Protein AF-0000000069313971 (afdb_homodimer)

Radius of gyration: 28.79 Å; Cα contacts (8 Å, |Δi|>4): 1580; chains: 2; bounding box: 75×80×87 Å

Structure (mmCIF, N/CA/C/O backbone):
data_AF-0000000069313971-model_v1
#
loop_
_entity.id
_entity.type
_entity.pdbx_description
1 polymer 'Uncharacterized protein'
#
loop_
_atom_site.group_PDB
_atom_site.id
_atom_site.type_symbol
_atom_site.label_atom_id
_atom_site.label_alt_id
_atom_site.label_comp_id
_atom_site.label_asym_id
_atom_site.label_entity_id
_atom_site.label_seq_id
_atom_site.pdbx_PDB_ins_code
_atom_site.Cartn_x
_atom_site.Cartn_y
_atom_site.Cartn_z
_atom_site.occupancy
_atom_site.B_iso_or_equiv
_atom_site.auth_seq_id
_atom_site.auth_comp_id
_atom_site.auth_asym_id
_atom_site.auth_atom_id
_atom_site.pdbx_PDB_model_num
ATOM 1 N N . MET A 1 1 ? -16.078 -43.406 45 1 25.95 1 MET A N 1
ATOM 2 C CA . MET A 1 1 ? -15.93 -43.375 43.531 1 25.95 1 MET A CA 1
ATOM 3 C C . MET A 1 1 ? -15.523 -41.969 43.062 1 25.95 1 MET A C 1
ATOM 5 O O . MET A 1 1 ? -16.344 -41.062 43.062 1 25.95 1 MET A O 1
ATOM 9 N N . ASN A 1 2 ? -14.312 -41.5 43.312 1 25.81 2 ASN A N 1
ATOM 10 C CA . ASN A 1 2 ? -13.656 -40.188 43.375 1 25.81 2 ASN A CA 1
ATOM 11 C C . ASN A 1 2 ? -13.383 -39.625 42 1 25.81 2 ASN A C 1
ATOM 13 O O . ASN A 1 2 ? -12.602 -40.188 41.219 1 25.81 2 ASN A O 1
ATOM 17 N N . SER A 1 3 ? -14.477 -39.062 41.375 1 26.77 3 SER A N 1
ATOM 18 C CA . SER A 1 3 ? -14.555 -38.5 40.031 1 26.77 3 SER A CA 1
ATOM 19 C C . SER A 1 3 ? -13.484 -37.438 39.812 1 26.77 3 SER A C 1
ATOM 21 O O . SER A 1 3 ? -13.414 -36.469 40.531 1 26.77 3 SER A O 1
ATOM 23 N N . THR A 1 4 ? -12.305 -37.906 39.469 1 26.7 4 THR A N 1
ATOM 24 C CA . THR A 1 4 ? -11.156 -37.062 39.188 1 26.7 4 THR A CA 1
ATOM 25 C C . THR A 1 4 ? -11.492 -36 38.125 1 26.7 4 THR A C 1
ATOM 27 O O . THR A 1 4 ? -11.883 -36.375 37 1 26.7 4 THR A O 1
ATOM 30 N N . ALA A 1 5 ? -11.938 -34.75 38.594 1 31.62 5 ALA A N 1
ATOM 31 C CA . ALA A 1 5 ? -12.266 -33.531 37.844 1 31.62 5 ALA A CA 1
ATOM 32 C C . ALA A 1 5 ? -11.172 -33.188 36.844 1 31.62 5 ALA A C 1
ATOM 34 O O . ALA A 1 5 ? -10.055 -32.844 37.219 1 31.62 5 ALA A O 1
ATOM 35 N N . ASN A 1 6 ? -11.086 -34 35.719 1 26.72 6 ASN A N 1
ATOM 36 C CA . ASN A 1 6 ? -10.164 -33.719 34.625 1 26.72 6 ASN A CA 1
ATOM 37 C C . ASN A 1 6 ? -10.289 -32.281 34.125 1 26.72 6 ASN A C 1
ATOM 39 O O . ASN A 1 6 ? -11.336 -31.891 33.594 1 26.72 6 ASN A O 1
ATOM 43 N N . SER A 1 7 ? -9.664 -31.328 34.906 1 27.25 7 SER A N 1
ATOM 44 C CA . SER A 1 7 ? -9.672 -29.906 34.594 1 27.25 7 SER A CA 1
ATOM 45 C C . SER A 1 7 ? -9.273 -29.656 33.156 1 27.25 7 SER A C 1
ATOM 47 O O . SER A 1 7 ? -8.164 -30 32.719 1 27.25 7 SER A O 1
ATOM 49 N N . SER A 1 8 ? -10.25 -29.797 32.219 1 28.95 8 SER A N 1
ATOM 50 C CA . SER A 1 8 ? -10.188 -29.516 30.781 1 28.95 8 SER A CA 1
ATOM 51 C C . SER A 1 8 ? -9.625 -28.125 30.516 1 28.95 8 SER A C 1
ATOM 53 O O . SER A 1 8 ? -10.133 -27.125 31.047 1 28.95 8 SER A O 1
ATOM 55 N N . ILE A 1 9 ? -8.289 -27.969 30.375 1 27.95 9 ILE A N 1
ATOM 56 C CA . ILE A 1 9 ? -7.641 -26.719 30 1 27.95 9 ILE A CA 1
ATOM 57 C C . ILE A 1 9 ? -8.391 -26.078 28.828 1 27.95 9 ILE A C 1
ATOM 59 O O . ILE A 1 9 ? -8.555 -26.703 27.766 1 27.95 9 ILE A O 1
ATOM 63 N N . LYS A 1 10 ? -9.297 -25.188 29.141 1 29.22 10 LYS A N 1
ATOM 64 C CA . LYS A 1 10 ? -10.156 -24.469 28.188 1 29.22 10 LYS A CA 1
ATOM 65 C C . LYS A 1 10 ? -9.328 -23.734 27.141 1 29.22 10 LYS A C 1
ATOM 67 O O . LYS A 1 10 ? -8.438 -22.953 27.484 1 29.22 10 LYS A O 1
ATOM 72 N N . PRO A 1 11 ? -9.266 -24.266 25.828 1 28.03 11 PRO A N 1
ATOM 73 C CA . PRO A 1 11 ? -8.578 -23.703 24.656 1 28.03 11 PRO A CA 1
ATOM 74 C C . PRO A 1 11 ? -8.812 -22.203 24.5 1 28.03 11 PRO A C 1
ATOM 76 O O . PRO A 1 11 ? -8.289 -21.578 23.562 1 28.03 11 PRO A O 1
ATOM 79 N N . GLU A 1 12 ? -9.641 -21.562 25.219 1 28.69 12 GLU A N 1
ATOM 80 C CA . GLU A 1 12 ? -10.125 -20.203 25.031 1 28.69 12 GLU A CA 1
ATOM 81 C C . GLU A 1 12 ? -8.984 -19.203 25.047 1 28.69 12 GLU A C 1
ATOM 83 O O . GLU A 1 12 ? -9.094 -18.094 24.5 1 28.69 12 GLU A O 1
ATOM 88 N N . ASP A 1 13 ? -8.117 -19.375 26.031 1 28.03 13 ASP A N 1
ATOM 89 C CA . ASP A 1 13 ? -7.238 -18.25 26.344 1 28.03 13 ASP A CA 1
ATOM 90 C C . ASP A 1 13 ? -6.152 -18.094 25.281 1 28.03 13 ASP A C 1
ATOM 92 O O . ASP A 1 13 ? -5.109 -17.484 25.547 1 28.03 13 ASP A O 1
ATOM 96 N N . MET A 1 14 ? -5.992 -19.031 24.375 1 26.89 14 MET A N 1
ATOM 97 C CA . MET A 1 14 ? -4.98 -18.75 23.359 1 26.89 14 MET A CA 1
ATOM 98 C C . MET A 1 14 ? -5.32 -17.469 22.594 1 26.89 14 MET A C 1
ATOM 100 O O . MET A 1 14 ? -6.027 -17.516 21.594 1 26.89 14 MET A O 1
ATOM 104 N N . THR A 1 15 ? -5.754 -16.484 23.328 1 28.23 15 THR A N 1
ATOM 105 C CA . THR A 1 15 ? -5.938 -15.156 22.766 1 28.23 15 THR A CA 1
ATOM 106 C C . THR A 1 15 ? -4.832 -14.828 21.766 1 28.23 15 THR A C 1
ATOM 108 O O . THR A 1 15 ? -3.652 -15.039 22.047 1 28.23 15 THR A O 1
ATOM 111 N N . SER A 1 16 ? -5.16 -14.867 20.547 1 30.55 16 SER A N 1
ATOM 112 C CA . SER A 1 16 ? -4.344 -14.438 19.406 1 30.55 16 SER A CA 1
ATOM 113 C C . SER A 1 16 ? -3.471 -13.242 19.781 1 30.55 16 SER A C 1
ATOM 115 O O . SER A 1 16 ? -3.977 -12.219 20.234 1 30.55 16 SER A O 1
ATOM 117 N N . LEU A 1 17 ? -2.533 -13.367 20.516 1 30.08 17 LEU A N 1
ATOM 118 C CA . LEU A 1 17 ? -1.524 -12.328 20.703 1 30.08 17 LEU A CA 1
ATOM 119 C C . LEU A 1 17 ? -1.352 -11.508 19.438 1 30.08 17 LEU A C 1
ATOM 121 O O . LEU A 1 17 ? -0.724 -11.961 18.484 1 30.08 17 LEU A O 1
ATOM 125 N N . GLU A 1 18 ? -2.332 -10.805 18.969 1 35.06 18 GLU A N 1
ATOM 126 C CA . GLU A 1 18 ? -2.328 -9.836 17.875 1 35.06 18 GLU A CA 1
ATOM 127 C C . GLU A 1 18 ? -1.126 -8.898 17.969 1 35.06 18 GLU A C 1
ATOM 129 O O . GLU A 1 18 ? -1.026 -8.102 18.906 1 35.06 18 GLU A O 1
ATOM 134 N N . TYR A 1 19 ? 0.094 -9.289 17.906 1 37.22 19 TYR A N 1
ATOM 135 C CA . TYR A 1 19 ? 1.314 -8.5 17.844 1 37.22 19 TYR A CA 1
ATOM 136 C C . TYR A 1 19 ? 1.191 -7.398 16.797 1 37.22 19 TYR A C 1
ATOM 138 O O . TYR A 1 19 ? 0.896 -7.676 15.625 1 37.22 19 TYR A O 1
ATOM 146 N N . ASP A 1 20 ? 0.728 -6.051 17.031 1 50.34 20 ASP A N 1
ATOM 147 C CA . ASP A 1 20 ? 0.356 -4.855 16.281 1 50.34 20 ASP A CA 1
ATOM 148 C C . ASP A 1 20 ? 1.586 -4.176 15.688 1 50.34 20 ASP A C 1
ATOM 150 O O . ASP A 1 20 ? 2.529 -3.844 16.406 1 50.34 20 ASP A O 1
ATOM 154 N N . VAL A 1 21 ? 2.141 -4.445 14.461 1 61.59 21 VAL A N 1
ATOM 155 C CA . VAL A 1 21 ? 3.176 -3.707 13.742 1 61.59 21 VAL A CA 1
ATOM 156 C C . VAL A 1 21 ? 2.756 -2.246 13.586 1 61.59 21 VAL A C 1
ATOM 158 O O . VAL A 1 21 ? 1.645 -1.956 13.141 1 61.59 21 VAL A O 1
ATOM 161 N N . ASP A 1 22 ? 3.674 -1.294 14.18 1 77.88 22 ASP A N 1
ATOM 162 C CA . ASP A 1 22 ? 3.506 0.141 13.977 1 77.88 22 ASP A CA 1
ATOM 163 C C . ASP A 1 22 ? 3.721 0.517 12.516 1 77.88 22 ASP A C 1
ATOM 165 O O . ASP A 1 22 ? 4.852 0.508 12.023 1 77.88 22 ASP A O 1
ATOM 169 N N . PRO A 1 23 ? 2.633 0.821 11.844 1 78.5 23 PRO A N 1
ATOM 170 C CA . PRO A 1 23 ? 2.762 1.118 10.414 1 78.5 23 PRO A CA 1
ATOM 171 C C . PRO A 1 23 ? 3.564 2.389 10.148 1 78.5 23 PRO A C 1
ATOM 173 O O . PRO A 1 23 ? 3.953 2.646 9.008 1 78.5 23 PRO A O 1
ATOM 176 N N . PHE A 1 24 ? 3.918 3.088 11.156 1 84 24 PHE A N 1
ATOM 177 C CA . PHE A 1 24 ? 4.582 4.371 10.969 1 84 24 PHE A CA 1
ATOM 178 C C . PHE A 1 24 ? 6.039 4.301 11.398 1 84 24 PHE A C 1
ATOM 180 O O . PHE A 1 24 ? 6.762 5.297 11.344 1 84 24 PHE A O 1
ATOM 187 N N . ALA A 1 25 ? 6.453 3.184 11.758 1 86.94 25 ALA A N 1
ATOM 188 C CA . ALA A 1 25 ? 7.824 3.037 12.242 1 86.94 25 ALA A CA 1
ATOM 189 C C . ALA A 1 25 ? 8.836 3.215 11.117 1 86.94 25 ALA A C 1
ATOM 191 O O . ALA A 1 25 ? 9.891 3.816 11.312 1 86.94 25 ALA A O 1
ATOM 192 N N . HIS A 1 26 ? 8.445 2.705 9.969 1 90.94 26 HIS A N 1
ATOM 193 C CA . HIS A 1 26 ? 9.352 2.764 8.828 1 90.94 26 HIS A CA 1
ATOM 194 C C . HIS A 1 26 ? 9.336 4.145 8.18 1 90.94 26 HIS A C 1
ATOM 196 O O . HIS A 1 26 ? 8.266 4.719 7.965 1 90.94 26 HIS A O 1
ATOM 202 N N . PHE A 1 27 ? 10.5 4.68 7.82 1 93.94 27 PHE A N 1
ATOM 203 C CA . PHE A 1 27 ? 10.594 6.059 7.348 1 93.94 27 PHE A CA 1
ATOM 204 C C . PHE A 1 27 ? 9.852 6.227 6.027 1 93.94 27 PHE A C 1
ATOM 206 O O . PHE A 1 27 ? 9.305 7.297 5.746 1 93.94 27 PHE A O 1
ATOM 213 N N . LEU A 1 28 ? 9.781 5.152 5.246 1 93.31 28 LEU A N 1
ATOM 214 C CA . LEU A 1 28 ? 9.148 5.25 3.934 1 93.31 28 LEU A CA 1
ATOM 215 C C . LEU A 1 28 ? 7.645 5.453 4.062 1 93.31 28 LEU A C 1
ATOM 217 O O . LEU A 1 28 ? 6.996 5.938 3.133 1 93.31 28 LEU A O 1
ATOM 221 N N . ALA A 1 29 ? 7.109 5.062 5.223 1 91.44 29 ALA A N 1
ATOM 222 C CA . ALA A 1 29 ? 5.684 5.27 5.473 1 91.44 29 ALA A CA 1
ATOM 223 C C . ALA A 1 29 ? 5.348 6.758 5.516 1 91.44 29 ALA A C 1
ATOM 225 O O . ALA A 1 29 ? 4.188 7.145 5.375 1 91.44 29 ALA A O 1
ATOM 226 N N . HIS A 1 30 ? 6.309 7.641 5.621 1 94.62 30 HIS A N 1
ATOM 227 C CA . HIS A 1 30 ? 6.105 9.078 5.789 1 94.62 30 HIS A CA 1
ATOM 228 C C . HIS A 1 30 ? 6.316 9.82 4.473 1 94.62 30 HIS A C 1
ATOM 230 O O . HIS A 1 30 ? 6 11.008 4.367 1 94.62 30 HIS A O 1
ATOM 236 N N . ALA A 1 31 ? 6.777 9.078 3.447 1 95.44 31 ALA A N 1
ATOM 237 C CA . ALA A 1 31 ? 7.098 9.711 2.166 1 95.44 31 ALA A CA 1
ATOM 238 C C . ALA A 1 31 ? 5.852 10.305 1.52 1 95.44 31 ALA A C 1
ATOM 240 O O . ALA A 1 31 ? 5.879 11.438 1.032 1 95.44 31 ALA A O 1
ATOM 241 N N . PRO A 1 32 ? 4.715 9.617 1.574 1 94.56 32 PRO A N 1
ATOM 242 C CA . PRO A 1 32 ? 3.535 10.195 0.93 1 94.56 32 PRO A CA 1
ATOM 243 C C . PRO A 1 32 ? 3.129 11.531 1.536 1 94.56 32 PRO A C 1
ATOM 245 O O . PRO A 1 32 ? 2.82 12.477 0.804 1 94.56 32 PRO A O 1
ATOM 248 N N . ALA A 1 33 ? 3.193 11.617 2.791 1 95.88 33 ALA A N 1
ATOM 249 C CA . ALA A 1 33 ? 2.82 12.867 3.447 1 95.88 33 ALA A CA 1
ATOM 250 C C . ALA A 1 33 ? 3.848 13.961 3.174 1 95.88 33 ALA A C 1
ATOM 252 O O . ALA A 1 33 ? 3.486 15.102 2.883 1 95.88 33 ALA A O 1
ATOM 253 N N . LEU A 1 34 ? 5.105 13.625 3.266 1 97.31 34 LEU A N 1
ATOM 254 C CA . LEU A 1 34 ? 6.172 14.609 3.092 1 97.31 34 LEU A CA 1
ATOM 255 C C . LEU A 1 34 ? 6.215 15.117 1.654 1 97.31 34 LEU A C 1
ATOM 257 O O . LEU A 1 34 ? 6.516 16.281 1.412 1 97.31 34 LEU A O 1
ATOM 261 N N . LYS A 1 35 ? 5.84 14.25 0.733 1 97.31 35 LYS A N 1
ATOM 262 C CA . LYS A 1 35 ? 5.898 14.609 -0.679 1 97.31 35 LYS A CA 1
ATOM 263 C C . LYS A 1 35 ? 4.617 15.32 -1.117 1 97.31 35 LYS A C 1
ATOM 265 O O . LYS A 1 35 ? 4.547 15.852 -2.225 1 97.31 35 LYS A O 1
ATOM 270 N N . ASP A 1 36 ? 3.602 15.312 -0.288 1 97.88 36 ASP A N 1
ATOM 271 C CA . ASP A 1 36 ? 2.375 16.062 -0.55 1 97.88 36 ASP A CA 1
ATOM 272 C C . ASP A 1 36 ? 2.615 17.562 -0.447 1 97.88 36 ASP A C 1
ATOM 274 O O . ASP A 1 36 ? 2.518 18.141 0.638 1 97.88 36 ASP A O 1
ATOM 278 N N . GLN A 1 37 ? 2.771 18.172 -1.59 1 97.69 37 GLN A N 1
ATOM 279 C CA . GLN A 1 37 ? 3.16 19.578 -1.615 1 97.69 37 GLN A CA 1
ATOM 280 C C . GLN A 1 37 ? 2.021 20.469 -1.131 1 97.69 37 GLN A C 1
ATOM 282 O O . GLN A 1 37 ? 2.262 21.5 -0.506 1 97.69 37 GLN A O 1
ATOM 287 N N . VAL A 1 38 ? 0.817 20.094 -1.4 1 98.12 38 VAL A N 1
ATOM 288 C CA . VAL A 1 38 ? -0.326 20.875 -0.945 1 98.12 38 VAL A CA 1
ATOM 289 C C . VAL A 1 38 ? -0.299 20.984 0.578 1 98.12 38 VAL A C 1
ATOM 291 O O . VAL A 1 38 ? -0.324 22.094 1.121 1 98.12 38 VAL A O 1
ATOM 294 N N . ARG A 1 39 ? -0.17 19.859 1.19 1 97.56 39 ARG A N 1
ATOM 295 C CA . ARG A 1 39 ? -0.157 19.812 2.648 1 97.56 39 ARG A CA 1
ATOM 296 C C . ARG A 1 39 ? 1.088 20.484 3.213 1 97.56 39 ARG A C 1
ATOM 298 O O . ARG A 1 39 ? 0.987 21.375 4.055 1 97.56 39 ARG A O 1
ATOM 305 N N . THR A 1 40 ? 2.252 20.125 2.779 1 98.19 40 THR A N 1
ATOM 306 C CA . THR A 1 40 ? 3.506 20.531 3.406 1 98.19 40 THR A CA 1
ATOM 307 C C . THR A 1 40 ? 3.758 22.016 3.201 1 98.19 40 THR A C 1
ATOM 309 O O . THR A 1 40 ? 4.133 22.719 4.141 1 98.19 40 THR A O 1
ATOM 312 N N . LYS A 1 41 ? 3.459 22.5 2.023 1 98.12 41 LYS A N 1
ATOM 313 C CA . LYS A 1 41 ? 3.693 23.922 1.757 1 98.12 41 LYS A CA 1
ATOM 314 C C . LYS A 1 41 ? 2.672 24.797 2.48 1 98.12 41 LYS A C 1
ATOM 316 O O . LYS A 1 41 ? 2.967 25.938 2.84 1 98.12 41 LYS A O 1
ATOM 321 N N . THR A 1 42 ? 1.515 24.25 2.666 1 98.38 42 THR A N 1
ATOM 322 C CA . THR A 1 42 ? 0.525 25.016 3.422 1 98.38 42 THR A CA 1
ATOM 323 C C . THR A 1 42 ? 0.948 25.141 4.883 1 98.38 42 THR A C 1
ATOM 325 O O . THR A 1 42 ? 0.88 26.234 5.457 1 98.38 42 THR A O 1
ATOM 328 N N . TYR A 1 43 ? 1.401 24.062 5.496 1 98.5 43 TYR A N 1
ATOM 329 C CA . TYR A 1 43 ? 1.934 24.156 6.852 1 98.5 43 TYR A CA 1
ATOM 330 C C . TYR A 1 43 ? 3.102 25.125 6.922 1 98.5 43 TYR A C 1
ATOM 332 O O . TYR A 1 43 ? 3.176 25.953 7.832 1 98.5 43 TYR A O 1
ATOM 340 N N . ARG A 1 44 ? 3.961 25 5.969 1 98.38 44 ARG A N 1
ATOM 341 C CA . ARG A 1 44 ? 5.113 25.891 5.918 1 98.38 44 ARG A CA 1
ATOM 342 C C . ARG A 1 44 ? 4.668 27.344 5.82 1 98.38 44 ARG A C 1
ATOM 344 O O . ARG A 1 44 ? 5.176 28.203 6.551 1 98.38 44 ARG A O 1
ATOM 351 N N . ARG A 1 45 ? 3.742 27.594 4.93 1 97.81 45 ARG A N 1
ATOM 352 C CA . ARG A 1 45 ? 3.223 28.953 4.75 1 97.81 45 ARG A CA 1
ATOM 353 C C . ARG A 1 45 ? 2.57 29.469 6.027 1 97.81 45 ARG A C 1
ATOM 355 O O . ARG A 1 45 ? 2.781 30.609 6.426 1 97.81 45 ARG A O 1
ATOM 362 N N . ALA A 1 46 ? 1.801 28.609 6.629 1 98.25 46 ALA A N 1
ATOM 363 C CA . ALA A 1 46 ? 1.143 29 7.875 1 98.25 46 ALA A CA 1
ATOM 364 C C . ALA A 1 46 ? 2.164 29.406 8.93 1 98.25 46 ALA A C 1
ATOM 366 O O . ALA A 1 46 ? 1.94 30.375 9.672 1 98.25 46 ALA A O 1
ATOM 367 N N . ILE A 1 47 ? 3.264 28.75 8.945 1 98.19 47 ILE A N 1
ATOM 368 C CA . ILE A 1 47 ? 4.289 28.984 9.961 1 98.19 47 ILE A CA 1
ATOM 369 C C . ILE A 1 47 ? 5.129 30.203 9.57 1 98.19 47 ILE A C 1
ATOM 371 O O . ILE A 1 47 ? 5.258 31.141 10.344 1 98.19 47 ILE A O 1
ATOM 375 N N . PHE A 1 48 ? 5.566 30.297 8.336 1 97.44 48 PHE A N 1
ATOM 376 C CA . PHE A 1 48 ? 6.551 31.297 7.914 1 97.44 48 PHE A CA 1
ATOM 377 C C . PHE A 1 48 ? 5.898 32.656 7.703 1 97.44 48 PHE A C 1
ATOM 379 O O . PHE A 1 48 ? 6.535 33.688 7.898 1 97.44 48 PHE A O 1
ATOM 386 N N . LYS A 1 49 ? 4.703 32.688 7.312 1 96.88 49 LYS A N 1
ATOM 387 C CA . LYS A 1 49 ? 4.031 33.969 7.129 1 96.88 49 LYS A CA 1
ATOM 388 C C . LYS A 1 49 ? 3.518 34.5 8.461 1 96.88 49 LYS A C 1
ATOM 390 O O . LYS A 1 49 ? 3.016 35.625 8.523 1 96.88 49 LYS A O 1
ATOM 395 N N . ASN A 1 50 ? 3.625 33.719 9.461 1 97.06 50 ASN A N 1
ATOM 396 C CA . ASN A 1 50 ? 3.213 34.125 10.797 1 97.06 50 ASN A CA 1
ATOM 397 C C . ASN A 1 50 ? 4.336 33.938 11.82 1 97.06 50 ASN A C 1
ATOM 399 O O . ASN A 1 50 ? 4.105 33.438 12.914 1 97.06 50 ASN A O 1
ATOM 403 N N . ARG A 1 51 ? 5.469 34.312 11.453 1 96.44 51 ARG A N 1
ATOM 404 C CA . ARG A 1 51 ? 6.652 34.188 12.297 1 96.44 51 ARG A CA 1
ATOM 405 C C . ARG A 1 51 ? 6.445 34.875 13.641 1 96.44 51 ARG A C 1
ATOM 407 O O . ARG A 1 51 ? 7.02 34.469 14.648 1 96.44 51 ARG A O 1
ATOM 414 N N . HIS A 1 52 ? 5.637 35.969 13.664 1 95.38 52 HIS A N 1
ATOM 415 C CA . HIS A 1 52 ? 5.375 36.719 14.883 1 95.38 52 HIS A CA 1
ATOM 416 C C . HIS A 1 52 ? 4.75 35.812 15.953 1 95.38 52 HIS A C 1
ATOM 418 O O . HIS A 1 52 ? 4.887 36.094 17.141 1 95.38 52 HIS A O 1
ATOM 424 N N . LEU A 1 53 ? 4.137 34.719 15.594 1 95.69 53 LEU A N 1
ATOM 425 C CA . LEU A 1 53 ? 3.527 33.812 16.531 1 95.69 53 LEU A CA 1
ATOM 426 C C . LEU A 1 53 ? 4.562 32.812 17.078 1 95.69 53 LEU A C 1
ATOM 428 O O . LEU A 1 53 ? 4.34 32.188 18.109 1 95.69 53 LEU A O 1
ATOM 432 N N . PHE A 1 54 ? 5.707 32.688 16.391 1 97.62 54 PHE A N 1
ATOM 433 C CA . PHE A 1 54 ? 6.656 31.625 16.703 1 97.62 54 PHE A CA 1
ATOM 434 C C . PHE A 1 54 ? 7.918 32.188 17.344 1 97.62 54 PHE A C 1
ATOM 436 O O . PHE A 1 54 ? 8.539 31.547 18.188 1 97.62 54 PHE A O 1
ATOM 443 N N . GLU A 1 55 ? 8.297 33.375 16.953 1 98.19 55 GLU A N 1
ATOM 444 C CA . GLU A 1 55 ? 9.562 33.969 17.391 1 98.19 55 GLU A CA 1
ATOM 445 C C . GLU A 1 55 ? 9.625 34.031 18.906 1 98.19 55 GLU A C 1
ATOM 447 O O . GLU A 1 55 ? 8.773 34.688 19.547 1 98.19 55 GLU A O 1
ATOM 452 N N . GLY A 1 56 ? 10.602 33.375 19.453 1 98.25 56 GLY A N 1
ATOM 453 C CA . GLY A 1 56 ? 10.828 33.406 20.875 1 98.25 56 GLY A CA 1
ATOM 454 C C . GLY A 1 56 ? 9.82 32.594 21.672 1 98.25 56 GLY A C 1
ATOM 455 O O . GLY A 1 56 ? 9.773 32.656 22.891 1 98.25 56 GLY A O 1
ATOM 456 N N . ARG A 1 57 ? 9.023 31.797 21.062 1 98.25 57 ARG A N 1
ATOM 457 C CA . ARG A 1 57 ? 7.93 31.078 21.703 1 98.25 57 ARG A CA 1
ATOM 458 C C . ARG A 1 57 ? 8.258 29.594 21.859 1 98.25 57 ARG A C 1
ATOM 460 O O . ARG A 1 57 ? 9.25 29.109 21.312 1 98.25 57 ARG A O 1
ATOM 467 N N . THR A 1 58 ? 7.461 28.938 22.703 1 98.75 58 THR A N 1
ATOM 468 C CA . THR A 1 58 ? 7.562 27.484 22.906 1 98.75 58 THR A CA 1
ATOM 469 C C . THR A 1 58 ? 6.488 26.75 22.109 1 98.75 58 THR A C 1
ATOM 471 O O . THR A 1 58 ? 5.301 27.078 22.219 1 98.75 58 THR A O 1
ATOM 474 N N . VAL A 1 59 ? 6.965 25.781 21.266 1 98.88 59 VAL A N 1
ATOM 475 C CA . VAL A 1 59 ? 6.07 25.047 20.391 1 98.88 59 VAL A CA 1
ATOM 476 C C . VAL A 1 59 ? 6.055 23.562 20.797 1 98.88 59 VAL A C 1
ATOM 478 O O . VAL A 1 59 ? 7.102 22.984 21.094 1 98.88 59 VAL A O 1
ATOM 481 N N . LEU A 1 60 ? 4.84 23.031 20.875 1 98.88 60 LEU A N 1
ATOM 482 C CA . LEU A 1 60 ? 4.664 21.578 21.047 1 98.88 60 LEU A CA 1
ATOM 483 C C . LEU A 1 60 ? 4.184 20.938 19.75 1 98.88 60 LEU A C 1
ATOM 485 O O . LEU A 1 60 ? 3.123 21.297 19.234 1 98.88 60 LEU A O 1
ATOM 489 N N . ASP A 1 61 ? 5.004 20.047 19.188 1 98.75 61 ASP A N 1
ATOM 490 C CA . ASP A 1 61 ? 4.676 19.297 17.984 1 98.75 61 ASP A CA 1
ATOM 491 C C . ASP A 1 61 ? 4.215 17.891 18.328 1 98.75 61 ASP A C 1
ATOM 493 O O . ASP A 1 61 ? 5.027 17.031 18.688 1 98.75 61 ASP A O 1
ATOM 497 N N . VAL A 1 62 ? 2.893 17.641 18.172 1 98.19 62 VAL A N 1
ATOM 498 C CA . VAL A 1 62 ? 2.305 16.359 18.531 1 98.19 62 VAL A CA 1
ATOM 499 C C . VAL A 1 62 ? 2.221 15.461 17.297 1 98.19 62 VAL A C 1
ATOM 501 O O . VAL A 1 62 ? 1.54 15.797 16.328 1 98.19 62 VAL A O 1
ATOM 504 N N . GLY A 1 63 ? 2.836 14.289 17.359 1 96.25 63 GLY A N 1
ATOM 505 C CA . GLY A 1 63 ? 2.975 13.438 16.188 1 96.25 63 GLY A CA 1
ATOM 506 C C . GLY A 1 63 ? 3.969 13.984 15.18 1 96.25 63 GLY A C 1
ATOM 507 O O . GLY A 1 63 ? 3.631 14.172 14.008 1 96.25 63 GLY A O 1
ATOM 508 N N . CYS A 1 64 ? 5.195 14.078 15.586 1 97.81 64 CYS A N 1
ATOM 509 C CA . CYS A 1 64 ? 6.145 14.891 14.828 1 97.81 64 CYS A CA 1
ATOM 510 C C . CYS A 1 64 ? 6.738 14.094 13.672 1 97.81 64 CYS A C 1
ATOM 512 O O . CYS A 1 64 ? 7.367 14.664 12.781 1 97.81 64 CYS A O 1
ATOM 514 N N . GLY A 1 65 ? 6.574 12.75 13.688 1 96 65 GLY A N 1
ATOM 515 C CA . GLY A 1 65 ? 7.211 11.953 12.648 1 96 65 GLY A CA 1
ATOM 516 C C . GLY A 1 65 ? 8.711 12.18 12.562 1 96 65 GLY A C 1
ATOM 517 O O . GLY A 1 65 ? 9.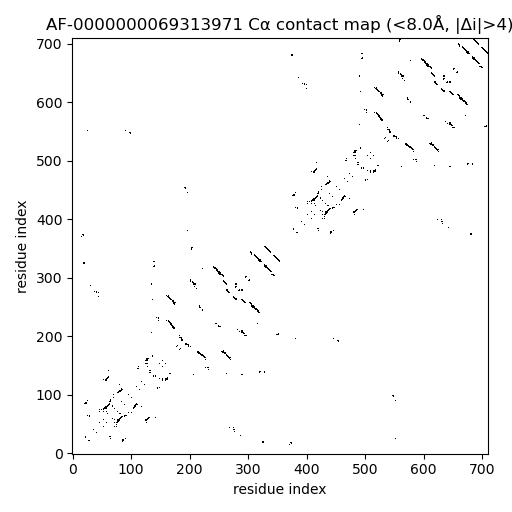422 12.086 13.562 1 96 65 GLY A O 1
ATOM 518 N N . MET A 1 66 ? 9.164 12.578 11.422 1 96.62 66 MET A N 1
ATOM 519 C CA . MET A 1 66 ? 10.594 12.797 11.234 1 96.62 66 MET A CA 1
ATOM 520 C C . MET A 1 66 ? 10.969 14.242 11.523 1 96.62 66 MET A C 1
ATOM 522 O O . MET A 1 66 ? 12.078 14.672 11.211 1 96.62 66 MET A O 1
ATOM 526 N N . GLY A 1 67 ? 10.039 15.023 11.984 1 97.88 67 GLY A N 1
ATOM 527 C CA . GLY A 1 67 ? 10.359 16.297 12.617 1 97.88 67 GLY A CA 1
ATOM 528 C C . GLY A 1 67 ? 10.281 17.469 11.656 1 97.88 67 GLY A C 1
ATOM 529 O O . GLY A 1 67 ? 10.773 18.547 11.961 1 97.88 67 GLY A O 1
ATOM 530 N N . LEU A 1 68 ? 9.648 17.312 10.492 1 98.38 68 LEU A N 1
ATOM 531 C CA . LEU A 1 68 ? 9.672 18.375 9.5 1 98.38 68 LEU A CA 1
ATOM 532 C C . LEU A 1 68 ? 8.984 19.641 10.023 1 98.38 68 LEU A C 1
ATOM 534 O O . LEU A 1 68 ? 9.539 20.734 9.945 1 98.38 68 LEU A O 1
ATOM 538 N N . LEU A 1 69 ? 7.812 19.5 10.586 1 98.56 69 LEU A N 1
ATOM 539 C CA . LEU A 1 69 ? 7.086 20.656 11.086 1 98.56 69 LEU A CA 1
ATOM 540 C C . LEU A 1 69 ? 7.816 21.297 12.266 1 98.56 69 LEU A C 1
ATOM 542 O O . LEU A 1 69 ? 7.797 22.516 12.43 1 98.56 69 LEU A O 1
ATOM 546 N N . SER A 1 70 ? 8.406 20.438 13.094 1 98.81 70 SER A N 1
ATOM 547 C CA . SER A 1 70 ? 9.242 20.938 14.188 1 98.81 70 SER A CA 1
ATOM 548 C C . SER A 1 70 ? 10.359 21.828 13.664 1 98.81 70 SER A C 1
ATOM 550 O O . SER A 1 70 ? 10.617 22.891 14.219 1 98.81 70 SER A O 1
ATOM 552 N N . MET A 1 71 ? 10.953 21.422 12.602 1 98.81 71 MET A N 1
ATOM 553 C CA . MET A 1 71 ? 12.062 22.188 12.031 1 98.81 71 MET A CA 1
ATOM 554 C C . MET A 1 71 ? 11.562 23.469 11.383 1 98.81 71 MET A C 1
ATOM 556 O O . MET A 1 71 ? 12.242 24.484 11.422 1 98.81 71 MET A O 1
ATOM 560 N N . PHE A 1 72 ? 10.367 23.438 10.727 1 98.81 72 PHE A N 1
ATOM 561 C CA . PHE A 1 72 ? 9.766 24.672 10.234 1 98.81 72 PHE A CA 1
ATOM 562 C C . PHE A 1 72 ? 9.586 25.688 11.367 1 98.81 72 PHE A C 1
ATOM 564 O O . PHE A 1 72 ? 9.922 26.859 11.211 1 98.81 72 PHE A O 1
ATOM 571 N N . ALA A 1 73 ? 9.094 25.188 12.5 1 98.81 73 ALA A N 1
ATOM 572 C CA . ALA A 1 73 ? 8.867 26.062 13.656 1 98.81 73 ALA A CA 1
ATOM 573 C C . ALA A 1 73 ? 10.172 26.656 14.156 1 98.81 73 ALA A C 1
ATOM 575 O O . ALA A 1 73 ? 10.242 27.859 14.461 1 98.81 73 ALA A O 1
ATOM 576 N N . ALA A 1 74 ? 11.172 25.828 14.258 1 98.81 74 ALA A N 1
ATOM 577 C CA . ALA A 1 74 ? 12.492 26.297 14.688 1 98.81 74 ALA A CA 1
ATOM 578 C C . ALA A 1 74 ? 13.016 27.375 13.742 1 98.81 74 ALA A C 1
ATOM 580 O O . ALA A 1 74 ? 13.492 28.422 14.188 1 98.81 74 ALA A O 1
ATOM 581 N N . GLN A 1 75 ? 12.898 27.156 12.461 1 98.25 75 GLN A N 1
ATOM 582 C CA . GLN A 1 75 ? 13.375 28.094 11.461 1 98.25 75 GLN A CA 1
ATOM 583 C C . GLN A 1 75 ? 12.586 29.406 11.516 1 98.25 75 GLN A C 1
ATOM 585 O O . GLN A 1 75 ? 13.117 30.469 11.188 1 98.25 75 GLN A O 1
ATOM 590 N N . ALA A 1 76 ? 11.406 29.297 11.945 1 98.25 76 ALA A N 1
ATOM 591 C CA . ALA A 1 76 ? 10.555 30.484 12.047 1 98.25 76 ALA A CA 1
ATOM 592 C C . ALA A 1 76 ? 10.891 31.297 13.289 1 98.25 76 ALA A C 1
ATOM 594 O O . ALA A 1 76 ? 10.328 32.375 13.492 1 98.25 76 ALA A O 1
ATOM 595 N N . GLY A 1 77 ? 11.758 30.766 14.18 1 98.5 77 GLY A N 1
ATOM 596 C CA . GLY A 1 77 ? 12.25 31.578 15.281 1 98.5 77 GLY A CA 1
ATOM 597 C C . GLY A 1 77 ? 11.82 31.062 16.641 1 98.5 77 GLY A C 1
ATOM 598 O O . GLY A 1 77 ? 12.047 31.719 17.656 1 98.5 77 GLY A O 1
ATOM 599 N N . ALA A 1 78 ? 11.211 29.891 16.703 1 98.75 78 ALA A N 1
ATOM 600 C CA . ALA A 1 78 ? 10.836 29.344 18 1 98.75 78 ALA A CA 1
ATOM 601 C C . ALA A 1 78 ? 12.039 29.234 18.938 1 98.75 78 ALA A C 1
ATOM 603 O O . ALA A 1 78 ? 13.133 28.859 18.5 1 98.75 78 ALA A O 1
ATOM 604 N N . ALA A 1 79 ? 11.828 29.594 20.203 1 98.5 79 ALA A N 1
ATOM 605 C CA . ALA A 1 79 ? 12.891 29.453 21.188 1 98.5 79 ALA A CA 1
ATOM 606 C C . ALA A 1 79 ? 13.086 27.984 21.578 1 98.5 79 ALA A C 1
ATOM 608 O O . ALA A 1 79 ? 14.211 27.547 21.844 1 98.5 79 ALA A O 1
ATOM 609 N N . ARG A 1 80 ? 11.977 27.312 21.625 1 98.56 80 ARG A N 1
ATOM 610 C CA . ARG A 1 80 ? 11.984 25.891 21.984 1 98.56 80 ARG A CA 1
ATOM 611 C C . ARG A 1 80 ? 10.875 25.141 21.25 1 98.56 80 ARG A C 1
ATOM 613 O O . ARG A 1 80 ? 9.75 25.625 21.141 1 98.56 80 ARG A O 1
ATOM 620 N N . VAL A 1 81 ? 11.266 23.969 20.781 1 98.88 81 VAL A N 1
ATOM 621 C CA . VAL A 1 81 ? 10.297 23.047 20.172 1 98.88 81 VAL A CA 1
ATOM 622 C C . VAL A 1 81 ? 10.367 21.688 20.875 1 98.88 81 VAL A C 1
ATOM 624 O O . VAL A 1 81 ? 11.438 21.094 20.969 1 98.88 81 VAL A O 1
ATOM 627 N N . ILE A 1 82 ? 9.273 21.297 21.453 1 98.88 82 ILE A N 1
ATOM 628 C CA . ILE A 1 82 ? 9.133 19.938 21.984 1 98.88 82 ILE A CA 1
ATOM 629 C C . ILE A 1 82 ? 8.367 19.078 20.969 1 98.88 82 ILE A C 1
ATOM 631 O O . ILE A 1 82 ? 7.191 19.312 20.703 1 98.88 82 ILE A O 1
ATOM 635 N N . ALA A 1 83 ? 9.055 18.094 20.422 1 98.75 83 ALA A N 1
ATOM 636 C CA . ALA A 1 83 ? 8.477 17.219 19.406 1 98.75 83 ALA A CA 1
ATOM 637 C C . ALA A 1 83 ? 8.219 15.82 19.969 1 98.75 83 ALA A C 1
ATOM 639 O O . ALA A 1 83 ? 9.141 15.148 20.422 1 98.75 83 ALA A O 1
ATOM 640 N N . VAL A 1 84 ? 6.953 15.414 19.891 1 98.06 84 VAL A N 1
ATOM 641 C CA . VAL A 1 84 ? 6.551 14.164 20.516 1 98.06 84 VAL A CA 1
ATOM 642 C C . VAL A 1 84 ? 6.031 13.195 19.469 1 98.06 84 VAL A C 1
ATOM 644 O O . VAL A 1 84 ? 5.234 13.57 18.609 1 98.06 84 VAL A O 1
ATOM 647 N N . ASP A 1 85 ? 6.477 12.016 19.469 1 96.25 85 ASP A N 1
ATOM 648 C CA . ASP A 1 85 ? 5.965 10.914 18.672 1 96.25 85 ASP A CA 1
ATOM 649 C C . ASP A 1 85 ? 6.164 9.578 19.375 1 96.25 85 ASP A C 1
ATOM 651 O O . ASP A 1 85 ? 7.203 9.344 20 1 96.25 85 ASP A O 1
ATOM 655 N N . SER A 1 86 ? 5.184 8.703 19.219 1 93.38 86 SER A N 1
ATOM 656 C CA . SER A 1 86 ? 5.305 7.406 19.875 1 93.38 86 SER A CA 1
ATOM 657 C C . SER A 1 86 ? 6.074 6.414 19.016 1 93.38 86 SER A C 1
ATOM 659 O O . SER A 1 86 ? 6.598 5.418 19.516 1 93.38 86 SER A O 1
ATOM 661 N N . SER A 1 87 ? 6.086 6.66 17.766 1 92.06 87 SER A N 1
ATOM 662 C CA . SER A 1 87 ? 6.695 5.734 16.812 1 92.06 87 SER A CA 1
ATOM 663 C C . SER A 1 87 ? 8.219 5.824 16.844 1 92.06 87 SER A C 1
ATOM 665 O O . SER A 1 87 ? 8.773 6.883 17.141 1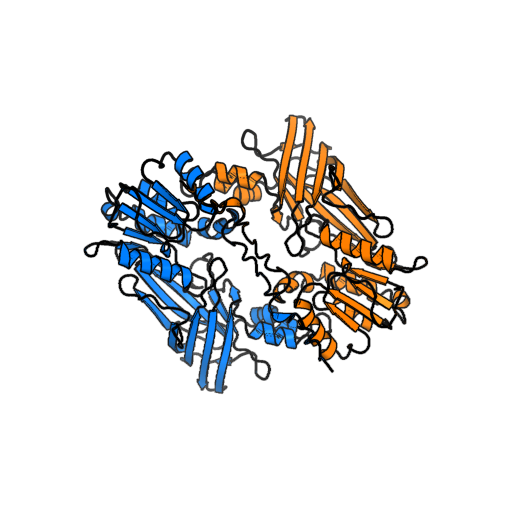 92.06 87 SER A O 1
ATOM 667 N N . SER A 1 88 ? 8.828 4.73 16.438 1 93.56 88 SER A N 1
ATOM 668 C CA . SER A 1 88 ? 10.281 4.668 16.438 1 93.56 88 SER A CA 1
ATOM 669 C C . SER A 1 88 ? 10.867 5.508 15.312 1 93.56 88 SER A C 1
ATOM 671 O O . SER A 1 88 ? 12.078 5.762 15.281 1 93.56 88 SER A O 1
ATOM 673 N N . VAL A 1 89 ? 10.062 6.008 14.492 1 94.38 89 VAL A N 1
ATOM 674 C CA . VAL A 1 89 ? 10.531 6.883 13.414 1 94.38 89 VAL A CA 1
ATOM 675 C C . VAL A 1 89 ? 11.195 8.125 14.016 1 94.38 89 VAL A C 1
ATOM 677 O O . VAL A 1 89 ? 11.969 8.805 13.336 1 94.38 89 VAL A O 1
ATOM 680 N N . ILE A 1 90 ? 10.93 8.375 15.234 1 96.12 90 ILE A N 1
ATOM 681 C CA . ILE A 1 90 ? 11.453 9.547 15.922 1 96.12 90 ILE A CA 1
ATOM 682 C C . ILE A 1 90 ? 12.977 9.453 16 1 96.12 90 ILE A C 1
ATOM 684 O O . ILE A 1 90 ? 13.664 10.477 16.109 1 96.12 90 ILE A O 1
ATOM 688 N N . ASP A 1 91 ? 13.539 8.289 15.93 1 96.94 91 ASP A N 1
ATOM 689 C CA . ASP A 1 91 ? 14.984 8.125 15.859 1 96.94 91 ASP A CA 1
ATOM 690 C C . ASP A 1 91 ? 15.555 8.805 14.609 1 96.94 91 ASP A C 1
ATOM 692 O O . ASP A 1 91 ? 16.625 9.414 14.664 1 96.94 91 ASP A O 1
ATOM 696 N N . HIS A 1 92 ? 14.852 8.664 13.562 1 97.12 92 HIS A N 1
ATOM 697 C CA . HIS A 1 92 ? 15.25 9.375 12.344 1 97.12 92 HIS A CA 1
ATOM 698 C C . HIS A 1 92 ? 15.125 10.883 12.523 1 97.12 92 HIS A C 1
ATOM 700 O O . HIS A 1 92 ? 15.961 11.641 12.016 1 97.12 92 HIS A O 1
ATOM 706 N N . ALA A 1 93 ? 14.078 11.281 13.234 1 97.94 93 ALA A N 1
ATOM 707 C CA . ALA A 1 93 ? 13.922 12.703 13.523 1 97.94 93 ALA A CA 1
ATOM 708 C C . ALA A 1 93 ? 15.133 13.25 14.266 1 97.94 93 ALA A C 1
ATOM 710 O O . ALA A 1 93 ? 15.609 14.352 13.969 1 97.94 93 ALA A O 1
ATOM 711 N N . GLN A 1 94 ? 15.578 12.477 15.195 1 98 94 GLN A N 1
ATOM 712 C CA . GLN A 1 94 ? 16.75 12.883 15.969 1 98 94 GLN A CA 1
ATOM 713 C C . GLN A 1 94 ? 17.953 13.117 15.062 1 98 94 GLN A C 1
ATOM 715 O O . GLN A 1 94 ? 18.625 14.141 15.164 1 98 94 GLN A O 1
ATOM 720 N N . THR A 1 95 ? 18.188 12.219 14.219 1 97.56 95 THR A N 1
ATOM 721 C CA . THR A 1 95 ? 19.312 12.305 13.297 1 97.56 95 THR A CA 1
ATOM 722 C C . THR A 1 95 ? 19.172 13.516 12.383 1 97.56 95 THR A C 1
ATOM 724 O O . THR A 1 95 ? 20.141 14.242 12.148 1 97.56 95 THR A O 1
ATOM 727 N N . VAL A 1 96 ? 18.016 13.758 11.898 1 97.75 96 VAL A N 1
ATOM 728 C CA . VAL A 1 96 ? 17.75 14.844 10.961 1 97.75 96 VAL A CA 1
ATOM 729 C C . VAL A 1 96 ? 17.906 16.188 11.672 1 97.75 96 VAL A C 1
ATOM 731 O O . VAL A 1 96 ? 18.516 17.109 11.133 1 97.75 96 VAL A O 1
ATOM 734 N N . VAL A 1 97 ? 17.391 16.266 12.844 1 98.44 97 VAL A N 1
ATOM 735 C CA . VAL A 1 97 ? 17.484 17.5 13.641 1 98.44 97 VAL A CA 1
ATOM 736 C C . VAL A 1 97 ? 18.938 17.844 13.891 1 98.44 97 VAL A C 1
ATOM 738 O O . VAL A 1 97 ? 19.344 19.016 13.75 1 98.44 97 VAL A O 1
ATOM 741 N N . GLU A 1 98 ? 19.703 16.859 14.234 1 98.06 98 GLU A N 1
ATOM 742 C CA . GLU A 1 98 ? 21.125 17.062 14.492 1 98.06 98 GLU A CA 1
ATOM 743 C C . GLU A 1 98 ? 21.859 17.484 13.227 1 98.06 98 GLU A C 1
ATOM 745 O O . GLU A 1 98 ? 22.688 18.406 13.266 1 98.06 98 GLU A O 1
ATOM 750 N N . GLU A 1 99 ? 21.547 16.859 12.125 1 97.5 99 GLU A N 1
ATOM 751 C CA . GLU A 1 99 ? 22.188 17.172 10.852 1 97.5 99 GLU A CA 1
ATOM 752 C C . GLU A 1 99 ? 21.922 18.609 10.438 1 97.5 99 GLU A C 1
ATOM 754 O O . GLU A 1 99 ? 22.734 19.219 9.719 1 97.5 99 GLU A O 1
ATOM 759 N N . ASN A 1 100 ? 20.844 19.188 10.883 1 98.5 100 ASN A N 1
ATOM 760 C CA . ASN A 1 100 ? 20.469 20.547 10.508 1 98.5 100 ASN A CA 1
ATOM 761 C C . ASN A 1 100 ? 20.812 21.547 11.609 1 98.5 100 ASN A C 1
ATOM 763 O O . ASN A 1 100 ? 20.359 22.688 11.578 1 98.5 100 ASN A O 1
ATOM 767 N N . ASN A 1 101 ? 21.562 21.078 12.641 1 98.31 101 ASN A N 1
ATOM 768 C CA . ASN A 1 101 ? 22.062 21.906 13.734 1 98.31 101 ASN A CA 1
ATOM 769 C C . ASN A 1 101 ? 20.906 22.578 14.492 1 98.31 101 ASN A C 1
ATOM 771 O O . ASN A 1 101 ? 20.969 23.781 14.797 1 98.31 101 ASN A O 1
ATOM 775 N N . LEU A 1 102 ? 19.859 21.828 14.789 1 98.62 102 LEU A N 1
ATOM 776 C CA . LEU A 1 102 ? 18.703 22.391 15.469 1 98.62 102 LEU A CA 1
ATOM 777 C C . LEU A 1 102 ? 18.484 21.703 16.812 1 98.62 102 LEU A C 1
ATOM 779 O O . LEU A 1 102 ? 17.453 21.906 17.453 1 98.62 102 LEU A O 1
ATOM 783 N N . GLY A 1 103 ? 19.438 20.906 17.25 1 97.88 103 GLY A N 1
ATOM 784 C CA . GLY A 1 103 ? 19.328 20.141 18.484 1 97.88 103 GLY A CA 1
ATOM 785 C C . GLY A 1 103 ? 19.203 21.031 19.719 1 97.88 103 GLY A C 1
ATOM 786 O O . GLY A 1 103 ? 18.703 20.578 20.75 1 97.88 103 GLY A O 1
ATOM 787 N N . HIS A 1 104 ? 19.703 22.234 19.594 1 97.81 104 HIS A N 1
ATOM 788 C CA . HIS A 1 104 ? 19.656 23.156 20.734 1 97.81 104 HIS A CA 1
ATOM 789 C C . HIS A 1 104 ? 18.266 23.766 20.875 1 97.81 104 HIS A C 1
ATOM 791 O O . HIS A 1 104 ? 17.922 24.328 21.922 1 97.81 104 HIS A O 1
ATOM 797 N N . ILE A 1 105 ? 17.438 23.688 19.875 1 98.5 105 ILE A N 1
ATOM 798 C CA . ILE A 1 105 ? 16.109 24.281 19.875 1 98.5 105 ILE A CA 1
ATOM 799 C C . ILE A 1 105 ? 15.062 23.188 20.031 1 98.5 105 ILE A C 1
ATOM 801 O O . ILE A 1 105 ? 14.062 23.359 20.734 1 98.5 105 ILE A O 1
ATOM 805 N N . ILE A 1 106 ? 15.258 22 19.375 1 98.81 106 ILE A N 1
ATOM 806 C CA . ILE A 1 106 ? 14.25 20.953 19.281 1 98.81 106 ILE A CA 1
ATOM 807 C C . ILE A 1 106 ? 14.602 19.812 20.25 1 98.81 106 ILE A C 1
ATOM 809 O O . ILE A 1 106 ? 15.688 19.234 20.172 1 98.81 106 ILE A O 1
ATOM 813 N N . THR A 1 107 ? 13.719 19.531 21.141 1 98.69 107 THR A N 1
ATOM 814 C CA . THR A 1 107 ? 13.805 18.359 22.016 1 98.69 107 THR A CA 1
ATOM 815 C C . THR A 1 107 ? 12.812 17.297 21.578 1 98.69 107 THR A C 1
ATOM 817 O O . THR A 1 107 ? 11.609 17.547 21.484 1 98.69 107 THR A O 1
ATOM 820 N N . LEU A 1 108 ? 13.32 16.109 21.328 1 98.44 108 LEU A N 1
ATOM 821 C CA . LEU A 1 108 ? 12.484 14.992 20.891 1 98.44 108 LEU A CA 1
ATOM 822 C C . LEU A 1 108 ? 12.109 14.094 22.062 1 98.44 108 LEU A C 1
ATOM 824 O O . LEU A 1 108 ? 12.961 13.773 22.906 1 98.44 108 LEU A O 1
ATOM 828 N N . VAL A 1 109 ? 10.836 13.734 22.125 1 98.12 109 VAL A N 1
ATOM 829 C CA . VAL A 1 109 ? 10.32 12.852 23.172 1 98.12 109 VAL A CA 1
ATOM 830 C C . VAL A 1 109 ? 9.578 11.68 22.531 1 98.12 109 VAL A C 1
ATOM 832 O O . VAL A 1 109 ? 8.547 11.867 21.891 1 98.12 109 VAL A O 1
ATOM 835 N N . GLN A 1 110 ? 10.094 10.469 22.703 1 96.81 110 GLN A N 1
ATOM 836 C CA . GLN A 1 110 ? 9.398 9.289 22.188 1 96.81 110 GLN A CA 1
ATOM 837 C C . GLN A 1 110 ? 8.391 8.758 23.188 1 96.81 110 GLN A C 1
ATOM 839 O O . GLN A 1 110 ? 8.75 8 24.094 1 96.81 110 GLN A O 1
ATOM 844 N N . ALA A 1 111 ? 7.156 9.062 23 1 95.44 111 ALA A N 1
ATOM 845 C CA . ALA A 1 111 ? 6.062 8.648 23.859 1 95.44 111 ALA A CA 1
ATOM 846 C C . ALA A 1 111 ? 4.711 8.992 23.25 1 95.44 111 ALA A C 1
ATOM 848 O O . ALA A 1 111 ? 4.625 9.82 22.344 1 95.44 111 ALA A O 1
ATOM 849 N N . LYS A 1 112 ? 3.787 8.242 23.703 1 92.88 112 LYS A N 1
ATOM 850 C CA . LYS A 1 112 ? 2.443 8.781 23.516 1 92.88 112 LYS A CA 1
ATOM 851 C C . LYS A 1 112 ? 2.236 10.047 24.344 1 92.88 112 LYS A C 1
ATOM 853 O O . LYS A 1 112 ? 2.584 10.086 25.531 1 92.88 112 LYS A O 1
ATOM 858 N N . VAL A 1 113 ? 1.7 11.008 23.688 1 94.38 113 VAL A N 1
ATOM 859 C CA . VAL A 1 113 ? 1.57 12.305 24.359 1 94.38 113 VAL A CA 1
ATOM 860 C C . VAL A 1 113 ? 0.746 12.148 25.625 1 94.38 113 VAL A C 1
ATOM 862 O O . VAL A 1 113 ? 1.011 12.82 26.641 1 94.38 113 VAL A O 1
ATOM 865 N N . GLU A 1 114 ? -0.199 11.242 25.625 1 92 114 GLU A N 1
ATOM 866 C CA . GLU A 1 114 ? -1.081 11.016 26.766 1 92 114 GLU A CA 1
ATOM 867 C C . GLU A 1 114 ? -0.319 10.422 27.938 1 92 114 GLU A C 1
ATOM 869 O O . GLU A 1 114 ? -0.794 10.453 29.078 1 92 114 GLU A O 1
ATOM 874 N N . ASN A 1 115 ? 0.813 9.859 27.672 1 94 115 ASN A N 1
ATOM 875 C CA . ASN A 1 115 ? 1.619 9.227 28.703 1 94 115 ASN A CA 1
ATOM 876 C C . ASN A 1 115 ? 2.662 10.188 29.266 1 94 115 ASN A C 1
ATOM 878 O O . ASN A 1 115 ? 3.406 9.836 30.188 1 94 115 ASN A O 1
ATOM 882 N N . ILE A 1 116 ? 2.688 11.359 28.75 1 95.75 116 ILE A N 1
ATOM 883 C CA . ILE A 1 116 ? 3.645 12.352 29.219 1 95.75 116 ILE A CA 1
ATOM 884 C C . ILE A 1 116 ? 3.041 13.133 30.391 1 95.75 116 ILE A C 1
ATOM 886 O O . ILE A 1 116 ? 1.992 13.766 30.234 1 95.75 116 ILE A O 1
ATOM 890 N N . GLU A 1 117 ? 3.719 13.133 31.516 1 93.56 117 GLU A N 1
ATOM 891 C CA . GLU A 1 117 ? 3.227 13.844 32.688 1 93.56 117 GLU A CA 1
ATOM 892 C C . GLU A 1 117 ? 3.773 15.266 32.75 1 93.56 117 GLU A C 1
ATOM 894 O O . GLU A 1 117 ? 3.061 16.203 33.125 1 93.56 117 GLU A O 1
ATOM 899 N N . ARG A 1 118 ? 5.062 15.297 32.406 1 96 118 ARG A N 1
ATOM 900 C CA . ARG A 1 118 ? 5.719 16.594 32.438 1 96 118 ARG A CA 1
ATOM 901 C C . ARG A 1 118 ? 6.531 16.828 31.156 1 96 118 ARG A C 1
ATOM 903 O O . ARG A 1 118 ? 7.207 15.914 30.672 1 96 118 ARG A O 1
ATOM 910 N N . LEU A 1 119 ? 6.414 18.031 30.703 1 97.19 119 LEU A N 1
ATOM 911 C CA . LEU A 1 119 ? 7.223 18.391 29.531 1 97.19 119 LEU A CA 1
ATOM 912 C C . LEU A 1 119 ? 8.68 18.594 29.938 1 97.19 119 LEU A C 1
ATOM 914 O O . LEU A 1 119 ? 8.984 18.844 31.109 1 97.19 119 LEU A O 1
ATOM 918 N N . PRO A 1 120 ? 9.516 18.438 28.953 1 96.44 120 PRO A N 1
ATOM 919 C CA . PRO A 1 120 ? 10.938 18.672 29.234 1 96.44 120 PRO A CA 1
ATOM 920 C C . PRO A 1 120 ? 11.227 20.109 29.656 1 96.44 120 PRO A C 1
ATOM 922 O O . PRO A 1 120 ? 10.43 21.016 29.375 1 96.44 120 PRO A O 1
ATOM 925 N N . HIS A 1 121 ? 12.398 20.297 30.469 1 94.38 121 HIS A N 1
ATOM 926 C CA . HIS A 1 121 ? 12.984 21.594 30.797 1 94.38 121 HIS A CA 1
ATOM 927 C C . HIS A 1 121 ? 12.078 22.375 31.75 1 94.38 121 HIS A C 1
ATOM 929 O O . HIS A 1 121 ? 12.078 23.609 31.734 1 94.38 121 HIS A O 1
ATOM 935 N N . GLY A 1 122 ? 11.141 21.734 32.344 1 94.62 122 GLY A N 1
ATOM 936 C CA . GLY A 1 122 ? 10.281 22.375 33.344 1 94.62 122 GLY A CA 1
ATOM 937 C C . GLY A 1 122 ? 9.188 23.219 32.688 1 94.62 122 GLY A C 1
ATOM 938 O O . GLY A 1 122 ? 8.562 24.031 33.375 1 94.62 122 GLY A O 1
ATOM 939 N N . ILE A 1 123 ? 9.016 23.047 31.469 1 96.12 123 ILE A N 1
ATOM 940 C CA . ILE A 1 123 ? 7.98 23.797 30.75 1 96.12 123 ILE A CA 1
ATOM 941 C C . ILE A 1 123 ? 6.602 23.344 31.234 1 96.12 123 ILE A C 1
ATOM 943 O O . ILE A 1 123 ? 6.328 22.141 31.312 1 96.12 123 ILE A O 1
ATOM 947 N N . THR A 1 124 ? 5.766 24.312 31.547 1 96.62 124 THR A N 1
ATOM 948 C CA . THR A 1 124 ? 4.441 23.984 32.062 1 96.62 124 THR A CA 1
ATOM 949 C C . THR A 1 124 ? 3.365 24.328 31.031 1 96.62 124 THR A C 1
ATOM 951 O O . THR A 1 124 ? 2.285 23.734 31.031 1 96.62 124 THR A O 1
ATOM 954 N N . HIS A 1 125 ? 3.664 25.391 30.203 1 97.94 125 HIS A N 1
ATOM 955 C CA . HIS A 1 125 ? 2.746 25.781 29.141 1 97.94 125 HIS A CA 1
ATOM 956 C C . HIS A 1 125 ? 3.496 26.062 27.844 1 97.94 125 HIS A C 1
ATOM 958 O O . HIS A 1 125 ? 4.664 26.469 27.875 1 97.94 125 HIS A O 1
ATOM 964 N N . VAL A 1 126 ? 2.785 25.859 26.781 1 98.69 126 VAL A N 1
ATOM 965 C CA . VAL A 1 126 ? 3.355 26.141 25.469 1 98.69 126 VAL A CA 1
ATOM 966 C C . VAL A 1 126 ? 2.514 27.203 24.766 1 98.69 126 VAL A C 1
ATOM 968 O O . VAL A 1 126 ? 1.349 27.422 25.109 1 98.69 126 VAL A O 1
ATOM 971 N N . ASP A 1 127 ? 3.113 27.859 23.766 1 98.62 127 ASP A N 1
ATOM 972 C CA . ASP A 1 127 ? 2.453 28.938 23.047 1 98.62 127 ASP A CA 1
ATOM 973 C C . ASP A 1 127 ? 1.662 28.391 21.859 1 98.62 127 ASP A C 1
ATOM 975 O O . ASP A 1 127 ? 0.617 28.938 21.5 1 98.62 127 ASP A O 1
ATOM 979 N N . ILE A 1 128 ? 2.143 27.391 21.25 1 98.69 128 ILE A N 1
ATOM 980 C CA . ILE A 1 128 ? 1.557 26.844 20.031 1 98.69 128 ILE A CA 1
ATOM 981 C C . ILE A 1 128 ? 1.608 25.328 20.078 1 98.69 128 ILE A C 1
ATOM 983 O O . ILE A 1 128 ? 2.611 24.734 20.5 1 98.69 128 ILE A O 1
ATOM 987 N N . ILE A 1 129 ? 0.534 24.688 19.688 1 98.81 129 ILE A N 1
ATOM 988 C CA . ILE A 1 129 ? 0.516 23.25 19.438 1 98.81 129 ILE A CA 1
ATOM 989 C C . ILE A 1 129 ? 0.339 22.984 17.953 1 98.81 129 ILE A C 1
ATOM 991 O O . ILE A 1 129 ? -0.622 23.453 17.344 1 98.81 129 ILE A O 1
ATOM 995 N N . LEU A 1 130 ? 1.311 22.344 17.375 1 98.44 130 LEU A N 1
ATOM 996 C CA . LEU A 1 130 ? 1.349 21.922 15.984 1 98.44 130 LEU A CA 1
ATOM 997 C C . LEU A 1 130 ? 1.044 20.438 15.852 1 98.44 130 LEU A C 1
ATOM 999 O O . LEU A 1 130 ? 1.557 19.625 16.625 1 98.44 130 LEU A O 1
ATOM 1003 N N . SER A 1 131 ? 0.155 20.094 14.883 1 97.75 131 SER A N 1
ATOM 1004 C CA . SER A 1 131 ? -0.104 18.672 14.656 1 97.75 131 SER A CA 1
ATOM 1005 C C . SER A 1 131 ? -0.763 18.438 13.305 1 97.75 131 SER A C 1
ATOM 1007 O O . SER A 1 131 ? -1.396 19.328 12.75 1 97.75 131 SER A O 1
ATOM 1009 N N . GLU A 1 132 ? -0.505 17.297 12.742 1 95.19 132 GLU A N 1
ATOM 1010 C CA . GLU A 1 132 ? -1.295 16.719 11.656 1 95.19 132 GLU A CA 1
ATOM 1011 C C . GLU A 1 132 ? -2.129 15.547 12.141 1 95.19 132 GLU A C 1
ATOM 1013 O O . GLU A 1 132 ? -1.723 14.391 11.992 1 95.19 132 GLU A O 1
ATOM 1018 N N . TRP A 1 133 ? -3.322 15.836 12.602 1 93.69 133 TRP A N 1
ATOM 1019 C CA . TRP A 1 133 ? -4.066 14.805 13.32 1 93.69 133 TRP A CA 1
ATOM 1020 C C . TRP A 1 133 ? -5.105 14.148 12.414 1 93.69 133 TRP A C 1
ATOM 1022 O O . TRP A 1 133 ? -5.684 13.117 12.766 1 93.69 133 TRP A O 1
ATOM 1032 N N . MET A 1 134 ? -5.234 14.633 11.188 1 94 134 MET A N 1
ATOM 1033 C CA . MET A 1 134 ? -6.336 14.188 10.344 1 94 134 MET A CA 1
ATOM 1034 C C . MET A 1 134 ? -6.062 12.789 9.789 1 94 134 MET A C 1
ATOM 1036 O O . MET A 1 134 ? -4.906 12.422 9.57 1 94 134 MET A O 1
ATOM 1040 N N . GLY A 1 135 ? -7.133 12.078 9.508 1 90.19 135 GLY A N 1
ATOM 1041 C CA . GLY A 1 135 ? -7.105 10.812 8.781 1 90.19 135 GLY A CA 1
ATOM 1042 C C . GLY A 1 135 ? -7.906 10.852 7.496 1 90.19 135 GLY A C 1
ATOM 1043 O O . GLY A 1 135 ? -8.156 11.922 6.941 1 90.19 135 GLY A O 1
ATOM 1044 N N . TYR A 1 136 ? -8.211 9.695 6.852 1 84.94 136 TYR A N 1
ATOM 1045 C CA . TYR A 1 136 ? -8.867 9.602 5.555 1 84.94 136 TYR A CA 1
ATOM 1046 C C . TYR A 1 136 ? -10.242 10.258 5.594 1 84.94 136 TYR A C 1
ATOM 1048 O O . TYR A 1 136 ? -10.617 10.984 4.676 1 84.94 136 TYR A O 1
ATOM 1056 N N . CYS A 1 137 ? -11.062 10.109 6.406 1 92.44 137 CYS A N 1
ATOM 1057 C CA . CYS A 1 137 ? -12.352 10.758 6.602 1 92.44 137 CYS A CA 1
ATOM 1058 C C . CYS A 1 137 ? -12.289 11.75 7.758 1 92.44 137 CYS A C 1
ATOM 1060 O O . CYS A 1 137 ? -13.18 11.758 8.617 1 92.44 137 CYS A O 1
ATOM 1062 N N . LEU A 1 138 ? -11.18 12.531 7.684 1 91 138 LEU A N 1
ATOM 1063 C CA . LEU A 1 138 ? -10.891 13.594 8.641 1 91 138 LEU A CA 1
ATOM 1064 C C . LEU A 1 138 ? -10.508 13.008 10 1 91 138 LEU A C 1
ATOM 1066 O O . LEU A 1 138 ? -9.508 13.422 10.602 1 91 138 LEU A O 1
ATOM 1070 N N . MET A 1 139 ? -11.188 11.953 10.352 1 82.75 139 MET A N 1
ATOM 1071 C CA . MET A 1 139 ? -11.094 11.641 11.773 1 82.75 139 MET A CA 1
ATOM 1072 C C . MET A 1 139 ? -10.133 10.477 12.008 1 82.75 139 MET A C 1
ATOM 1074 O O . MET A 1 139 ? -10.445 9.328 11.688 1 82.75 139 MET A O 1
ATOM 1078 N N . ASP A 1 140 ? -9.039 10.789 12.523 1 84.38 140 ASP A N 1
ATOM 1079 C CA . ASP A 1 140 ? -8.211 9.867 13.281 1 84.38 140 ASP A CA 1
ATOM 1080 C C . ASP A 1 140 ? -8.375 10.094 14.789 1 84.38 140 ASP A C 1
ATOM 1082 O O . ASP A 1 140 ? -7.688 10.938 15.367 1 84.38 140 ASP A O 1
ATOM 1086 N N . ARG A 1 141 ? -9.156 9.336 15.375 1 79.44 141 ARG A N 1
ATOM 1087 C CA . ARG A 1 141 ? -9.602 9.609 16.734 1 79.44 141 ARG A CA 1
ATOM 1088 C C . ARG A 1 141 ? -8.453 9.508 17.719 1 79.44 141 ARG A C 1
ATOM 1090 O O . ARG A 1 141 ? -8.359 10.289 18.672 1 79.44 141 ARG A O 1
ATOM 1097 N N . SER A 1 142 ? -7.676 8.586 17.422 1 84 142 SER A N 1
ATOM 1098 C CA . SER A 1 142 ? -6.547 8.438 18.344 1 84 142 SER A CA 1
ATOM 1099 C C . SER A 1 142 ? -5.648 9.672 18.328 1 84 142 SER A C 1
ATOM 1101 O O . SER A 1 142 ? -5.27 10.18 19.375 1 84 142 SER A O 1
ATOM 1103 N N . MET A 1 143 ? -5.398 10.188 17.203 1 90.06 143 MET A N 1
ATOM 1104 C CA . MET A 1 143 ? -4.551 11.367 17.078 1 90.06 143 MET A CA 1
ATOM 1105 C C . MET A 1 143 ? -5.281 12.617 17.578 1 90.06 143 MET A C 1
ATOM 1107 O O . MET A 1 143 ? -4.684 13.469 18.234 1 90.06 143 MET A O 1
ATOM 1111 N N . LEU A 1 144 ? -6.531 12.688 17.266 1 92.12 144 LEU A N 1
ATOM 1112 C CA . LEU A 1 144 ? -7.309 13.828 17.734 1 92.12 144 LEU A CA 1
ATOM 1113 C C . LEU A 1 144 ? -7.332 13.883 19.266 1 92.12 144 LEU A C 1
ATOM 1115 O O . LEU A 1 144 ? -7.113 14.938 19.859 1 92.12 144 LEU A O 1
ATOM 1119 N N . ASN A 1 145 ? -7.523 12.773 19.859 1 90.69 145 ASN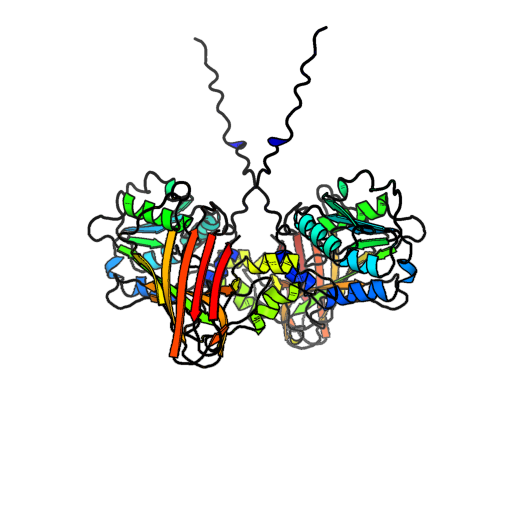 A N 1
ATOM 1120 C CA . ASN A 1 145 ? -7.527 12.703 21.312 1 90.69 145 ASN A CA 1
ATOM 1121 C C . ASN A 1 145 ? -6.184 13.125 21.906 1 90.69 145 ASN A C 1
ATOM 1123 O O . ASN A 1 145 ? -6.133 13.812 22.922 1 90.69 145 ASN A O 1
ATOM 1127 N N . ALA A 1 146 ? -5.184 12.711 21.281 1 92.75 146 ALA A N 1
ATOM 1128 C CA . ALA A 1 146 ? -3.844 13.07 21.734 1 92.75 146 ALA A CA 1
ATOM 1129 C C . ALA A 1 146 ? -3.645 14.586 21.703 1 92.75 146 ALA A C 1
ATOM 1131 O O . ALA A 1 146 ? -3.115 15.164 22.656 1 92.75 146 ALA A O 1
ATOM 1132 N N . VAL A 1 147 ? -4.086 15.203 20.672 1 96.31 147 VAL A N 1
ATOM 1133 C CA . VAL A 1 147 ? -3.906 16.641 20.531 1 96.31 147 VAL A CA 1
ATOM 1134 C C . VAL A 1 147 ? -4.773 17.375 21.547 1 96.31 147 VAL A C 1
ATOM 1136 O O . VAL A 1 147 ? -4.348 18.391 22.125 1 96.31 147 VAL A O 1
ATOM 1139 N N . ILE A 1 148 ? -5.934 16.875 21.734 1 95.81 148 ILE A N 1
ATOM 1140 C CA . ILE A 1 148 ? -6.82 17.484 22.734 1 95.81 148 ILE A CA 1
ATOM 1141 C C . ILE A 1 148 ? -6.195 17.375 24.109 1 95.81 148 ILE A C 1
ATOM 1143 O O . ILE A 1 148 ? -6.23 18.328 24.891 1 95.81 148 ILE A O 1
ATOM 1147 N N . TYR A 1 149 ? -5.652 16.234 24.391 1 95.44 149 TYR A N 1
ATOM 1148 C CA . TYR A 1 149 ? -4.949 16.047 25.656 1 95.44 149 TYR A CA 1
ATOM 1149 C C . TYR A 1 149 ? -3.852 17.094 25.828 1 95.44 149 TYR A C 1
ATOM 1151 O O . TYR A 1 149 ? -3.766 17.734 26.875 1 95.44 149 TYR A O 1
ATOM 1159 N N . ALA A 1 150 ? -3.076 17.25 24.875 1 97.81 150 ALA A N 1
ATOM 1160 C CA . ALA A 1 150 ? -1.984 18.219 24.922 1 97.81 150 ALA A CA 1
ATOM 1161 C C . ALA A 1 150 ? -2.518 19.641 25.109 1 97.81 150 ALA A C 1
ATOM 1163 O O . ALA A 1 150 ? -1.979 20.406 25.906 1 97.81 150 ALA A O 1
ATOM 1164 N N . ARG A 1 151 ? -3.535 19.953 24.328 1 98.06 151 ARG A N 1
ATOM 1165 C CA . ARG A 1 151 ? -4.16 21.266 24.422 1 98.06 151 ARG A CA 1
ATOM 1166 C C . ARG A 1 151 ? -4.598 21.562 25.859 1 98.06 151 ARG A C 1
ATOM 1168 O O . ARG A 1 151 ? -4.211 22.578 26.438 1 98.06 151 ARG A O 1
ATOM 1175 N N . ASP A 1 152 ? -5.301 20.641 26.438 1 96.94 152 ASP A N 1
ATOM 1176 C CA . ASP A 1 152 ? -5.91 20.859 27.75 1 96.94 152 ASP A CA 1
ATOM 1177 C C . ASP A 1 152 ? -4.852 20.922 28.844 1 96.94 152 ASP A C 1
ATOM 1179 O O . ASP A 1 152 ? -5.023 21.625 29.828 1 96.94 152 ASP A O 1
ATOM 1183 N N . ARG A 1 153 ? -3.832 20.297 28.641 1 97 153 ARG A N 1
ATOM 1184 C CA . ARG A 1 153 ? -2.822 20.188 29.688 1 97 153 ARG A CA 1
ATOM 1185 C C . ARG A 1 153 ? -1.784 21.297 29.578 1 97 153 ARG A C 1
ATOM 1187 O O . ARG A 1 153 ? -1.31 21.828 30.578 1 97 153 ARG A O 1
ATOM 1194 N N . TRP A 1 154 ? -1.472 21.641 28.281 1 98.25 154 TRP A N 1
ATOM 1195 C CA . TRP A 1 154 ? -0.222 22.391 28.203 1 98.25 154 TRP A CA 1
ATOM 1196 C C . TRP A 1 154 ? -0.408 23.672 27.406 1 98.25 154 TRP A C 1
ATOM 1198 O O . TRP A 1 154 ? 0.448 24.562 27.453 1 98.25 154 TRP A O 1
ATOM 1208 N N . LEU A 1 155 ? -1.471 23.828 26.625 1 98.5 155 LEU A N 1
ATOM 1209 C CA . LEU A 1 155 ? -1.633 25.062 25.875 1 98.5 155 LEU A CA 1
ATOM 1210 C C . LEU A 1 155 ? -1.927 26.234 26.797 1 98.5 155 LEU A C 1
ATOM 1212 O O . LEU A 1 155 ? -2.729 26.109 27.734 1 98.5 155 LEU A O 1
ATOM 1216 N N . LYS A 1 156 ? -1.256 27.344 26.578 1 97.88 156 LYS A N 1
ATOM 1217 C CA . LYS A 1 156 ? -1.567 28.562 27.328 1 97.88 156 LYS A CA 1
ATOM 1218 C C . LYS A 1 156 ? -3.053 28.891 27.25 1 97.88 156 LYS A C 1
ATOM 1220 O O . LYS A 1 156 ? -3.621 28.922 26.156 1 97.88 156 LYS A O 1
ATOM 1225 N N . PRO A 1 157 ? -3.645 29.172 28.344 1 94.88 157 PRO A N 1
ATOM 1226 C CA . PRO A 1 157 ? -5.078 29.469 28.344 1 94.88 157 PRO A CA 1
ATOM 1227 C C . PRO A 1 157 ? -5.418 30.734 27.562 1 94.88 157 PRO A C 1
ATOM 1229 O O . PRO A 1 157 ? -6.457 30.781 26.891 1 94.88 157 PRO A O 1
ATOM 1232 N N . GLU A 1 158 ? -4.543 31.734 27.703 1 93.81 158 GLU A N 1
ATOM 1233 C CA . GLU A 1 158 ? -4.719 32.969 26.922 1 93.81 158 GLU A CA 1
ATOM 1234 C C . GLU A 1 158 ? -3.627 33.094 25.875 1 93.81 158 GLU A C 1
ATOM 1236 O O . GLU A 1 158 ? -2.438 33.031 26.188 1 93.81 158 GLU A O 1
ATOM 1241 N N . GLY A 1 159 ? -4.062 33.188 24.672 1 94.12 159 GLY A N 1
ATOM 1242 C CA . GLY A 1 159 ? -3.115 33.469 23.609 1 94.12 159 GLY A CA 1
ATOM 1243 C C . GLY A 1 159 ? -2.543 32.25 22.969 1 94.12 159 GLY A C 1
ATOM 1244 O O . GLY A 1 159 ? -1.8 32.344 21.984 1 94.12 159 GLY A O 1
ATOM 1245 N N . GLY A 1 160 ? -2.85 31.078 23.516 1 97.56 160 GLY A N 1
ATOM 1246 C CA . GLY A 1 160 ? -2.389 29.844 22.891 1 97.56 160 GLY A CA 1
ATOM 1247 C C . GLY A 1 160 ? -2.967 29.625 21.516 1 97.56 160 GLY A C 1
ATOM 1248 O O . GLY A 1 160 ? -4.129 29.938 21.25 1 97.56 160 GLY A O 1
ATOM 1249 N N . VAL A 1 161 ? -2.121 29.047 20.641 1 98.06 161 VAL A N 1
ATOM 1250 C CA . VAL A 1 161 ? -2.545 28.875 19.25 1 98.06 161 VAL A CA 1
ATOM 1251 C C . VAL A 1 161 ? -2.473 27.391 18.859 1 98.06 161 VAL A C 1
ATOM 1253 O O . VAL A 1 161 ? -1.51 26.703 19.203 1 98.06 161 VAL A O 1
ATOM 1256 N N . MET A 1 162 ? -3.518 27 18.172 1 98.19 162 MET A N 1
ATOM 1257 C CA . MET A 1 162 ? -3.555 25.656 17.609 1 98.19 162 MET A CA 1
ATOM 1258 C C . MET A 1 162 ? -3.307 25.688 16.094 1 98.19 162 MET A C 1
ATOM 1260 O O . MET A 1 162 ? -3.941 26.469 15.383 1 98.19 162 MET A O 1
ATOM 1264 N N . PHE A 1 163 ? -2.389 24.891 15.586 1 98.25 163 PHE A N 1
ATOM 1265 C CA . PHE A 1 163 ? -2.102 24.781 14.164 1 98.25 163 PHE A CA 1
ATOM 1266 C C . PHE A 1 163 ? -2.252 23.328 13.688 1 98.2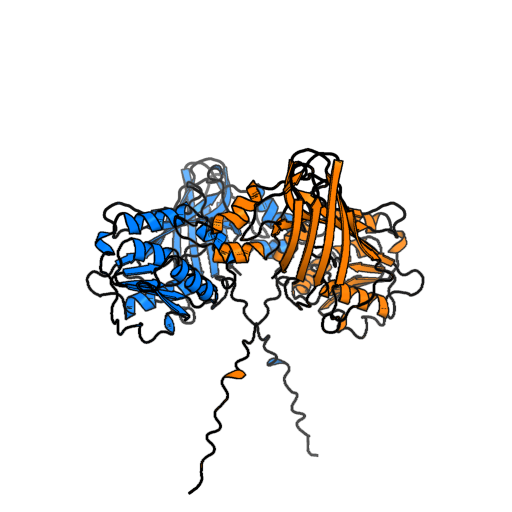5 163 PHE A C 1
ATOM 1268 O O . PHE A 1 163 ? -1.446 22.469 14.047 1 98.25 163 PHE A O 1
ATOM 1275 N N . PRO A 1 164 ? -3.24 23.016 12.805 1 98.31 164 PRO A N 1
ATOM 1276 C CA . PRO A 1 164 ? -4.359 23.875 12.398 1 98.31 164 PRO A CA 1
ATOM 1277 C C . PRO A 1 164 ? -5.414 24.016 13.5 1 98.31 164 PRO A C 1
ATOM 1279 O O . PRO A 1 164 ? -5.344 23.328 14.523 1 98.31 164 PRO A O 1
ATOM 1282 N N . ASP A 1 165 ? -6.336 24.891 13.25 1 98.06 165 ASP A N 1
ATOM 1283 C CA . ASP A 1 165 ? -7.266 25.125 14.359 1 98.06 165 ASP A CA 1
ATOM 1284 C C . ASP A 1 165 ? -8.703 24.859 13.922 1 98.06 165 ASP A C 1
ATOM 1286 O O . ASP A 1 165 ? -9.617 24.859 14.75 1 98.06 165 ASP A O 1
ATOM 1290 N N . ARG A 1 166 ? -8.961 24.641 12.648 1 98 166 ARG A N 1
ATOM 1291 C CA . ARG A 1 166 ? -10.32 24.375 12.188 1 98 166 ARG A CA 1
ATOM 1292 C C . ARG A 1 166 ? -10.312 23.391 11.016 1 98 166 ARG A C 1
ATOM 1294 O O . ARG A 1 166 ? -9.539 23.547 10.07 1 98 166 ARG A O 1
ATOM 1301 N N . CYS A 1 167 ? -11.156 22.391 11.078 1 98.12 167 CYS A N 1
ATOM 1302 C CA . CYS A 1 167 ? -11.344 21.438 10 1 98.12 167 CYS A CA 1
ATOM 1303 C C . CYS A 1 167 ? -12.82 21.203 9.727 1 98.12 167 CYS A C 1
ATOM 1305 O O . CYS A 1 167 ? -13.641 21.219 10.656 1 98.12 167 CYS A O 1
ATOM 1307 N N . THR A 1 168 ? -13.156 21.047 8.453 1 98.38 168 THR A N 1
ATOM 1308 C CA . THR A 1 168 ? -14.531 20.797 8.047 1 98.38 168 THR A CA 1
ATOM 1309 C C . THR A 1 168 ? -14.617 19.594 7.121 1 98.38 168 THR A C 1
ATOM 1311 O O . THR A 1 168 ? -13.75 19.391 6.273 1 98.38 168 THR A O 1
ATOM 1314 N N . LEU A 1 169 ? -15.633 18.75 7.328 1 98.44 169 LEU A N 1
ATOM 1315 C CA . LEU A 1 169 ? -15.891 17.547 6.539 1 98.44 169 LEU A CA 1
ATOM 1316 C C . LEU A 1 169 ? -17.125 17.75 5.652 1 98.44 169 LEU A C 1
ATOM 1318 O O . LEU A 1 169 ? -18.172 18.203 6.125 1 98.44 169 LEU A O 1
ATOM 1322 N N . PHE A 1 170 ? -16.969 17.391 4.402 1 98.81 170 PHE A N 1
ATOM 1323 C CA . PHE A 1 170 ? -18.047 17.547 3.422 1 98.81 170 PHE A CA 1
ATOM 1324 C C . PHE A 1 170 ? -18.406 16.219 2.797 1 98.81 170 PHE A C 1
ATOM 1326 O O . PHE A 1 170 ? -17.641 15.258 2.852 1 98.81 170 PHE A O 1
ATOM 1333 N N . ILE A 1 171 ? -19.625 16.156 2.217 1 98.88 171 ILE A N 1
ATOM 1334 C CA . ILE A 1 171 ? -20.078 15 1.462 1 98.88 171 ILE A CA 1
ATOM 1335 C C . ILE A 1 171 ? -20.656 15.453 0.124 1 98.88 171 ILE A C 1
ATOM 1337 O O . ILE A 1 171 ? -21.25 16.531 0.031 1 98.88 171 ILE A O 1
ATOM 1341 N N . THR A 1 172 ? -20.453 14.711 -0.902 1 98.88 172 THR A N 1
ATOM 1342 C CA . THR A 1 172 ? -21.016 14.914 -2.232 1 98.88 172 THR A CA 1
ATOM 1343 C C . THR A 1 172 ? -21.312 13.578 -2.9 1 98.88 172 THR A C 1
ATOM 1345 O O . THR A 1 172 ? -21.141 12.516 -2.291 1 98.88 172 THR A O 1
ATOM 1348 N N . ALA A 1 173 ? -21.828 13.594 -4.117 1 98.75 173 ALA A N 1
ATOM 1349 C CA . ALA A 1 173 ? -22.172 12.359 -4.824 1 98.75 173 ALA A CA 1
ATOM 1350 C C . ALA A 1 173 ? -21.5 12.32 -6.195 1 98.75 173 ALA A C 1
ATOM 1352 O O . ALA A 1 173 ? -21.297 13.352 -6.828 1 98.75 173 ALA A O 1
ATOM 1353 N N . ILE A 1 174 ? -21.203 11.062 -6.645 1 98.75 174 ILE A N 1
ATOM 1354 C CA . ILE A 1 174 ? -20.453 10.953 -7.883 1 98.75 174 ILE A CA 1
ATOM 1355 C C . ILE A 1 174 ? -21.062 9.875 -8.773 1 98.75 174 ILE A C 1
ATOM 1357 O O . ILE A 1 174 ? -21.688 8.938 -8.273 1 98.75 174 ILE A O 1
ATOM 1361 N N . GLU A 1 175 ? -20.875 10.109 -10.07 1 98.5 175 GLU A N 1
ATOM 1362 C CA . GLU A 1 175 ? -21 9.031 -11.047 1 98.5 175 GLU A CA 1
ATOM 1363 C C . GLU A 1 175 ? -19.703 8.242 -11.156 1 98.5 175 GLU A C 1
ATOM 1365 O O . GLU A 1 175 ? -18.656 8.797 -11.5 1 98.5 175 GLU A O 1
ATOM 1370 N N . ASP A 1 176 ? -19.766 6.953 -10.805 1 97.38 176 ASP A N 1
ATOM 1371 C CA . ASP A 1 176 ? -18.547 6.156 -10.828 1 97.38 176 ASP A CA 1
ATOM 1372 C C . ASP A 1 176 ? -18.844 4.699 -11.18 1 97.38 176 ASP A C 1
ATOM 1374 O O . ASP A 1 176 ? -18.438 3.785 -10.461 1 97.38 176 ASP A O 1
ATOM 1378 N N . ARG A 1 177 ? -19.422 4.551 -12.328 1 96.12 177 ARG A N 1
ATOM 1379 C CA . ARG A 1 177 ? -19.75 3.207 -12.805 1 96.12 177 ARG A CA 1
ATOM 1380 C C . ARG A 1 177 ? -18.484 2.371 -12.961 1 96.12 177 ARG A C 1
ATOM 1382 O O . ARG A 1 177 ? -18.422 1.225 -12.508 1 96.12 177 ARG A O 1
ATOM 1389 N N . ARG A 1 178 ? -17.531 2.965 -13.539 1 96.25 178 ARG A N 1
ATOM 1390 C CA . ARG A 1 178 ? -16.297 2.242 -13.797 1 96.25 178 ARG A CA 1
ATOM 1391 C C . ARG A 1 178 ? -15.641 1.788 -12.492 1 96.25 178 ARG A C 1
ATOM 1393 O O . ARG A 1 178 ? -15.18 0.647 -12.391 1 96.25 178 ARG A O 1
ATOM 1400 N N . GLY A 1 179 ? -15.555 2.674 -11.5 1 96.44 179 GLY A N 1
ATOM 1401 C CA . GLY A 1 179 ? -15.008 2.305 -10.203 1 96.44 179 GLY A CA 1
ATOM 1402 C C . GLY A 1 179 ? -15.797 1.211 -9.516 1 96.44 179 GLY A C 1
ATOM 1403 O O . GLY A 1 179 ? -15.219 0.289 -8.938 1 96.44 179 GLY A O 1
ATOM 1404 N N . LEU A 1 180 ? -17.062 1.342 -9.602 1 96.31 180 LEU A N 1
ATOM 1405 C CA . LEU A 1 180 ? -17.938 0.335 -9.031 1 96.31 180 LEU A CA 1
ATOM 1406 C C . LEU A 1 180 ? -17.688 -1.033 -9.648 1 96.31 180 LEU A C 1
ATOM 1408 O O . LEU A 1 180 ? -17.578 -2.033 -8.938 1 96.31 180 LEU A O 1
ATOM 1412 N N . ASP A 1 181 ? -17.609 -1.054 -10.945 1 95.38 181 ASP A N 1
ATOM 1413 C CA . ASP A 1 181 ? -17.375 -2.305 -11.664 1 95.38 181 ASP A CA 1
ATOM 1414 C C . ASP A 1 181 ? -16.016 -2.895 -11.312 1 95.38 181 ASP A C 1
ATOM 1416 O O . ASP A 1 181 ? -15.898 -4.09 -11.031 1 95.38 181 ASP A O 1
ATOM 1420 N N . ASP A 1 182 ? -15.078 -2.068 -11.211 1 95.81 182 ASP A N 1
ATOM 1421 C CA . ASP A 1 182 ? -13.711 -2.523 -10.992 1 95.81 182 ASP A CA 1
ATOM 1422 C C . ASP A 1 182 ? -13.508 -2.967 -9.547 1 95.81 182 ASP A C 1
ATOM 1424 O O . ASP A 1 182 ? -12.867 -3.986 -9.289 1 95.81 182 ASP A O 1
ATOM 1428 N N . ARG A 1 183 ? -14.062 -2.271 -8.602 1 95.25 183 ARG A N 1
ATOM 1429 C CA . ARG A 1 183 ? -13.727 -2.488 -7.199 1 95.25 183 ARG A CA 1
ATOM 1430 C C . ARG A 1 183 ? -14.727 -3.43 -6.535 1 95.25 183 ARG A C 1
ATOM 1432 O O . ARG A 1 183 ? -14.398 -4.086 -5.543 1 95.25 183 ARG A O 1
ATOM 1439 N N . ILE A 1 184 ? -15.898 -3.471 -7.102 1 95.25 184 ILE A N 1
ATOM 1440 C CA . ILE A 1 184 ? -16.953 -4.191 -6.398 1 95.25 184 ILE A CA 1
ATOM 1441 C C . ILE A 1 184 ? -17.516 -5.301 -7.293 1 95.25 184 ILE A C 1
ATOM 1443 O O . ILE A 1 184 ? -17.297 -6.484 -7.031 1 95.25 184 ILE A O 1
ATOM 1447 N N . ASN A 1 185 ? -18.016 -4.914 -8.422 1 95 185 ASN A N 1
ATOM 1448 C CA . ASN A 1 185 ? -18.766 -5.859 -9.258 1 95 185 ASN A CA 1
ATOM 1449 C C . ASN A 1 185 ? -17.828 -6.91 -9.867 1 95 185 ASN A C 1
ATOM 1451 O O . ASN A 1 185 ? -18.281 -7.984 -10.266 1 95 185 ASN A O 1
ATOM 1455 N N . TRP A 1 186 ? -16.625 -6.621 -9.992 1 96 186 TRP A N 1
ATOM 1456 C CA . TRP A 1 186 ? -15.641 -7.578 -10.492 1 96 186 TRP A CA 1
ATOM 1457 C C . TRP A 1 186 ? -15.703 -8.883 -9.711 1 96 186 TRP A C 1
ATOM 1459 O O . TRP A 1 186 ? -15.547 -9.969 -10.281 1 96 186 TRP A O 1
ATOM 1469 N N . TRP A 1 187 ? -16.016 -8.781 -8.477 1 96.19 187 TRP A N 1
ATOM 1470 C CA . TRP A 1 187 ? -16.016 -9.945 -7.594 1 96.19 187 TRP A CA 1
ATOM 1471 C C . TRP A 1 187 ? -17.188 -10.867 -7.902 1 96.19 187 TRP A C 1
ATOM 1473 O O . TRP A 1 187 ? -17.172 -12.039 -7.512 1 96.19 187 TRP A O 1
ATOM 1483 N N . ALA A 1 188 ? -18.172 -10.383 -8.492 1 94.88 188 ALA A N 1
ATOM 1484 C CA . ALA A 1 188 ? -19.375 -11.188 -8.734 1 94.88 188 ALA A CA 1
ATOM 1485 C C . ALA A 1 188 ? -19.062 -12.344 -9.68 1 94.88 188 ALA A C 1
ATOM 1487 O O . ALA A 1 188 ? -19.719 -13.391 -9.625 1 94.88 188 ALA A O 1
ATOM 1488 N N . ASN A 1 189 ? -18.125 -12.125 -10.547 1 96.44 189 ASN A N 1
ATOM 1489 C CA . ASN A 1 189 ? -17.672 -13.141 -11.492 1 96.44 189 ASN A CA 1
ATOM 1490 C C . ASN A 1 189 ? -16.156 -13.07 -11.711 1 96.44 189 ASN A C 1
ATOM 1492 O O . ASN A 1 189 ? -15.68 -12.242 -12.492 1 96.44 189 ASN A O 1
ATOM 1496 N N . VAL A 1 190 ? -15.461 -13.984 -11.102 1 97.62 190 VAL A N 1
ATOM 1497 C CA . VAL A 1 190 ? -14.008 -14.031 -11.18 1 97.62 190 VAL A CA 1
ATOM 1498 C C . VAL A 1 190 ? -13.578 -15.242 -12.008 1 97.62 190 VAL A C 1
ATOM 1500 O O . VAL A 1 190 ? -13.57 -16.375 -11.516 1 97.62 190 VAL A O 1
ATOM 1503 N N . TYR A 1 191 ? -13.227 -14.992 -13.273 1 97.62 191 TYR A N 1
ATOM 1504 C CA . TYR A 1 191 ? -12.805 -16.016 -14.227 1 97.62 191 TYR A CA 1
ATOM 1505 C C . TYR A 1 191 ? -13.844 -17.125 -14.328 1 97.62 191 TYR A C 1
ATOM 1507 O O . TYR A 1 191 ? -13.492 -18.312 -14.383 1 97.62 191 TYR A O 1
ATOM 1515 N N . GLY A 1 192 ? -15.133 -16.781 -14.203 1 97.19 192 GLY A N 1
ATOM 1516 C CA . GLY A 1 192 ? -16.203 -17.734 -14.398 1 97.19 192 GLY A CA 1
ATOM 1517 C C . GLY A 1 192 ? -16.75 -18.281 -13.094 1 97.19 192 GLY A C 1
ATOM 1518 O O . GLY A 1 192 ? -17.75 -19.016 -13.094 1 97.19 192 GLY A O 1
ATOM 1519 N N . PHE A 1 193 ? -16.172 -17.969 -12.031 1 98.12 193 PHE A N 1
ATOM 1520 C CA . PHE A 1 193 ? -16.656 -18.453 -10.742 1 98.12 193 PHE A CA 1
ATOM 1521 C C . PHE A 1 193 ? -17.453 -17.391 -10.023 1 98.12 193 PHE A C 1
ATOM 1523 O O . PHE A 1 193 ? -17.125 -16.203 -10.086 1 98.12 193 PHE A O 1
ATOM 1530 N N . ASP A 1 194 ? -18.469 -17.828 -9.32 1 97.62 194 ASP A N 1
ATOM 1531 C CA . ASP A 1 194 ? -19.328 -16.953 -8.539 1 97.62 194 ASP A CA 1
ATOM 1532 C C . ASP A 1 194 ? -18.688 -16.594 -7.199 1 97.62 194 ASP A C 1
ATOM 1534 O O . ASP A 1 194 ? -18.609 -17.438 -6.301 1 97.62 194 ASP A O 1
ATOM 1538 N N . MET A 1 195 ? -18.25 -15.398 -7.098 1 97.19 195 MET A N 1
ATOM 1539 C CA . MET A 1 195 ? -17.719 -14.914 -5.828 1 97.19 195 MET A CA 1
ATOM 1540 C C . MET A 1 195 ? -18.578 -13.773 -5.277 1 97.19 195 MET A C 1
ATOM 1542 O O . MET A 1 195 ? -18.047 -12.836 -4.68 1 97.19 195 MET A O 1
ATOM 1546 N N . SER A 1 196 ? -19.828 -13.828 -5.426 1 95.38 196 SER A N 1
ATOM 1547 C CA . SER A 1 196 ? -20.781 -12.82 -4.973 1 95.38 196 SER A CA 1
ATOM 1548 C C . SER A 1 196 ? -20.672 -12.594 -3.467 1 95.38 196 SER A C 1
ATOM 1550 O O . SER A 1 196 ? -20.891 -11.477 -2.984 1 95.38 196 SER A O 1
ATOM 1552 N N . PRO A 1 197 ? -20.297 -13.602 -2.701 1 95.31 197 PRO A N 1
ATOM 1553 C CA . PRO A 1 197 ? -20.109 -13.312 -1.277 1 95.31 197 PRO A CA 1
ATOM 1554 C C . PRO A 1 197 ? -18.969 -12.32 -1.028 1 95.31 197 PRO A C 1
ATOM 1556 O O . PRO A 1 197 ? -19.047 -11.516 -0.096 1 95.31 197 PRO A O 1
ATOM 1559 N N . ILE A 1 198 ? -17.938 -12.414 -1.812 1 96.5 198 ILE A N 1
ATOM 1560 C CA . ILE A 1 198 ? -16.844 -11.469 -1.684 1 96.5 198 ILE A CA 1
ATOM 1561 C C . ILE A 1 198 ? -17.281 -10.078 -2.127 1 96.5 198 ILE A C 1
ATOM 1563 O O . ILE A 1 198 ? -16.891 -9.07 -1.534 1 96.5 198 ILE A O 1
ATOM 1567 N N . ARG A 1 199 ? -18.062 -10.031 -3.186 1 95.81 199 ARG A N 1
ATOM 1568 C CA . ARG A 1 199 ? -18.656 -8.766 -3.607 1 95.81 199 ARG A CA 1
ATOM 1569 C C . ARG A 1 199 ? -19.422 -8.117 -2.463 1 95.81 199 ARG A C 1
ATOM 1571 O O . ARG A 1 199 ? -19.312 -6.906 -2.24 1 95.81 199 ARG A O 1
ATOM 1578 N N . SER A 1 200 ? -20.203 -8.945 -1.763 1 95.06 200 SER A N 1
ATOM 1579 C CA . SER A 1 200 ? -20.984 -8.453 -0.629 1 95.06 200 SER A CA 1
ATOM 1580 C C . SER A 1 200 ? -20.078 -7.867 0.448 1 95.06 200 SER A C 1
ATOM 1582 O O . SER A 1 200 ? -20.391 -6.832 1.035 1 95.06 200 SER A O 1
ATOM 1584 N N . ASN A 1 201 ? -18.984 -8.531 0.649 1 95 201 ASN A N 1
ATOM 1585 C CA . ASN A 1 201 ? -18 -8 1.596 1 95 201 ASN A CA 1
ATOM 1586 C C . ASN A 1 201 ? -17.422 -6.68 1.115 1 95 201 ASN A C 1
ATOM 1588 O O . ASN A 1 201 ? -17.281 -5.734 1.895 1 95 201 ASN A O 1
ATOM 1592 N N . ALA A 1 202 ? -17.062 -6.621 -0.137 1 95 202 ALA A N 1
ATOM 1593 C CA . ALA A 1 202 ? -16.484 -5.418 -0.72 1 95 202 ALA A CA 1
ATOM 1594 C C . ALA A 1 202 ? -17.438 -4.238 -0.613 1 95 202 ALA A C 1
ATOM 1596 O O . ALA A 1 202 ? -17.016 -3.094 -0.429 1 95 202 ALA A O 1
ATOM 1597 N N . LEU A 1 203 ? -18.703 -4.504 -0.653 1 94.38 203 LEU A N 1
ATOM 1598 C CA . LEU A 1 203 ? -19.734 -3.475 -0.595 1 94.38 203 LEU A CA 1
ATOM 1599 C C . LEU A 1 203 ? -19.781 -2.83 0.786 1 94.38 203 LEU A C 1
ATOM 1601 O O . LEU A 1 203 ? -20.297 -1.722 0.941 1 94.38 203 LEU A O 1
ATOM 1605 N N . THR A 1 204 ? -19.266 -3.502 1.72 1 95.19 204 THR A N 1
ATOM 1606 C CA . THR A 1 204 ? -19.375 -3.012 3.088 1 95.19 204 THR A CA 1
ATOM 1607 C C . THR A 1 204 ? -18.125 -2.244 3.492 1 95.19 204 THR A C 1
ATOM 1609 O O . THR A 1 204 ? -18 -1.825 4.645 1 95.19 204 THR A O 1
ATOM 1612 N N . GLU A 1 205 ? -17.25 -2.043 2.639 1 95.31 205 GLU A N 1
ATOM 1613 C CA . GLU A 1 205 ? -16.031 -1.291 2.939 1 95.31 205 GLU A CA 1
ATOM 1614 C C . GLU A 1 205 ? -15.945 -0.02 2.098 1 95.31 205 GLU A C 1
ATOM 1616 O O . GLU A 1 205 ? -16.109 -0.066 0.876 1 95.31 205 GLU A O 1
ATOM 1621 N N . PRO A 1 206 ? -15.688 1.067 2.762 1 96.5 206 PRO A N 1
ATOM 1622 C CA . PRO A 1 206 ? -15.422 2.254 1.946 1 96.5 206 PRO A CA 1
ATOM 1623 C C . PRO A 1 206 ? -14.086 2.172 1.21 1 96.5 206 PRO A C 1
ATOM 1625 O O . PRO A 1 206 ? -13.227 1.362 1.568 1 96.5 206 PRO A O 1
ATOM 1628 N N . VAL A 1 207 ? -13.977 2.988 0.19 1 95.88 207 VAL A N 1
ATOM 1629 C CA . VAL A 1 207 ? -12.773 2.977 -0.634 1 95.88 207 VAL A CA 1
ATOM 1630 C C . VAL A 1 207 ? -12.07 4.328 -0.54 1 95.88 207 VAL A C 1
ATOM 1632 O O . VAL A 1 207 ? -12.711 5.379 -0.639 1 95.88 207 VAL A O 1
ATOM 1635 N N . VAL A 1 208 ? -10.82 4.285 -0.26 1 95.19 208 VAL A N 1
ATOM 1636 C CA . VAL A 1 208 ? -10.008 5.496 -0.324 1 95.19 208 VAL A CA 1
ATOM 1637 C C . VAL A 1 208 ? -9.414 5.648 -1.723 1 95.19 208 VAL A C 1
ATOM 1639 O O . VAL A 1 208 ? -8.672 4.777 -2.188 1 95.19 208 VAL A O 1
ATOM 1642 N N . ASP A 1 209 ? -9.766 6.738 -2.387 1 96.12 209 ASP A N 1
ATOM 1643 C CA . ASP A 1 209 ? -9.289 6.926 -3.754 1 96.12 209 ASP A CA 1
ATOM 1644 C C . ASP A 1 209 ? -9.289 8.406 -4.141 1 96.12 209 ASP A C 1
ATOM 1646 O O . ASP A 1 209 ? -9.93 9.227 -3.479 1 96.12 209 ASP A O 1
ATOM 1650 N N . ALA A 1 210 ? -8.469 8.625 -5.176 1 97.5 210 ALA A N 1
ATOM 1651 C CA . ALA A 1 210 ? -8.5 9.953 -5.793 1 97.5 210 ALA A CA 1
ATOM 1652 C C . ALA A 1 210 ? -9.602 10.047 -6.84 1 97.5 210 ALA A C 1
ATOM 1654 O O . ALA A 1 210 ? -9.562 9.352 -7.855 1 97.5 210 ALA A O 1
ATOM 1655 N N . ILE A 1 211 ? -10.531 10.891 -6.656 1 98.25 211 ILE A N 1
ATOM 1656 C CA . ILE A 1 211 ? -11.703 10.992 -7.527 1 98.25 211 ILE A CA 1
ATOM 1657 C C . ILE A 1 211 ? -11.5 12.133 -8.531 1 98.25 211 ILE A C 1
ATOM 1659 O O . ILE A 1 211 ? -11.109 13.234 -8.156 1 98.25 211 ILE A O 1
ATOM 1663 N N . ASP A 1 212 ? -11.734 11.836 -9.75 1 98.12 212 ASP A N 1
ATOM 1664 C CA . ASP A 1 212 ? -11.766 12.867 -10.781 1 98.12 212 ASP A CA 1
ATOM 1665 C C . ASP A 1 212 ? -12.922 13.844 -10.547 1 98.12 212 ASP A C 1
ATOM 1667 O O . ASP A 1 212 ? -14.062 13.422 -10.352 1 98.12 212 ASP A O 1
ATOM 1671 N N . SER A 1 213 ? -12.586 15.094 -10.648 1 98.25 213 SER A N 1
ATOM 1672 C CA . SER A 1 213 ? -13.586 16.125 -10.359 1 98.25 213 SER A CA 1
ATOM 1673 C C . SER A 1 213 ? -14.766 16.031 -11.32 1 98.25 213 SER A C 1
ATOM 1675 O O . SER A 1 213 ? -15.883 16.422 -10.977 1 98.25 213 SER A O 1
ATOM 1677 N N . ARG A 1 214 ? -14.609 15.531 -12.539 1 97.88 214 ARG A N 1
ATOM 1678 C CA . ARG A 1 214 ? -15.664 15.414 -13.539 1 97.88 214 ARG A CA 1
ATOM 1679 C C . ARG A 1 214 ? -16.734 14.422 -13.102 1 97.88 214 ARG A C 1
ATOM 1681 O O . ARG A 1 214 ? -17.844 14.406 -13.648 1 97.88 214 ARG A O 1
ATOM 1688 N N . LYS A 1 215 ? -16.391 13.578 -12.102 1 98.75 215 LYS A N 1
ATOM 1689 C CA . LYS A 1 215 ? -17.328 12.555 -11.648 1 98.75 215 LYS A CA 1
ATOM 1690 C C . LYS A 1 215 ? -18.359 13.133 -10.68 1 98.75 215 LYS A C 1
ATOM 1692 O O . LYS A 1 215 ? -19.359 12.484 -10.359 1 98.75 215 LYS A O 1
ATOM 1697 N N . ILE A 1 216 ? -18.156 14.312 -10.188 1 98.81 216 ILE A N 1
ATOM 1698 C CA . ILE A 1 216 ? -19.047 14.93 -9.219 1 98.81 216 ILE A CA 1
ATOM 1699 C C . ILE A 1 216 ? -20.359 15.312 -9.898 1 98.81 216 ILE A C 1
ATOM 1701 O O . ILE A 1 216 ? -20.359 15.984 -10.938 1 98.81 216 ILE A O 1
ATOM 1705 N N . VAL A 1 217 ? -21.422 14.953 -9.281 1 98.62 217 VAL A N 1
ATOM 1706 C CA . VAL A 1 217 ? -22.719 15.141 -9.898 1 98.62 217 VAL A CA 1
ATOM 1707 C C . VAL A 1 217 ? -23.547 16.125 -9.086 1 98.62 217 VAL A C 1
ATOM 1709 O O . VAL A 1 217 ? -24.516 16.703 -9.594 1 98.62 217 VAL A O 1
ATOM 1712 N N . THR A 1 218 ? -23.188 16.391 -7.875 1 98.88 218 THR A N 1
ATOM 1713 C CA . THR A 1 218 ? -24.031 17.188 -6.988 1 98.88 218 THR A CA 1
ATOM 1714 C C . THR A 1 218 ? -23.219 18.312 -6.344 1 98.88 218 THR A C 1
ATOM 1716 O O . THR A 1 218 ? -22 18.375 -6.504 1 98.88 218 THR A O 1
ATOM 1719 N N . SER A 1 219 ? -23.984 19.172 -5.656 1 98.75 219 SER A N 1
ATOM 1720 C CA . SER A 1 219 ? -23.344 20.078 -4.715 1 98.75 219 SER A CA 1
ATOM 1721 C C . SER A 1 219 ? -22.688 19.328 -3.566 1 98.75 219 SER A C 1
ATOM 1723 O O . SER A 1 219 ? -22.75 18.094 -3.512 1 98.75 219 SER A O 1
ATOM 1725 N N . SER A 1 220 ? -22 20.031 -2.748 1 98.81 220 SER A N 1
ATOM 1726 C CA . SER A 1 220 ? -21.422 19.5 -1.52 1 98.81 220 SER A CA 1
ATOM 1727 C C . SER A 1 220 ? -22.172 20 -0.29 1 98.81 220 SER A C 1
ATOM 1729 O O . SER A 1 220 ? -22.812 21.047 -0.332 1 98.81 220 SER A O 1
ATOM 1731 N N . CYS A 1 221 ? -22.125 19.234 0.721 1 98.81 221 CYS A N 1
ATOM 1732 C CA . CYS A 1 221 ? -22.766 19.609 1.976 1 98.81 221 CYS A CA 1
ATOM 1733 C C . CYS A 1 221 ? -21.812 19.453 3.148 1 98.81 221 CYS A C 1
ATOM 1735 O O . CYS A 1 221 ? -21.141 18.422 3.279 1 98.81 221 CYS A O 1
ATOM 1737 N N . LEU A 1 222 ? -21.703 20.453 3.994 1 98.75 222 LEU A N 1
ATOM 1738 C CA . LEU A 1 222 ? -20.938 20.375 5.238 1 98.75 222 LEU A CA 1
ATOM 1739 C C . LEU A 1 222 ? -21.609 19.422 6.227 1 98.75 222 LEU A C 1
ATOM 1741 O O . LEU A 1 222 ? -22.781 19.594 6.555 1 98.75 222 LEU A O 1
ATOM 1745 N N . ILE A 1 223 ? -20.812 18.453 6.707 1 98.25 223 ILE A N 1
ATOM 1746 C CA . ILE A 1 223 ? -21.484 17.484 7.57 1 98.25 223 ILE A CA 1
ATOM 1747 C C . ILE A 1 223 ? -20.812 17.469 8.945 1 98.25 223 ILE A C 1
ATOM 1749 O O . ILE A 1 223 ? -21.359 16.922 9.898 1 98.25 223 ILE A O 1
ATOM 1753 N N . HIS A 1 224 ? -19.656 18.078 9.078 1 97.19 224 HIS A N 1
ATOM 1754 C CA . HIS A 1 224 ? -19.016 18.125 10.383 1 97.19 224 HIS A CA 1
ATOM 1755 C C . HIS A 1 224 ? -17.953 19.234 10.43 1 97.19 224 HIS A C 1
ATOM 1757 O O . HIS A 1 224 ? -17.344 19.547 9.406 1 97.19 224 HIS A O 1
ATOM 1763 N N . GLU A 1 225 ? -17.797 19.781 11.531 1 96.94 225 GLU A N 1
ATOM 1764 C CA . GLU A 1 225 ? -16.766 20.781 11.789 1 96.94 225 GLU A CA 1
ATOM 1765 C C . GLU A 1 225 ? -16.031 20.516 13.102 1 96.94 225 GLU A C 1
ATOM 1767 O O . GLU A 1 225 ? -16.672 20.156 14.094 1 96.94 225 GLU A O 1
ATOM 1772 N N . VAL A 1 226 ? -14.742 20.656 13.086 1 96.31 226 VAL A N 1
ATOM 1773 C CA . VAL A 1 226 ? -13.93 20.516 14.289 1 96.31 226 VAL A CA 1
ATOM 1774 C C . VAL A 1 226 ? -13.219 21.844 14.586 1 96.31 226 VAL A C 1
ATOM 1776 O O . VAL A 1 226 ? -12.414 22.312 13.781 1 96.31 226 VAL A O 1
ATOM 1779 N N . ASP A 1 227 ? -13.578 22.438 15.664 1 97.44 227 ASP A N 1
ATOM 1780 C CA . ASP A 1 227 ? -12.844 23.562 16.234 1 97.44 227 ASP A CA 1
ATOM 1781 C C . ASP A 1 227 ? -11.875 23.078 17.312 1 97.44 227 ASP A C 1
ATOM 1783 O O . ASP A 1 227 ? -12.289 22.672 18.406 1 97.44 227 ASP A O 1
ATOM 1787 N N . MET A 1 228 ? -10.625 23.219 17.078 1 97.38 228 MET A N 1
ATOM 1788 C CA . MET A 1 228 ? -9.602 22.609 17.938 1 97.38 228 MET A CA 1
ATOM 1789 C C . MET A 1 228 ? -9.531 23.312 19.281 1 97.38 228 MET A C 1
ATOM 1791 O O . MET A 1 228 ? -8.945 22.797 20.234 1 97.38 228 MET A O 1
ATOM 1795 N N . TYR A 1 229 ? -10.07 24.484 19.406 1 97.12 229 TYR A N 1
ATOM 1796 C CA . TYR A 1 229 ? -10.039 25.188 20.688 1 97.12 229 TYR A CA 1
ATOM 1797 C C . TYR A 1 229 ? -11.141 24.688 21.609 1 97.12 229 TYR A C 1
ATOM 1799 O O . TYR A 1 229 ? -11.047 24.844 22.828 1 97.12 229 TYR A O 1
ATOM 1807 N N . SER A 1 230 ? -12.18 24.047 21 1 95.56 230 SER A N 1
ATOM 1808 C CA . SER A 1 230 ? -13.32 23.734 21.859 1 95.56 230 SER A CA 1
ATOM 1809 C C . SER A 1 230 ? -13.672 22.25 21.797 1 95.56 230 SER A C 1
ATOM 1811 O O . SER A 1 230 ? -14.414 21.75 22.641 1 95.56 230 SER A O 1
ATOM 1813 N N . VAL A 1 231 ? -13.156 21.562 20.797 1 94.5 231 VAL A N 1
ATOM 1814 C CA . VAL A 1 231 ? -13.5 20.141 20.641 1 94.5 231 VAL A CA 1
ATOM 1815 C C . VAL A 1 231 ? -13.117 19.375 21.906 1 94.5 231 VAL A C 1
ATOM 1817 O O . VAL A 1 231 ? -12.078 19.641 22.5 1 94.5 231 VAL A O 1
ATOM 1820 N N . GLU A 1 232 ? -13.953 18.453 22.297 1 91 232 GLU A N 1
ATOM 1821 C CA . GLU A 1 232 ? -13.727 17.672 23.516 1 91 232 GLU A CA 1
ATOM 1822 C C . GLU A 1 232 ? -13.32 16.234 23.188 1 91 232 GLU A C 1
ATOM 1824 O O . GLU A 1 232 ? -13.672 15.711 22.125 1 91 232 GLU A O 1
ATOM 1829 N N . GLN A 1 233 ? -12.562 15.758 24.156 1 84.38 233 GLN A N 1
ATOM 1830 C CA . GLN A 1 233 ? -12.164 14.359 24.031 1 84.38 233 GLN A CA 1
ATOM 1831 C C . GLN A 1 233 ? -13.367 13.43 24.188 1 84.38 233 GLN A C 1
ATOM 1833 O O . GLN A 1 233 ? -14.273 13.688 24.984 1 84.38 233 GLN A O 1
ATOM 1838 N N . ARG A 1 234 ? -13.336 12.453 23.344 1 74 234 ARG A N 1
ATOM 1839 C CA . ARG A 1 234 ? -14.375 11.43 23.453 1 74 234 ARG A CA 1
ATOM 1840 C C . ARG A 1 234 ? -13.766 10.062 23.75 1 74 234 ARG A C 1
ATOM 1842 O O . ARG A 1 234 ? -12.727 9.711 23.188 1 74 234 ARG A O 1
ATOM 1849 N N . ASP A 1 235 ? -14.234 9.43 24.875 1 63.38 235 ASP A N 1
ATOM 1850 C CA . ASP A 1 235 ? -13.82 8.062 25.156 1 63.38 235 ASP A CA 1
ATOM 1851 C C . ASP A 1 235 ? -14.469 7.082 24.188 1 63.38 235 ASP A C 1
ATOM 1853 O O . ASP A 1 235 ? -15.695 6.945 24.156 1 63.38 235 ASP A O 1
ATOM 1857 N N . PRO A 1 236 ? -13.68 6.582 23.328 1 59 236 PRO A N 1
ATOM 1858 C CA . PRO A 1 236 ? -14.273 5.695 22.312 1 59 236 PRO A CA 1
ATOM 1859 C C . PRO A 1 236 ? -15.109 4.574 22.938 1 59 236 PRO A C 1
ATOM 1861 O O . PRO A 1 236 ? -16.047 4.074 22.312 1 59 236 PRO A O 1
ATOM 1864 N N . THR A 1 237 ? -14.68 4.023 24.109 1 56.88 237 THR A N 1
ATOM 1865 C CA . THR A 1 237 ? -15.383 2.912 24.734 1 56.88 237 THR A CA 1
ATOM 1866 C C . THR A 1 237 ? -16.703 3.381 25.344 1 56.88 237 THR A C 1
ATOM 1868 O O . THR A 1 237 ? -17.594 2.572 25.594 1 56.88 237 THR A O 1
ATOM 1871 N N . GLU A 1 238 ? -16.719 4.523 25.719 1 53.53 238 GLU A N 1
ATOM 1872 C CA . GLU A 1 238 ? -17.859 4.973 26.5 1 53.53 238 GLU A CA 1
ATOM 1873 C C . GLU A 1 238 ? -18.969 5.527 25.609 1 53.53 238 GLU A C 1
ATOM 1875 O O . GLU A 1 238 ? -20.125 5.641 26.047 1 53.53 238 GLU A O 1
ATOM 1880 N N . SER A 1 239 ? -18.562 5.953 24.406 1 56.31 239 SER A N 1
ATOM 1881 C CA . SER A 1 239 ? -19.656 6.695 23.781 1 56.31 239 SER A CA 1
ATOM 1882 C C . SER A 1 239 ? -20.469 5.801 22.859 1 56.31 239 SER A C 1
ATOM 1884 O O . SER A 1 239 ? -19.922 5.176 21.938 1 56.31 239 SER A O 1
ATOM 1886 N N . ALA A 1 240 ? -21.578 5.281 23.375 1 58.94 240 ALA A N 1
ATOM 1887 C CA . ALA A 1 240 ? -22.562 4.492 22.625 1 58.94 240 ALA A CA 1
ATOM 1888 C C . ALA A 1 240 ? -22.891 5.156 21.297 1 58.94 240 ALA A C 1
ATOM 1890 O O . ALA A 1 240 ? -23.297 4.484 20.344 1 58.94 240 ALA A O 1
ATOM 1891 N N . GLY A 1 241 ? -22.547 6.383 21.109 1 67.94 241 GLY A N 1
ATOM 1892 C CA . GLY A 1 241 ? -23.094 7.016 19.906 1 67.94 241 GLY A CA 1
ATOM 1893 C C . GLY A 1 241 ? -22.047 7.293 18.844 1 67.94 241 GLY A C 1
ATOM 1894 O O . GLY A 1 241 ? -20.891 6.91 19 1 67.94 241 GLY A O 1
ATOM 1895 N N . MET A 1 242 ? -22.531 7.754 17.734 1 78.44 242 MET A N 1
ATOM 1896 C CA . MET A 1 242 ? -21.703 8.141 16.609 1 78.44 242 MET A CA 1
ATOM 1897 C C . MET A 1 242 ? -20.875 9.375 16.938 1 78.44 242 MET A C 1
ATOM 1899 O O . MET A 1 242 ? -21.297 10.234 17.703 1 78.44 242 MET A O 1
ATOM 1903 N N . ASP A 1 243 ? -19.703 9.375 16.516 1 83.56 243 ASP A N 1
ATOM 1904 C CA . ASP A 1 243 ? -18.859 10.555 16.641 1 83.56 243 ASP A CA 1
ATOM 1905 C C . ASP A 1 243 ? -19.391 11.711 15.797 1 83.56 243 ASP A C 1
ATOM 1907 O O . ASP A 1 243 ? -19.344 12.867 16.203 1 83.56 243 ASP A O 1
ATOM 1911 N N . ILE A 1 244 ? -19.906 11.312 14.664 1 91.12 244 ILE A N 1
ATOM 1912 C CA . ILE A 1 244 ? -20.516 12.25 13.734 1 91.12 244 ILE A CA 1
ATOM 1913 C C . ILE A 1 244 ? -21.891 11.727 13.297 1 91.12 244 ILE A C 1
ATOM 1915 O O . ILE A 1 244 ? -22.031 10.555 12.945 1 91.12 244 ILE A O 1
ATOM 1919 N N . GLU A 1 245 ? -22.875 12.492 13.445 1 94.81 245 GLU A N 1
ATOM 1920 C CA . GLU A 1 245 ? -24.203 12.281 12.891 1 94.81 245 GLU A CA 1
ATOM 1921 C C . GLU A 1 245 ? -24.75 13.57 12.289 1 94.81 245 GLU A C 1
ATOM 1923 O O . GLU A 1 245 ? -24.953 14.555 12.992 1 94.81 245 GLU A O 1
ATOM 1928 N N . SER A 1 246 ? -25 13.57 11.062 1 97.38 246 SER A N 1
ATOM 1929 C CA . SER A 1 246 ? -25.422 14.805 10.398 1 97.38 246 SER A CA 1
ATOM 1930 C C . SER A 1 246 ? -26.328 14.516 9.219 1 97.38 246 SER A C 1
ATOM 1932 O O . SER A 1 246 ? -26.062 13.617 8.414 1 97.38 246 SER A O 1
ATOM 1934 N N . PRO A 1 247 ? -27.422 15.203 9.133 1 98.5 247 PRO A N 1
ATOM 1935 C CA . PRO A 1 247 ? -28.172 15.164 7.875 1 98.5 247 PRO A CA 1
ATOM 1936 C C . PRO A 1 247 ? -27.453 15.875 6.734 1 98.5 247 PRO A C 1
ATOM 1938 O O . PRO A 1 247 ? -26.547 16.688 6.977 1 98.5 247 PRO A O 1
ATOM 1941 N N . PHE A 1 248 ? -27.75 15.508 5.531 1 98.75 248 PHE A N 1
ATOM 1942 C CA . PHE A 1 248 ? -27.219 16.234 4.387 1 98.75 248 PHE A CA 1
ATOM 1943 C C . PHE A 1 248 ? -28.25 16.328 3.273 1 98.75 248 PHE A C 1
ATOM 1945 O O . PHE A 1 248 ? -29.188 15.531 3.215 1 98.75 248 PHE A O 1
ATOM 1952 N N . GLN A 1 249 ? -28.141 17.359 2.486 1 98.81 249 GLN A N 1
ATOM 1953 C CA . GLN A 1 249 ? -28.922 17.594 1.273 1 98.81 249 GLN A CA 1
ATOM 1954 C C . GLN A 1 249 ? -28.016 17.984 0.106 1 98.81 249 GLN A C 1
ATOM 1956 O O . GLN A 1 249 ? -27.219 18.922 0.215 1 98.81 249 GLN A O 1
ATOM 1961 N N . LEU A 1 250 ? -28.141 17.266 -0.94 1 98.81 250 LEU A N 1
ATOM 1962 C CA . LEU A 1 250 ? -27.344 17.516 -2.131 1 98.81 250 LEU A CA 1
ATOM 1963 C C . LEU A 1 250 ? -28.219 17.906 -3.312 1 98.81 250 LEU A C 1
ATOM 1965 O O . LEU A 1 250 ? -29.219 17.25 -3.6 1 98.81 250 LEU A O 1
ATOM 1969 N N . VAL A 1 251 ? -27.812 18.953 -3.982 1 98.88 251 VAL A N 1
ATOM 1970 C CA . VAL A 1 251 ? -28.516 19.375 -5.188 1 98.88 251 VAL A CA 1
ATOM 1971 C C . VAL A 1 251 ? -27.828 18.797 -6.422 1 98.88 251 VAL A C 1
ATOM 1973 O O . VAL A 1 251 ? -26.625 18.984 -6.613 1 98.88 251 VAL A O 1
ATOM 1976 N N . VAL A 1 252 ? -28.578 18.141 -7.215 1 98.69 252 VAL A N 1
ATOM 1977 C CA . VAL A 1 252 ? -28.047 17.547 -8.438 1 98.69 252 VAL A CA 1
ATOM 1978 C C . VAL A 1 252 ? -27.75 18.641 -9.461 1 98.69 252 VAL A C 1
ATOM 1980 O O . VAL A 1 252 ? -28.609 19.484 -9.742 1 98.69 252 VAL A O 1
ATOM 1983 N N . LYS A 1 253 ? -26.609 18.594 -10.07 1 98.62 253 LYS A N 1
ATOM 1984 C CA . LYS A 1 253 ? -26.172 19.688 -10.922 1 98.62 253 LYS A CA 1
ATOM 1985 C C . LYS A 1 253 ? -26.297 19.328 -12.398 1 98.62 253 LYS A C 1
ATOM 1987 O O . LYS A 1 253 ? -26.219 20.188 -13.273 1 98.62 253 LYS A O 1
ATOM 1992 N N . ARG A 1 254 ? -26.484 18.031 -12.703 1 98.5 254 ARG A N 1
ATOM 1993 C CA . ARG A 1 254 ? -26.656 17.578 -14.078 1 98.5 254 ARG A CA 1
ATOM 1994 C C . ARG A 1 254 ? -27.391 16.234 -14.117 1 98.5 254 ARG A C 1
ATOM 1996 O O . ARG A 1 254 ? -27.359 15.477 -13.156 1 98.5 254 ARG A O 1
ATOM 2003 N N . ASN A 1 255 ? -28.047 16 -15.258 1 98.25 255 ASN A N 1
ATOM 2004 C CA . ASN A 1 255 ? -28.625 14.68 -15.469 1 98.25 255 ASN A CA 1
ATOM 2005 C C . ASN A 1 255 ? -27.547 13.602 -15.547 1 98.25 255 ASN A C 1
ATOM 2007 O O . ASN A 1 255 ? -26.688 13.641 -16.422 1 98.25 255 ASN A O 1
ATOM 2011 N N . ASP A 1 256 ? -27.594 12.648 -14.656 1 98 256 ASP A N 1
ATOM 2012 C CA . ASP A 1 256 ? -26.562 11.617 -14.617 1 98 256 ASP A CA 1
ATOM 2013 C C . ASP A 1 256 ? -26.953 10.484 -13.68 1 98 256 ASP A C 1
ATOM 2015 O O . ASP A 1 256 ? -28.094 10.414 -13.227 1 98 256 ASP A O 1
ATOM 2019 N N . TYR A 1 257 ? -26.016 9.602 -13.461 1 97.06 257 TYR A N 1
ATOM 2020 C CA . TYR A 1 257 ? -26.141 8.547 -12.461 1 97.06 257 TYR A CA 1
ATOM 2021 C C . TYR A 1 257 ? -25.375 8.906 -11.188 1 97.06 257 TYR A C 1
ATOM 2023 O O . TYR A 1 257 ? -24.406 9.672 -11.234 1 97.06 257 TYR A O 1
ATOM 2031 N N . VAL A 1 258 ? -25.859 8.398 -10.062 1 97.69 258 VAL A N 1
ATOM 2032 C CA . VAL A 1 258 ? -25.109 8.445 -8.812 1 97.69 258 VAL A CA 1
ATOM 2033 C C . VAL A 1 258 ? -24.828 7.027 -8.328 1 97.69 258 VAL A C 1
ATOM 2035 O O . VAL A 1 258 ? -25.75 6.254 -8.062 1 97.69 258 VAL A O 1
ATOM 2038 N N . HIS A 1 259 ? -23.562 6.754 -8.25 1 97.19 259 HIS A N 1
ATOM 2039 C CA . HIS A 1 259 ? -23.156 5.418 -7.828 1 97.19 259 HIS A CA 1
ATOM 2040 C C . HIS A 1 259 ? -22.625 5.43 -6.398 1 97.19 259 HIS A C 1
ATOM 2042 O O . HIS A 1 259 ? -22.609 4.398 -5.723 1 97.19 259 HIS A O 1
ATOM 2048 N N . ALA A 1 260 ? -22.125 6.582 -5.949 1 98.19 260 ALA A N 1
ATOM 2049 C CA . ALA A 1 260 ? -21.469 6.633 -4.645 1 98.19 260 ALA A CA 1
ATOM 2050 C C . ALA A 1 260 ? -21.547 8.039 -4.051 1 98.19 260 ALA A C 1
ATOM 2052 O O . ALA A 1 260 ? -21.75 9.016 -4.773 1 98.19 260 ALA A O 1
ATOM 2053 N N . LEU A 1 261 ? -21.422 8.078 -2.744 1 98.44 261 LEU A N 1
ATOM 2054 C CA . LEU A 1 261 ? -21.109 9.312 -2.029 1 98.44 261 LEU A CA 1
ATOM 2055 C C . LEU A 1 261 ? -19.625 9.414 -1.725 1 98.44 261 LEU A C 1
ATOM 2057 O O . LEU A 1 261 ? -18.938 8.391 -1.579 1 98.44 261 LEU A O 1
ATOM 2061 N N . VAL A 1 262 ? -19.141 10.641 -1.604 1 98.75 262 VAL A N 1
ATOM 2062 C CA . VAL A 1 262 ? -17.734 10.891 -1.365 1 98.75 262 VAL A CA 1
ATOM 2063 C C . VAL A 1 262 ? -17.562 11.945 -0.275 1 98.75 262 VAL A C 1
ATOM 2065 O O . VAL A 1 262 ? -18.25 12.969 -0.29 1 98.75 262 VAL A O 1
ATOM 2068 N N . THR A 1 263 ? -16.656 11.648 0.624 1 98.69 263 THR A N 1
ATOM 2069 C CA . THR A 1 263 ? -16.344 12.672 1.617 1 98.69 263 THR A CA 1
ATOM 2070 C C . THR A 1 263 ? -14.945 13.234 1.388 1 98.69 263 THR A C 1
ATOM 2072 O O . THR A 1 263 ? -14.055 12.531 0.901 1 98.69 263 THR A O 1
ATOM 2075 N N . TYR A 1 264 ? -14.797 14.445 1.698 1 98.69 264 TYR A N 1
ATOM 2076 C CA . TYR A 1 264 ? -13.523 15.156 1.708 1 98.69 264 TYR A CA 1
ATOM 2077 C C . TYR A 1 264 ? -13.508 16.219 2.797 1 98.69 264 TYR A C 1
ATOM 2079 O O . TYR A 1 264 ? -14.547 16.547 3.383 1 98.69 264 TYR A O 1
ATOM 2087 N N . PHE A 1 265 ? -12.328 16.797 3.096 1 98.56 265 PHE A N 1
ATOM 2088 C CA . PHE A 1 265 ? -12.289 17.734 4.211 1 98.56 265 PHE A CA 1
ATOM 2089 C C . PHE A 1 265 ? -11.375 18.922 3.898 1 98.56 265 PHE A C 1
ATOM 2091 O O . PHE A 1 265 ? -10.562 18.844 2.975 1 98.56 265 PHE A O 1
ATOM 2098 N N . ASN A 1 266 ? -11.602 20 4.562 1 98.44 266 ASN A N 1
ATOM 2099 C CA . ASN A 1 266 ? -10.773 21.203 4.559 1 98.44 266 ASN A CA 1
ATOM 2100 C C . ASN A 1 266 ? -10.039 21.375 5.883 1 98.44 266 ASN A C 1
ATOM 2102 O O . ASN A 1 266 ? -10.555 21.016 6.938 1 98.44 266 ASN A O 1
ATOM 2106 N N . VAL A 1 267 ? -8.852 21.906 5.773 1 98.5 267 VAL A N 1
ATOM 2107 C CA . VAL A 1 267 ? -8.031 22.266 6.926 1 98.5 267 VAL A CA 1
ATOM 2108 C C . VAL A 1 267 ? -7.711 23.766 6.887 1 98.5 267 VAL A C 1
ATOM 2110 O O . VAL A 1 267 ? -7.293 24.281 5.852 1 98.5 267 VAL A O 1
ATOM 2113 N N . GLU A 1 268 ? -7.906 24.438 7.996 1 98.31 268 GLU A N 1
ATOM 2114 C CA . GLU A 1 268 ? -7.691 25.875 8.031 1 98.31 268 GLU A CA 1
ATOM 2115 C C . GLU A 1 268 ? -6.852 26.281 9.234 1 98.31 268 GLU A C 1
ATOM 2117 O O . GLU A 1 268 ? -6.93 25.656 10.297 1 98.31 268 GLU A O 1
ATOM 2122 N N . PHE A 1 269 ? -6.074 27.266 9.047 1 98.06 269 PHE A N 1
ATOM 2123 C CA . PHE A 1 269 ? -5.301 27.969 10.062 1 98.06 269 PHE A CA 1
ATOM 2124 C C . PHE A 1 269 ? -5.859 29.359 10.297 1 98.06 269 PHE A C 1
ATOM 2126 O O . PHE A 1 269 ? -5.289 30.344 9.828 1 98.06 269 PHE A O 1
ATOM 2133 N N . THR A 1 270 ? -6.879 29.438 11.062 1 95.81 270 THR A N 1
ATOM 2134 C CA . THR A 1 270 ? -7.66 30.656 11.133 1 95.81 270 THR A CA 1
ATOM 2135 C C . THR A 1 270 ? -6.969 31.688 12.023 1 95.81 270 THR A C 1
ATOM 2137 O O . THR A 1 270 ? -7.316 32.875 12 1 95.81 270 THR A O 1
ATOM 2140 N N . SER A 1 271 ? -6.02 31.25 12.844 1 90.31 271 SER A N 1
ATOM 2141 C CA . SER A 1 271 ? -5.254 32.156 13.688 1 90.31 271 SER A CA 1
ATOM 2142 C C . SER A 1 271 ? -4.281 33 12.859 1 90.31 271 SER A C 1
ATOM 2144 O O . SER A 1 271 ? -3.695 33.938 13.367 1 90.31 271 SER A O 1
ATOM 2146 N N . CYS A 1 272 ? -4.109 32.656 11.625 1 88.69 272 CYS A N 1
ATOM 2147 C CA . CYS A 1 272 ? -3.217 33.375 10.742 1 88.69 272 CYS A CA 1
ATOM 2148 C C . CYS A 1 272 ? -3.838 34.719 10.305 1 88.69 272 CYS A C 1
ATOM 2150 O O . CYS A 1 272 ? -5.062 34.844 10.242 1 88.69 272 CYS A O 1
ATOM 2152 N N . ARG A 1 273 ? -2.984 35.656 10.008 1 87.06 273 ARG A N 1
ATOM 2153 C CA . ARG A 1 273 ? -3.445 36.969 9.547 1 87.06 273 ARG A CA 1
ATOM 2154 C C . ARG A 1 273 ? -4.188 36.844 8.219 1 87.06 273 ARG A C 1
ATOM 2156 O O . ARG A 1 273 ? -5.242 37.469 8.039 1 87.06 273 ARG A O 1
ATOM 2163 N N . HIS A 1 274 ? -3.637 36.094 7.367 1 90.88 274 HIS A N 1
ATOM 2164 C CA . HIS A 1 274 ? -4.266 35.781 6.086 1 90.88 274 HIS A CA 1
ATOM 2165 C C . HIS A 1 274 ? -4.797 34.375 6.051 1 90.88 274 HIS A C 1
ATOM 2167 O O . HIS A 1 274 ? -4.336 33.5 6.805 1 90.88 274 HIS A O 1
ATOM 2173 N N . ARG A 1 275 ? -5.719 34.219 5.215 1 91.06 275 ARG A N 1
ATOM 2174 C CA . ARG A 1 275 ? -6.328 32.906 5.105 1 91.06 275 ARG A CA 1
ATOM 2175 C C . ARG A 1 275 ? -5.324 31.875 4.598 1 91.06 275 ARG A C 1
ATOM 2177 O O . ARG A 1 275 ? -4.73 32.062 3.531 1 91.06 275 ARG A O 1
ATOM 2184 N N . VAL A 1 276 ? -5.062 30.891 5.383 1 96.94 276 VAL A N 1
ATOM 2185 C CA . VAL A 1 276 ? -4.199 29.766 5.023 1 96.94 276 VAL A CA 1
ATOM 2186 C C . VAL A 1 276 ? -4.926 28.453 5.281 1 96.94 276 VAL A C 1
ATOM 2188 O O . VAL A 1 276 ? -5.547 28.266 6.332 1 96.94 276 VAL A O 1
ATOM 2191 N N . GLY A 1 277 ? -4.953 27.562 4.27 1 98.06 277 GLY A N 1
ATOM 2192 C CA . GLY A 1 277 ? -5.594 26.266 4.391 1 98.06 277 GLY A CA 1
ATOM 2193 C C . GLY A 1 277 ? -5.488 25.438 3.133 1 98.06 277 GLY A C 1
ATOM 2194 O O . GLY A 1 277 ? -4.859 25.844 2.156 1 98.06 277 GLY A O 1
ATOM 2195 N N . PHE A 1 278 ? -6.004 24.219 3.205 1 98.25 278 PHE A N 1
ATOM 2196 C CA . PHE A 1 278 ? -6.059 23.344 2.031 1 98.25 278 PHE A CA 1
ATOM 2197 C C . PHE A 1 278 ? -7.273 22.438 2.09 1 98.25 278 PHE A C 1
ATOM 2199 O O . PHE A 1 278 ? -7.973 22.391 3.105 1 98.25 278 PHE A O 1
ATOM 2206 N N . SER A 1 279 ? -7.516 21.781 0.964 1 98.5 279 SER A N 1
ATOM 2207 C CA . SER A 1 279 ? -8.664 20.891 0.82 1 98.5 279 SER A CA 1
ATOM 2208 C C . SER A 1 279 ? -8.25 19.547 0.212 1 98.5 279 SER A C 1
ATOM 2210 O O . SER A 1 279 ? -7.316 19.484 -0.594 1 98.5 279 SER A O 1
ATOM 2212 N N . THR A 1 280 ? -8.938 18.484 0.641 1 98.44 280 THR A N 1
ATOM 2213 C CA . THR A 1 280 ? -8.773 17.188 -0.006 1 98.44 280 THR A CA 1
ATOM 2214 C C . THR A 1 280 ? -9.836 16.984 -1.084 1 98.44 280 THR A C 1
ATOM 2216 O O . THR A 1 280 ? -9.977 15.875 -1.617 1 98.44 280 THR A O 1
ATOM 2219 N N . SER A 1 281 ? -10.555 17.984 -1.447 1 98.44 281 SER A N 1
ATOM 2220 C CA . SER A 1 281 ? -11.641 17.938 -2.414 1 98.44 281 SER A CA 1
ATOM 2221 C C . SER A 1 281 ? -11.156 17.453 -3.775 1 98.44 281 SER A C 1
ATOM 2223 O O . SER A 1 281 ? -10.062 17.828 -4.215 1 98.44 281 SER A O 1
ATOM 2225 N N . PRO A 1 282 ? -12.023 16.719 -4.445 1 98.12 282 PRO A N 1
ATOM 2226 C CA . PRO A 1 282 ? -11.672 16.344 -5.82 1 98.12 282 PRO A CA 1
ATOM 2227 C C . PRO A 1 282 ? -11.5 17.562 -6.73 1 98.12 282 PRO A C 1
ATOM 2229 O O . PRO A 1 282 ? -10.945 17.438 -7.828 1 98.12 282 PRO A O 1
ATOM 2232 N N . LEU A 1 283 ? -11.969 18.703 -6.32 1 97.75 283 LEU A N 1
ATOM 2233 C CA . LEU A 1 283 ? -11.898 19.906 -7.137 1 97.75 283 LEU A CA 1
ATOM 2234 C C . LEU A 1 283 ? -10.531 20.578 -7.023 1 97.75 283 LEU A C 1
ATOM 2236 O O . LEU A 1 283 ? -10.195 21.469 -7.805 1 97.75 283 LEU A O 1
ATOM 2240 N N . GLY A 1 284 ? -9.789 20.203 -6.043 1 96.94 284 GLY A N 1
ATOM 2241 C CA . GLY A 1 284 ? -8.469 20.766 -5.816 1 96.94 284 GLY A CA 1
ATOM 2242 C C . GLY A 1 284 ? -7.344 19.797 -6.129 1 96.94 284 GLY A C 1
ATOM 2243 O O . GLY A 1 284 ? -7.59 18.688 -6.613 1 96.94 284 GLY A O 1
ATOM 2244 N N . PRO A 1 285 ? -6.137 20.25 -5.871 1 97.31 285 PRO A N 1
ATOM 2245 C CA . PRO A 1 285 ? -5 19.359 -6.086 1 97.31 285 PRO A CA 1
ATOM 2246 C C . PRO A 1 285 ? -5.039 18.125 -5.18 1 97.31 285 PRO A C 1
ATOM 2248 O O . PRO A 1 285 ? -5.535 18.203 -4.055 1 97.31 285 PRO A O 1
ATOM 2251 N N . LEU A 1 286 ? -4.473 17.094 -5.719 1 97.38 286 LEU A N 1
ATOM 2252 C CA . LEU A 1 286 ? -4.477 15.82 -5.008 1 97.38 286 LEU A CA 1
ATOM 2253 C C . LEU A 1 286 ? -3.641 15.906 -3.736 1 97.38 286 LEU A C 1
ATOM 2255 O O . LEU A 1 286 ? -2.555 16.484 -3.74 1 97.38 286 LEU A O 1
ATOM 2259 N N . THR A 1 287 ? -4.125 15.398 -2.67 1 97.88 287 THR A N 1
ATOM 2260 C CA . THR A 1 287 ? -3.398 15.203 -1.423 1 97.88 287 THR A CA 1
ATOM 2261 C C . THR A 1 287 ? -3.258 13.711 -1.106 1 97.88 287 THR A C 1
ATOM 2263 O O . THR A 1 287 ? -3.93 12.883 -1.716 1 97.88 287 THR A O 1
ATOM 2266 N N . HIS A 1 288 ? -2.387 13.367 -0.159 1 96.56 288 HIS A N 1
ATOM 2267 C CA . HIS A 1 288 ? -2.129 11.969 0.158 1 96.56 288 HIS A CA 1
ATOM 2268 C C . HIS A 1 288 ? -3.33 11.32 0.842 1 96.56 288 HIS A C 1
ATOM 2270 O O . HIS A 1 288 ? -3.426 10.094 0.917 1 96.56 288 HIS A O 1
ATOM 2276 N N . TRP A 1 289 ? -4.27 12.117 1.36 1 96.38 289 TRP A N 1
ATOM 2277 C CA . TRP A 1 289 ? -5.449 11.594 2.037 1 96.38 289 TRP A CA 1
ATOM 2278 C C . TRP A 1 289 ? -6.488 11.109 1.027 1 96.38 289 TRP A C 1
ATOM 2280 O O . TRP A 1 289 ? -7.363 10.312 1.362 1 96.38 289 TRP A O 1
ATOM 2290 N N . LYS A 1 290 ? -6.418 11.703 -0.145 1 97.5 290 LYS A N 1
ATOM 2291 C CA . LYS A 1 290 ? -7.438 11.414 -1.15 1 97.5 290 LYS A CA 1
ATOM 2292 C C . LYS A 1 290 ? -8.836 11.648 -0.596 1 97.5 290 LYS A C 1
ATOM 2294 O O . LYS A 1 290 ? -9.078 12.633 0.103 1 97.5 290 LYS A O 1
ATOM 2299 N N . GLN A 1 291 ? -9.844 10.875 -1.129 1 98.19 291 GLN A N 1
ATOM 2300 C CA . GLN A 1 291 ? -11.219 10.945 -0.645 1 98.19 291 GLN A CA 1
ATOM 2301 C C . GLN A 1 291 ? -11.727 9.57 -0.23 1 98.19 291 GLN A C 1
ATOM 2303 O O . GLN A 1 291 ? -11.086 8.555 -0.509 1 98.19 291 GLN A O 1
ATOM 2308 N N . MET A 1 292 ? -12.75 9.57 0.552 1 97.88 292 MET A N 1
ATOM 2309 C CA . MET A 1 292 ? -13.398 8.312 0.914 1 97.88 292 MET A CA 1
ATOM 2310 C C . MET A 1 292 ? -14.688 8.117 0.13 1 97.88 292 MET A C 1
ATOM 2312 O O . MET A 1 292 ? -15.539 9.016 0.094 1 97.88 292 MET A O 1
ATOM 2316 N N . VAL A 1 293 ? -14.805 6.949 -0.473 1 98.25 293 VAL A N 1
ATOM 2317 C CA . VAL A 1 293 ? -15.914 6.668 -1.377 1 98.25 293 VAL A CA 1
ATOM 2318 C C . VAL A 1 293 ? -16.828 5.613 -0.757 1 98.25 293 VAL A C 1
ATOM 2320 O O . VAL A 1 293 ? -16.375 4.562 -0.308 1 98.25 293 VAL A O 1
ATOM 2323 N N . PHE A 1 294 ? -18.094 5.875 -0.725 1 97.81 294 PHE A N 1
ATOM 2324 C CA . PHE A 1 294 ? -19.125 4.98 -0.224 1 97.81 294 PHE A CA 1
ATOM 2325 C C . PHE A 1 294 ? -20.078 4.57 -1.342 1 97.81 294 PHE A C 1
ATOM 2327 O O . PHE A 1 294 ? -21 5.312 -1.68 1 97.81 294 PHE A O 1
ATOM 2334 N N . TYR A 1 295 ? -19.859 3.416 -1.89 1 96.88 295 TYR A N 1
ATOM 2335 C CA . TYR A 1 295 ? -20.75 2.965 -2.955 1 96.88 295 TYR A CA 1
ATOM 2336 C C . TYR A 1 295 ? -22.125 2.613 -2.406 1 96.88 295 TYR A C 1
ATOM 2338 O O . TYR A 1 295 ? -22.234 1.968 -1.361 1 96.88 295 TYR A O 1
ATOM 2346 N N . LEU A 1 296 ? -23.125 2.969 -3.148 1 95.94 296 LEU A N 1
ATOM 2347 C CA . LEU A 1 296 ? -24.5 2.84 -2.66 1 95.94 296 LEU A CA 1
ATOM 2348 C C . LEU A 1 296 ? -25.109 1.512 -3.096 1 95.94 296 LEU A C 1
ATOM 2350 O O . LEU A 1 296 ? -26.172 1.114 -2.594 1 95.94 296 LEU A O 1
ATOM 2354 N N . ALA A 1 297 ? -24.438 0.832 -3.982 1 92.62 297 ALA A N 1
ATOM 2355 C CA . ALA A 1 297 ? -24.938 -0.449 -4.469 1 92.62 297 ALA A CA 1
ATOM 2356 C C . ALA A 1 297 ? -25.141 -1.428 -3.314 1 92.62 297 ALA A C 1
ATOM 2358 O O . ALA A 1 297 ? -24.484 -1.327 -2.279 1 92.62 297 ALA A O 1
ATOM 2359 N N . ASP A 1 298 ? -26.203 -2.281 -3.414 1 88.19 298 ASP A N 1
ATOM 2360 C CA . ASP A 1 298 ? -26.438 -3.387 -2.49 1 88.19 298 ASP A CA 1
ATOM 2361 C C . ASP A 1 298 ? -26.672 -4.691 -3.246 1 88.19 298 ASP A C 1
ATOM 2363 O O . ASP A 1 298 ? -26.531 -4.742 -4.469 1 88.19 298 ASP A O 1
ATOM 2367 N N . ASP A 1 299 ? -26.812 -5.793 -2.508 1 81.5 299 ASP A N 1
ATOM 2368 C CA . ASP A 1 299 ? -26.906 -7.109 -3.131 1 81.5 299 ASP A CA 1
ATOM 2369 C C . ASP A 1 299 ? -28.203 -7.246 -3.936 1 81.5 299 ASP A C 1
ATOM 2371 O O . ASP A 1 299 ? -28.281 -8.062 -4.855 1 81.5 299 ASP A O 1
ATOM 2375 N N . ASP A 1 300 ? -29.25 -6.641 -3.553 1 68.12 300 ASP A N 1
ATOM 2376 C CA . ASP A 1 300 ? -30.578 -6.844 -4.141 1 68.12 300 ASP A CA 1
ATOM 2377 C C . ASP A 1 300 ? -30.828 -5.852 -5.27 1 68.12 300 ASP A C 1
ATOM 2379 O O . ASP A 1 300 ? -31.672 -6.102 -6.145 1 68.12 300 ASP A O 1
ATOM 2383 N N . HIS A 1 301 ? -30.406 -4.664 -5.094 1 60.09 301 HIS A N 1
ATOM 2384 C CA . HIS A 1 301 ? -30.953 -3.584 -5.906 1 60.09 301 HIS A CA 1
ATOM 2385 C C . HIS A 1 301 ? -29.891 -3.029 -6.859 1 60.09 301 HIS A C 1
ATOM 2387 O O . HIS A 1 301 ? -28.703 -3.328 -6.723 1 60.09 301 HIS A O 1
ATOM 2393 N N . GLU A 1 302 ? -30.5 -2.035 -7.707 1 61.34 302 GLU A N 1
ATOM 2394 C CA . GLU A 1 302 ? -29.859 -1.302 -8.789 1 61.34 302 GLU A CA 1
ATOM 2395 C C . GLU A 1 302 ? -28.609 -0.567 -8.289 1 61.34 302 GLU A C 1
ATOM 2397 O O . GLU A 1 302 ? -28.609 -0.01 -7.191 1 61.34 302 GLU A O 1
ATOM 2402 N N . ASP A 1 303 ? -27.5 -0.687 -8.953 1 64.94 303 ASP A N 1
ATOM 2403 C CA . ASP A 1 303 ? -26.141 -0.21 -8.703 1 64.94 303 ASP A CA 1
ATOM 2404 C C . ASP A 1 303 ? -26.078 1.315 -8.727 1 64.94 303 ASP A C 1
ATOM 2406 O O . ASP A 1 303 ? -25.078 1.909 -8.328 1 64.94 303 ASP A O 1
ATOM 2410 N N . SER A 1 304 ? -27.281 1.917 -9.211 1 78.94 304 SER A N 1
ATOM 2411 C CA . SER A 1 304 ? -27.109 3.359 -9.359 1 78.94 304 SER A CA 1
ATOM 2412 C C . SER A 1 304 ? -28.453 4.082 -9.273 1 78.94 304 SER A C 1
ATOM 2414 O O . SER A 1 304 ? -29.5 3.486 -9.523 1 78.94 304 SER A O 1
ATOM 2416 N N . MET A 1 305 ? -28.469 5.289 -8.734 1 92.12 305 MET A N 1
ATOM 2417 C CA . MET A 1 305 ? -29.578 6.234 -8.812 1 92.12 305 MET A CA 1
ATOM 2418 C C . MET A 1 305 ? -29.5 7.059 -10.094 1 92.12 305 MET A C 1
ATOM 2420 O O . MET A 1 305 ? -28.406 7.465 -10.508 1 92.12 305 MET A O 1
ATOM 2424 N N . VAL A 1 306 ? -30.641 7.184 -10.742 1 95.25 306 VAL A N 1
ATOM 2425 C CA . VAL A 1 306 ? -30.734 8.109 -11.867 1 95.25 306 VAL A CA 1
ATOM 2426 C C . VAL A 1 306 ? -31.328 9.438 -11.391 1 95.25 306 VAL A C 1
ATOM 2428 O O . VAL A 1 306 ? -32.438 9.469 -10.82 1 95.25 306 VAL A O 1
ATOM 2431 N N . VAL A 1 307 ? -30.578 10.508 -11.703 1 97.81 307 VAL A N 1
ATOM 2432 C CA . VAL A 1 307 ? -31 11.781 -11.125 1 97.81 307 VAL A CA 1
ATOM 2433 C C . VAL A 1 307 ? -31.047 12.852 -12.219 1 97.81 307 VAL A C 1
ATOM 2435 O O . VAL A 1 307 ? -30.312 12.758 -13.219 1 97.81 307 VAL A O 1
ATOM 2438 N N . LYS A 1 308 ? -31.828 13.883 -12.016 1 98.06 308 LYS A N 1
ATOM 2439 C CA . LYS A 1 308 ? -31.953 15.016 -12.93 1 98.06 308 LYS A CA 1
ATOM 2440 C C . LYS A 1 308 ? -31.516 16.312 -12.258 1 98.06 308 LYS A C 1
ATOM 2442 O O . LYS A 1 308 ? -31.719 16.484 -11.055 1 98.06 308 LYS A O 1
ATOM 2447 N N . LYS A 1 309 ? -31.031 17.172 -13.141 1 98.31 309 LYS A N 1
ATOM 2448 C CA . LYS A 1 309 ? -30.609 18.469 -12.656 1 98.31 309 LYS A CA 1
ATOM 2449 C C . LYS A 1 309 ? -31.703 19.141 -11.836 1 98.31 309 LYS A C 1
ATOM 2451 O O . LYS A 1 309 ? -32.875 19.172 -12.25 1 98.31 309 LYS A O 1
ATOM 2456 N N . GLY A 1 310 ? -31.281 19.594 -10.656 1 98.12 310 GLY A N 1
ATOM 2457 C CA . GLY A 1 310 ? -32.219 20.328 -9.812 1 98.12 310 GLY A CA 1
ATOM 2458 C C . GLY A 1 310 ? -32.844 19.469 -8.734 1 98.12 310 GLY A C 1
ATOM 2459 O O . GLY A 1 310 ? -33.406 19.984 -7.766 1 98.12 310 GLY A O 1
ATOM 2460 N N . GLU A 1 311 ? -32.844 18.172 -8.883 1 98.31 311 GLU A N 1
ATOM 2461 C CA . GLU A 1 311 ? -33.406 17.281 -7.875 1 98.31 311 GLU A CA 1
ATOM 2462 C C . GLU A 1 311 ? -32.531 17.266 -6.613 1 98.31 311 GLU A C 1
ATOM 2464 O O . GLU A 1 311 ? -31.391 17.719 -6.629 1 98.31 311 GLU A O 1
ATOM 2469 N N . LEU A 1 312 ? -33.188 16.766 -5.535 1 98.19 312 LEU A N 1
ATOM 2470 C CA . LEU A 1 312 ? -32.531 16.797 -4.23 1 98.19 312 LEU A CA 1
ATOM 2471 C C . LEU A 1 312 ? -32.344 15.383 -3.695 1 98.19 312 LEU A C 1
ATOM 2473 O O . LEU A 1 312 ? -33.25 14.578 -3.689 1 98.19 312 LEU A O 1
ATOM 2477 N N . ILE A 1 313 ? -31.141 15.141 -3.326 1 98.25 313 ILE A N 1
ATOM 2478 C CA . ILE A 1 313 ? -30.828 13.922 -2.58 1 98.25 313 ILE A CA 1
ATOM 2479 C C . ILE A 1 313 ? -30.688 14.25 -1.095 1 98.25 313 ILE A C 1
ATOM 2481 O O . ILE A 1 313 ? -29.875 15.086 -0.711 1 98.25 313 ILE A O 1
ATOM 2485 N N . ARG A 1 314 ? -31.438 13.602 -0.273 1 98.38 314 ARG A N 1
ATOM 2486 C CA . ARG A 1 314 ? -31.375 13.797 1.172 1 98.38 314 ARG A CA 1
ATOM 2487 C C . ARG A 1 314 ? -30.844 12.547 1.87 1 98.38 314 ARG A C 1
ATOM 2489 O O . ARG A 1 314 ? -30.953 11.438 1.343 1 98.38 314 ARG A O 1
ATOM 2496 N N . GLY A 1 315 ? -30.234 12.828 3.068 1 98.19 315 GLY A N 1
ATOM 2497 C CA . GLY A 1 315 ? -29.719 11.68 3.793 1 98.19 315 GLY A CA 1
ATOM 2498 C C . GLY A 1 315 ? -29.141 12.039 5.145 1 98.19 315 GLY A C 1
ATOM 2499 O O . GLY A 1 315 ? -29.297 13.156 5.625 1 98.19 315 GLY A O 1
ATOM 2500 N N . ARG A 1 316 ? -28.656 10.977 5.738 1 98.38 316 ARG A N 1
ATOM 2501 C CA . ARG A 1 316 ? -27.953 11.094 7.016 1 98.38 316 ARG A CA 1
ATOM 2502 C C . ARG A 1 316 ? -26.625 10.344 6.984 1 98.38 316 ARG A C 1
ATOM 2504 O O . ARG A 1 316 ? -26.547 9.227 6.473 1 98.38 316 ARG A O 1
ATOM 2511 N N . PHE A 1 317 ? -25.641 11.062 7.5 1 98.19 317 PHE A N 1
ATOM 2512 C CA . PHE A 1 317 ? -24.312 10.484 7.598 1 98.19 317 PHE A CA 1
ATOM 2513 C C . PHE A 1 317 ? -23.938 10.219 9.047 1 98.19 317 PHE A C 1
ATOM 2515 O O . PHE A 1 317 ? -24.109 11.086 9.906 1 98.19 317 PHE A O 1
ATOM 2522 N N . GLY A 1 318 ? -23.406 8.992 9.289 1 96.56 318 GLY A N 1
ATOM 2523 C CA . GLY A 1 318 ? -22.891 8.617 10.602 1 96.56 318 GLY A CA 1
ATOM 2524 C C . GLY A 1 318 ? -21.5 8.008 10.547 1 96.56 318 GLY A C 1
ATOM 2525 O O . GLY A 1 318 ? -21.188 7.234 9.641 1 96.56 318 GLY A O 1
ATOM 2526 N N . MET A 1 319 ? -20.703 8.375 11.562 1 94.38 319 MET A N 1
ATOM 2527 C CA . MET A 1 319 ? -19.359 7.809 11.68 1 94.38 319 MET A CA 1
ATOM 2528 C C . MET A 1 319 ? -19.016 7.535 13.141 1 94.38 319 MET A C 1
ATOM 2530 O O . MET A 1 319 ? -19.281 8.367 14.008 1 94.38 319 MET A O 1
ATOM 2534 N N . LYS A 1 320 ? -18.547 6.391 13.336 1 90.25 320 LYS A N 1
ATOM 2535 C CA . LYS A 1 320 ? -18.016 6.012 14.641 1 90.25 320 LYS A CA 1
ATOM 2536 C C . LYS A 1 320 ? -16.578 5.523 14.523 1 90.25 320 LYS A C 1
ATOM 2538 O O . LYS A 1 320 ? -16.312 4.453 13.977 1 90.25 320 LYS A O 1
ATOM 2543 N N . SER A 1 321 ? -15.672 6.316 15.023 1 84.06 321 SER A N 1
ATOM 2544 C CA . SER A 1 321 ? -14.258 5.953 14.977 1 84.06 321 SER A CA 1
ATOM 2545 C C . SER A 1 321 ? -13.898 4.98 16.094 1 84.06 321 SER A C 1
ATOM 2547 O O . SER A 1 321 ? -14.477 5.035 17.172 1 84.06 321 SER A O 1
ATOM 2549 N N . LYS A 1 322 ? -12.992 4.07 15.742 1 77.06 322 LYS A N 1
ATOM 2550 C CA . LYS A 1 322 ? -12.508 3.115 16.734 1 77.06 322 LYS A CA 1
ATOM 2551 C C . LYS A 1 322 ? -11.086 3.451 17.172 1 77.06 322 LYS A C 1
ATOM 2553 O O . LYS A 1 322 ? -10.336 4.09 16.422 1 77.06 322 LYS A O 1
ATOM 2558 N N . GLU A 1 323 ? -10.906 3.217 18.484 1 67.25 323 GLU A N 1
ATOM 2559 C CA . GLU A 1 323 ? -9.539 3.432 18.953 1 67.25 323 GLU A CA 1
ATOM 2560 C C . GLU A 1 323 ? -8.617 2.314 18.469 1 67.25 323 GLU A C 1
ATOM 2562 O O . GLU A 1 323 ? -8.883 1.136 18.734 1 67.25 323 GLU A O 1
ATOM 2567 N N . THR A 1 324 ? -7.793 2.596 17.516 1 63.84 324 THR A N 1
ATOM 2568 C CA . THR A 1 324 ? -6.875 1.59 16.984 1 63.84 324 THR A CA 1
ATOM 2569 C C . THR A 1 324 ? -5.445 1.878 17.422 1 63.84 324 THR A C 1
ATOM 2571 O O . THR A 1 324 ? -4.703 2.572 16.719 1 63.84 324 THR A O 1
ATOM 2574 N N . ARG A 1 325 ? -5.113 1.862 18.688 1 54.69 325 ARG A N 1
ATOM 2575 C CA . ARG A 1 325 ? -3.768 2.254 19.109 1 54.69 325 ARG A CA 1
ATOM 2576 C C . ARG A 1 325 ? -2.711 1.484 18.312 1 54.69 325 ARG A C 1
ATOM 2578 O O . ARG A 1 325 ? -2.707 0.251 18.312 1 54.69 325 ARG A O 1
ATOM 2585 N N . GLY A 1 326 ? -1.812 2.273 17.625 1 54.12 326 GLY A N 1
ATOM 2586 C CA . GLY A 1 326 ? -0.656 1.726 16.938 1 54.12 326 GLY A CA 1
ATOM 2587 C C . GLY A 1 326 ? -1.01 1.056 15.617 1 54.12 326 GLY A C 1
ATOM 2588 O O . GLY A 1 326 ? -0.217 0.281 15.078 1 54.12 326 GLY A O 1
ATOM 2589 N N . ARG A 1 327 ? -2.344 1.333 15.258 1 65.31 327 ARG A N 1
ATOM 2590 C CA . ARG A 1 327 ? -2.811 0.725 14.016 1 65.31 327 ARG A CA 1
ATOM 2591 C C . ARG A 1 327 ? -3.484 1.759 13.125 1 65.31 327 ARG A C 1
ATOM 2593 O O . ARG A 1 327 ? -3.596 2.93 13.492 1 65.31 327 ARG A O 1
ATOM 2600 N N . TYR A 1 328 ? -3.709 1.374 11.938 1 69.88 328 TYR A N 1
ATOM 2601 C CA . TYR A 1 328 ? -4.492 2.203 11.023 1 69.88 328 TYR A CA 1
ATOM 2602 C C . TYR A 1 328 ? -5.875 2.482 11.594 1 69.88 328 TYR A C 1
ATOM 2604 O O . TYR A 1 328 ? -6.465 1.627 12.266 1 69.88 328 TYR A O 1
ATOM 2612 N N . PRO A 1 329 ? -6.301 3.646 11.352 1 76.06 329 PRO A N 1
ATOM 2613 C CA . PRO A 1 329 ? -7.621 4.023 11.859 1 76.06 329 PRO A CA 1
ATOM 2614 C C . PRO A 1 329 ? -8.734 3.102 11.359 1 76.06 329 PRO A C 1
ATOM 2616 O O . PRO A 1 329 ? -8.703 2.662 10.211 1 76.06 329 PRO A O 1
ATOM 2619 N N . GLU A 1 330 ? -9.609 2.727 12.289 1 84.81 330 GLU A N 1
ATOM 2620 C CA . GLU A 1 330 ? -10.82 1.979 11.984 1 84.81 330 GLU A CA 1
ATOM 2621 C C . GLU A 1 330 ? -12.07 2.807 12.289 1 84.81 330 GLU A C 1
ATOM 2623 O O . GLU A 1 330 ? -12.062 3.643 13.195 1 84.81 330 GLU A O 1
ATOM 2628 N N . ALA A 1 331 ? -13.031 2.586 11.492 1 91.31 331 ALA A N 1
ATOM 2629 C CA . ALA A 1 331 ? -14.266 3.332 11.703 1 91.31 331 ALA A CA 1
ATOM 2630 C C . ALA A 1 331 ? -15.461 2.598 11.094 1 91.31 331 ALA A C 1
ATOM 2632 O O . ALA A 1 331 ? -15.312 1.856 10.117 1 91.31 331 ALA A O 1
ATOM 2633 N N . ASP A 1 332 ? -16.594 2.775 11.758 1 93.25 332 ASP A N 1
ATOM 2634 C CA . ASP A 1 332 ? -17.875 2.346 11.211 1 93.25 332 ASP A CA 1
ATOM 2635 C C . ASP A 1 332 ? -18.656 3.527 10.633 1 93.25 332 ASP A C 1
ATOM 2637 O O . ASP A 1 332 ? -18.641 4.621 11.203 1 93.25 332 ASP A O 1
ATOM 2641 N N . PHE A 1 333 ? -19.297 3.23 9.555 1 96.5 333 PHE A N 1
ATOM 2642 C CA . PHE A 1 333 ? -20.109 4.27 8.922 1 96.5 333 PHE A CA 1
ATOM 2643 C C . PHE A 1 333 ? -21.531 3.785 8.703 1 96.5 333 PHE A C 1
ATOM 2645 O O . PHE A 1 333 ? -21.75 2.617 8.375 1 96.5 333 PHE A O 1
ATOM 2652 N N . GLU A 1 334 ? -22.469 4.648 8.906 1 97.31 334 GLU A N 1
ATOM 2653 C CA . GLU A 1 334 ? -23.875 4.449 8.57 1 97.31 334 GLU A CA 1
ATOM 2654 C C . GLU A 1 334 ? -24.391 5.582 7.695 1 97.31 334 GLU A C 1
ATOM 2656 O O . GLU A 1 334 ? -24.344 6.75 8.094 1 97.31 334 GLU A O 1
ATOM 2661 N N . ILE A 1 335 ? -24.953 5.195 6.523 1 97.75 335 ILE A N 1
ATOM 2662 C CA . ILE A 1 335 ? -25.453 6.211 5.605 1 97.75 335 ILE A CA 1
ATOM 2663 C C . ILE A 1 335 ? -26.875 5.867 5.188 1 97.75 335 ILE A C 1
ATOM 2665 O O . ILE A 1 335 ? -27.156 4.746 4.758 1 97.75 335 ILE A O 1
ATOM 2669 N N . ARG A 1 336 ? -27.719 6.797 5.355 1 97.25 336 ARG A N 1
ATOM 2670 C CA . ARG A 1 336 ? -29.078 6.703 4.836 1 97.25 336 ARG A CA 1
ATOM 2671 C C . ARG A 1 336 ? -29.312 7.699 3.703 1 97.25 336 ARG A C 1
ATOM 2673 O O . ARG A 1 336 ? -28.859 8.844 3.777 1 97.25 336 ARG A O 1
ATOM 2680 N N . VAL A 1 337 ? -29.938 7.246 2.66 1 97.25 337 VAL A N 1
ATOM 2681 C CA . VAL A 1 337 ? -30.234 8.102 1.518 1 97.25 337 VAL A CA 1
ATOM 2682 C C . VAL A 1 337 ? -31.719 8.031 1.186 1 97.25 337 VAL A C 1
ATOM 2684 O O . VAL A 1 337 ? -32.312 6.941 1.121 1 97.25 337 VAL A O 1
ATOM 2687 N N . SER A 1 338 ? -32.25 9.164 1.062 1 96.12 338 SER A N 1
ATOM 2688 C CA . SER A 1 338 ? -33.656 9.312 0.608 1 96.12 338 SER A CA 1
ATOM 2689 C C . SER A 1 338 ? -33.719 10.172 -0.644 1 96.12 338 SER A C 1
ATOM 2691 O O . SER A 1 338 ? -33.312 11.336 -0.627 1 96.12 338 SER A O 1
ATOM 2693 N N . PHE A 1 339 ? -34.281 9.609 -1.667 1 96.06 339 PHE A N 1
ATOM 2694 C CA . PHE A 1 339 ? -34.375 10.289 -2.953 1 96.06 339 PHE A CA 1
ATOM 2695 C C . PHE A 1 339 ? -35.719 10.031 -3.609 1 96.06 339 PHE A C 1
ATOM 2697 O O . PHE A 1 339 ? -36.125 8.875 -3.789 1 96.06 339 PHE A O 1
ATOM 2704 N N . ASP A 1 340 ? -36.375 11.102 -3.902 1 94.88 340 ASP A N 1
ATOM 2705 C CA . ASP A 1 340 ? -37.625 11.055 -4.609 1 94.88 340 ASP A CA 1
ATOM 2706 C C . ASP A 1 340 ? -37.562 11.852 -5.914 1 94.88 340 ASP A C 1
ATOM 2708 O O . ASP A 1 340 ? -38 13.008 -5.965 1 94.88 340 ASP A O 1
ATOM 2712 N N . GLY A 1 341 ? -37.062 11.195 -6.922 1 93.31 341 GLY A N 1
ATOM 2713 C CA . GLY A 1 341 ? -36.875 11.844 -8.211 1 93.31 341 GLY A CA 1
ATOM 2714 C C . GLY A 1 341 ? -38 11.523 -9.195 1 93.31 341 GLY A C 1
ATOM 2715 O O . GLY A 1 341 ? -38.875 10.719 -8.898 1 93.31 341 GLY A O 1
ATOM 2716 N N . GLU A 1 342 ? -38 12.219 -10.305 1 94.5 342 GLU A N 1
ATOM 2717 C CA . GLU A 1 342 ? -38.969 12.016 -11.359 1 94.5 342 GLU A CA 1
ATOM 2718 C C . GLU A 1 342 ? -38.938 10.594 -11.898 1 94.5 342 GLU A C 1
ATOM 2720 O O . GLU A 1 342 ? -39.969 9.992 -12.172 1 94.5 342 GLU A O 1
ATOM 2725 N N . LEU A 1 343 ? -37.781 10.078 -11.93 1 92.31 343 LEU A N 1
ATOM 2726 C CA . LEU A 1 343 ? -37.594 8.82 -12.641 1 92.31 343 LEU A CA 1
ATOM 2727 C C . LEU A 1 343 ? -37.562 7.648 -11.664 1 92.31 343 LEU A C 1
ATOM 2729 O O . LEU A 1 343 ? -37.844 6.508 -12.039 1 92.31 343 LEU A O 1
ATOM 2733 N N . LEU A 1 344 ? -37.125 7.949 -10.469 1 90.56 344 LEU A N 1
ATOM 2734 C CA . LEU A 1 344 ? -37 6.859 -9.516 1 90.56 344 LEU A CA 1
ATOM 2735 C C . LEU A 1 344 ? -37.094 7.379 -8.078 1 90.56 344 LEU A C 1
ATOM 2737 O O . LEU A 1 344 ? -36.844 8.555 -7.828 1 90.56 344 LEU A O 1
ATOM 2741 N N . ARG A 1 345 ? -37.5 6.461 -7.195 1 92.25 345 ARG A N 1
ATOM 2742 C CA . ARG A 1 345 ? -37.5 6.699 -5.754 1 92.25 345 ARG A CA 1
ATOM 2743 C C . ARG A 1 345 ? -36.562 5.727 -5.047 1 92.25 345 ARG A C 1
ATOM 2745 O O . ARG A 1 345 ? -36.531 4.543 -5.387 1 92.25 345 ARG A O 1
ATOM 2752 N N . VAL A 1 346 ? -35.75 6.305 -4.188 1 92 346 VAL A N 1
ATOM 2753 C CA . VAL A 1 346 ? -34.812 5.484 -3.443 1 92 346 VAL A CA 1
ATOM 2754 C C . VAL A 1 346 ? -34.906 5.809 -1.954 1 92 346 VAL A C 1
ATOM 2756 O O . VAL A 1 346 ? -35 6.977 -1.57 1 92 346 VAL A O 1
ATOM 2759 N N . ASP A 1 347 ? -35 4.824 -1.123 1 93.56 347 ASP A N 1
ATOM 2760 C CA . ASP A 1 347 ? -34.844 4.875 0.328 1 93.56 347 ASP A CA 1
ATOM 2761 C C . ASP A 1 347 ? -34 3.703 0.834 1 93.56 347 ASP A C 1
ATOM 2763 O O . ASP A 1 347 ? -34.469 2.562 0.854 1 93.56 347 ASP A O 1
ATOM 2767 N N . LYS A 1 348 ? -32.719 4.031 1.198 1 92.38 348 LYS A N 1
ATOM 2768 C CA . LYS A 1 348 ? -31.828 2.916 1.55 1 92.38 348 LYS A CA 1
ATOM 2769 C C . LYS A 1 348 ? -30.859 3.309 2.65 1 92.38 348 LYS A C 1
ATOM 2771 O O . LYS A 1 348 ? -30.578 4.496 2.848 1 92.38 348 LYS A O 1
ATOM 2776 N N . GLU A 1 349 ? -30.469 2.297 3.371 1 94.75 349 GLU A N 1
ATOM 2777 C CA . GLU A 1 349 ? -29.469 2.412 4.422 1 94.75 349 GLU A CA 1
ATOM 2778 C C . GLU A 1 349 ? -28.281 1.481 4.16 1 94.75 349 GLU A C 1
ATOM 2780 O O . GLU A 1 349 ? -28.469 0.32 3.791 1 94.75 349 GLU A O 1
ATOM 2785 N N . ARG A 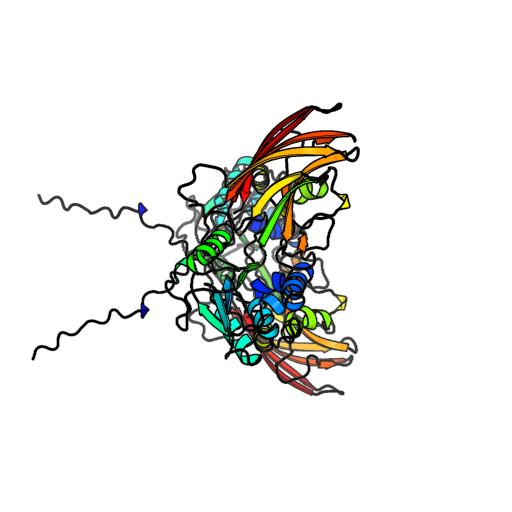1 350 ? -27.109 2.061 4.254 1 95.31 350 ARG A N 1
ATOM 2786 C CA . ARG A 1 350 ? -25.891 1.289 4.059 1 95.31 350 ARG A CA 1
ATOM 2787 C C . ARG A 1 350 ? -24.953 1.438 5.25 1 95.31 350 ARG A C 1
ATOM 2789 O O . ARG A 1 350 ? -24.828 2.525 5.816 1 95.31 350 ARG A O 1
ATOM 2796 N N . CYS A 1 351 ? -24.297 0.368 5.582 1 96.38 351 CYS A N 1
ATOM 2797 C CA . CYS A 1 351 ? -23.281 0.357 6.625 1 96.38 351 CYS A CA 1
ATOM 2798 C C . CYS A 1 351 ? -21.922 -0.043 6.051 1 96.38 351 CYS A C 1
ATOM 2800 O O . CYS A 1 351 ? -21.844 -0.938 5.207 1 96.38 351 CYS A O 1
ATOM 2802 N N . TYR A 1 352 ? -20.906 0.655 6.492 1 96.31 352 TYR A N 1
ATOM 2803 C CA . TYR A 1 352 ? -19.547 0.377 6.043 1 96.31 352 TYR A CA 1
ATOM 2804 C C . TYR A 1 352 ? -18.594 0.248 7.227 1 96.31 352 TYR A C 1
ATOM 2806 O O . TYR A 1 352 ? -18.844 0.825 8.289 1 96.31 352 TYR A O 1
ATOM 2814 N N . GLN A 1 353 ? -17.531 -0.504 6.98 1 93.44 353 GLN A N 1
ATOM 2815 C CA . GLN A 1 353 ? -16.484 -0.646 7.98 1 93.44 353 GLN A CA 1
ATOM 2816 C C . GLN A 1 353 ? -15.102 -0.452 7.359 1 93.44 353 GLN A C 1
ATOM 2818 O O . GLN A 1 353 ? -14.742 -1.145 6.406 1 93.44 353 GLN A O 1
ATOM 2823 N N . LEU A 1 354 ? -14.422 0.479 7.879 1 89.06 354 LEU A N 1
ATOM 2824 C CA . LEU A 1 354 ? -13.016 0.661 7.547 1 89.06 354 LEU A CA 1
ATOM 2825 C C . LEU A 1 354 ? -12.125 -0.169 8.469 1 89.06 354 LEU A C 1
ATOM 2827 O O . LEU A 1 354 ? -12.164 -0.005 9.688 1 89.06 354 LEU A O 1
ATOM 2831 N N . ARG A 1 355 ? -11.375 -1.088 7.801 1 77.56 355 ARG A N 1
ATOM 2832 C CA . ARG A 1 355 ? -10.523 -1.979 8.586 1 77.56 355 ARG A CA 1
ATOM 2833 C C . ARG A 1 355 ? -9.062 -1.85 8.172 1 77.56 355 ARG A C 1
ATOM 2835 O O . ARG A 1 355 ? -8.766 -1.562 7.008 1 77.56 355 ARG A O 1
ATOM 2842 N N . MET B 1 1 ? 19.391 -9.609 60.844 1 26.16 1 MET B N 1
ATOM 2843 C CA . MET B 1 1 ? 19.094 -8.492 59.969 1 26.16 1 MET B CA 1
ATOM 2844 C C . MET B 1 1 ? 18.859 -8.992 58.531 1 26.16 1 MET B C 1
ATOM 2846 O O . MET B 1 1 ? 19.781 -9.508 57.875 1 26.16 1 MET B O 1
ATOM 2850 N N . ASN B 1 2 ? 17.609 -9.469 58.188 1 26.11 2 ASN B N 1
ATOM 2851 C CA . ASN B 1 2 ? 17.031 -10.297 57.125 1 26.11 2 ASN B CA 1
ATOM 2852 C C . ASN B 1 2 ? 16.938 -9.539 55.812 1 26.11 2 ASN B C 1
ATOM 2854 O O . ASN B 1 2 ? 16.234 -8.539 55.719 1 26.11 2 ASN B O 1
ATOM 2858 N N . SER B 1 3 ? 18.109 -9.484 55.062 1 27.19 3 SER B N 1
ATOM 2859 C CA . SER B 1 3 ? 18.359 -8.812 53.812 1 27.19 3 SER B CA 1
ATOM 2860 C C . SER B 1 3 ? 17.344 -9.234 52.75 1 27.19 3 SER B C 1
ATOM 2862 O O . SER B 1 3 ? 17.266 -10.406 52.406 1 27.19 3 SER B O 1
ATOM 2864 N N . THR B 1 4 ? 16.156 -8.617 52.844 1 26.78 4 THR B N 1
ATOM 2865 C CA . THR B 1 4 ? 15.086 -8.898 51.875 1 26.78 4 THR B CA 1
ATOM 2866 C C . THR B 1 4 ? 15.547 -8.664 50.438 1 26.78 4 THR B C 1
ATOM 2868 O O . THR B 1 4 ? 15.992 -7.57 50.094 1 26.78 4 THR B O 1
ATOM 2871 N N . ALA B 1 5 ? 16.016 -9.797 49.75 1 30.62 5 ALA B N 1
ATOM 2872 C CA . ALA B 1 5 ? 16.422 -9.938 48.344 1 30.62 5 ALA B CA 1
ATOM 2873 C C . ALA B 1 5 ? 15.391 -9.297 47.406 1 30.62 5 ALA B C 1
ATOM 2875 O O . ALA B 1 5 ? 14.258 -9.781 47.281 1 30.62 5 ALA B O 1
ATOM 2876 N N . ASN B 1 6 ? 15.344 -7.922 47.406 1 26.41 6 ASN B N 1
ATOM 2877 C CA . ASN B 1 6 ? 14.469 -7.195 46.469 1 26.41 6 ASN B CA 1
ATOM 2878 C C . ASN B 1 6 ? 14.648 -7.668 45.031 1 26.41 6 ASN B C 1
ATOM 2880 O O . ASN B 1 6 ? 15.727 -7.516 44.469 1 26.41 6 ASN B O 1
ATOM 2884 N N . SER B 1 7 ? 13.953 -8.82 44.688 1 27.5 7 SER B N 1
ATOM 2885 C CA . SER B 1 7 ? 13.945 -9.422 43.375 1 27.5 7 SER B CA 1
ATOM 2886 C C . SER B 1 7 ? 13.656 -8.383 42.281 1 27.5 7 SER B C 1
ATOM 2888 O O . SER B 1 7 ? 12.578 -7.773 42.281 1 27.5 7 SER B O 1
ATOM 2890 N N . SER B 1 8 ? 14.672 -7.578 41.906 1 29.16 8 SER B N 1
ATOM 2891 C CA . SER B 1 8 ? 14.672 -6.602 40.844 1 29.16 8 SER B CA 1
ATOM 2892 C C . SER B 1 8 ? 14.133 -7.211 39.531 1 29.16 8 SER B C 1
ATOM 2894 O O . SER B 1 8 ? 14.672 -8.203 39.031 1 29.16 8 SER B O 1
ATOM 2896 N N . ILE B 1 9 ? 12.789 -7.203 39.344 1 28.02 9 ILE B N 1
ATOM 2897 C CA . ILE B 1 9 ? 12.18 -7.637 38.094 1 28.02 9 ILE B CA 1
ATOM 2898 C C . ILE B 1 9 ? 12.922 -7.004 36.906 1 28.02 9 ILE B C 1
ATOM 2900 O O . ILE B 1 9 ? 13.031 -5.781 36.812 1 28.02 9 ILE B O 1
ATOM 2904 N N . LYS B 1 10 ? 13.875 -7.719 36.344 1 29.59 10 LYS B N 1
ATOM 2905 C CA . LYS B 1 10 ? 14.711 -7.312 35.219 1 29.59 10 LYS B CA 1
ATOM 2906 C C . LYS B 1 10 ? 13.852 -6.883 34.031 1 29.59 10 LYS B C 1
ATOM 2908 O O . LYS B 1 10 ? 12.953 -7.613 33.625 1 29.59 10 LYS B O 1
ATOM 2913 N N . PRO B 1 11 ? 13.773 -5.492 33.719 1 28.8 11 PRO B N 1
ATOM 2914 C CA . PRO B 1 11 ? 13.062 -4.855 32.594 1 28.8 11 PRO B CA 1
ATOM 2915 C C . PRO B 1 11 ? 13.258 -5.582 31.266 1 28.8 11 PRO B C 1
ATOM 2917 O O . PRO B 1 11 ? 12.672 -5.195 30.266 1 28.8 11 PRO B O 1
ATOM 2920 N N . GLU B 1 12 ? 14.18 -6.461 31.094 1 29.19 12 GLU B N 1
ATOM 2921 C CA . GLU B 1 12 ? 14.617 -7.047 29.844 1 29.19 12 GLU B CA 1
ATOM 2922 C C . GLU B 1 12 ? 13.469 -7.754 29.125 1 29.19 12 GLU B C 1
ATOM 2924 O O . GLU B 1 12 ? 13.508 -7.953 27.906 1 29.19 12 GLU B O 1
ATOM 2929 N N . ASP B 1 13 ? 12.734 -8.508 29.891 1 28.22 13 ASP B N 1
ATOM 2930 C CA . ASP B 1 13 ? 11.859 -9.484 29.25 1 28.22 13 ASP B CA 1
ATOM 2931 C C . ASP B 1 13 ? 10.656 -8.797 28.609 1 28.22 13 ASP B C 1
ATOM 2933 O O . ASP B 1 13 ? 9.633 -9.438 28.344 1 28.22 13 ASP B O 1
ATOM 2937 N N . MET B 1 14 ? 10.453 -7.527 28.859 1 27.08 14 MET B N 1
ATOM 2938 C CA . MET B 1 14 ? 9.328 -6.93 28.141 1 27.08 14 MET B CA 1
ATOM 2939 C C . MET B 1 14 ? 9.523 -7.07 26.625 1 27.08 14 MET B C 1
ATOM 2941 O O . MET B 1 14 ? 10.109 -6.199 25.984 1 27.08 14 MET B O 1
ATOM 2945 N N . THR B 1 15 ? 9.984 -8.219 26.203 1 28.27 15 THR B N 1
ATOM 2946 C CA . THR B 1 15 ? 10.016 -8.57 24.797 1 28.27 15 THR B CA 1
ATOM 2947 C C . THR B 1 15 ? 8.789 -8.031 24.078 1 28.27 15 THR B C 1
ATOM 2949 O O . THR B 1 15 ? 7.664 -8.18 24.547 1 28.27 15 THR B O 1
ATOM 2952 N N . SER B 1 16 ? 8.992 -6.98 23.328 1 30.75 16 SER B N 1
ATOM 2953 C CA . SER B 1 16 ? 8.016 -6.395 22.422 1 30.75 16 SER B CA 1
ATOM 2954 C C . SER B 1 16 ? 7.117 -7.465 21.812 1 30.75 16 SER B C 1
ATOM 2956 O O . SER B 1 16 ? 7.602 -8.422 21.219 1 30.75 16 SER B O 1
ATOM 2958 N N . LEU B 1 17 ? 6.309 -8.031 22.484 1 30.69 17 LEU B N 1
ATOM 2959 C CA . LEU B 1 17 ? 5.262 -8.875 21.922 1 30.69 17 LEU B CA 1
ATOM 2960 C C . LEU B 1 17 ? 4.863 -8.383 20.531 1 30.69 17 LEU B C 1
ATOM 2962 O O . LEU B 1 17 ? 4.133 -7.398 20.391 1 30.69 17 LEU B O 1
ATOM 2966 N N . GLU B 1 18 ? 5.73 -8.344 19.562 1 35.5 18 GLU B N 1
ATOM 2967 C CA . GLU B 1 18 ? 5.523 -8.07 18.141 1 35.5 18 GLU B CA 1
ATOM 2968 C C . GLU B 1 18 ? 4.289 -8.797 17.609 1 35.5 18 GLU B C 1
ATOM 2970 O O . GLU B 1 18 ? 4.273 -10.031 17.547 1 35.5 18 GLU B O 1
ATOM 2975 N N . TYR B 1 19 ? 3.115 -8.609 18.047 1 37.22 19 TYR B N 1
ATOM 2976 C CA . TYR B 1 19 ? 1.854 -9.125 17.531 1 37.22 19 TYR B CA 1
ATOM 2977 C C . TYR B 1 19 ? 1.769 -8.961 16.016 1 37.22 19 TYR B C 1
ATOM 2979 O O . TYR B 1 19 ? 1.875 -7.84 15.508 1 37.22 19 TYR B O 1
ATOM 2987 N N . ASP B 1 20 ? 2.197 -9.914 15.055 1 50.84 20 ASP B N 1
ATOM 2988 C CA . ASP B 1 20 ? 2.393 -10.023 13.609 1 50.84 20 ASP B CA 1
ATOM 2989 C C . ASP B 1 20 ? 1.055 -10.07 12.875 1 50.84 20 ASP B C 1
ATOM 2991 O O . ASP B 1 20 ? 0.213 -10.922 13.164 1 50.84 20 ASP B O 1
ATOM 2995 N N . VAL B 1 21 ? 0.349 -8.984 12.422 1 61.78 21 VAL B N 1
ATOM 2996 C CA . VAL B 1 21 ? -0.823 -8.953 11.555 1 61.78 21 VAL B CA 1
ATOM 2997 C C . VAL B 1 21 ? -0.534 -9.727 10.273 1 61.78 21 VAL B C 1
ATOM 2999 O O . VAL B 1 21 ? 0.482 -9.484 9.609 1 61.78 21 VAL B O 1
ATOM 3002 N N . ASP B 1 22 ? -1.414 -10.844 10.023 1 78.12 22 ASP B N 1
ATOM 3003 C CA . ASP B 1 22 ? -1.38 -11.578 8.766 1 78.12 22 ASP B CA 1
ATOM 3004 C C . ASP B 1 22 ? -1.818 -10.688 7.598 1 78.12 22 ASP B C 1
ATOM 3006 O O . ASP B 1 22 ? -3.002 -10.367 7.469 1 78.12 22 ASP B O 1
ATOM 3010 N N . PRO B 1 23 ? -0.854 -10.297 6.793 1 78.88 23 PRO B N 1
ATOM 3011 C CA . PRO B 1 23 ? -1.196 -9.375 5.703 1 78.88 23 PRO B CA 1
ATOM 3012 C C . PRO B 1 23 ? -2.111 -10.016 4.66 1 78.88 23 PRO B C 1
ATOM 3014 O O . PRO B 1 23 ? -2.664 -9.312 3.809 1 78.88 23 PRO B O 1
ATOM 3017 N N . PHE B 1 24 ? -2.375 -11.266 4.793 1 84.69 24 PHE B N 1
ATOM 3018 C CA . PHE B 1 24 ? -3.141 -11.961 3.766 1 84.69 24 PHE B CA 1
ATOM 3019 C C . PHE B 1 24 ? -4.52 -12.352 4.289 1 84.69 24 PHE B C 1
ATOM 3021 O O . PHE B 1 24 ? -5.309 -12.977 3.576 1 84.69 24 PHE B O 1
ATOM 3028 N N . ALA B 1 25 ? -4.801 -11.945 5.441 1 87.31 25 ALA B N 1
ATOM 3029 C CA . ALA B 1 25 ? -6.074 -12.32 6.047 1 87.31 25 ALA B CA 1
ATOM 3030 C C . ALA B 1 25 ? -7.238 -11.617 5.355 1 87.31 25 ALA B C 1
ATOM 3032 O O . ALA B 1 25 ? -8.297 -12.219 5.148 1 87.31 25 ALA B O 1
ATOM 3033 N N . HIS B 1 26 ? -6.984 -10.391 4.996 1 91.06 26 HIS B N 1
ATOM 3034 C CA . HIS B 1 26 ? -8.039 -9.594 4.375 1 91.06 26 HIS B CA 1
ATOM 3035 C C . HIS B 1 26 ? -8.203 -9.961 2.904 1 91.06 26 HIS B C 1
ATOM 3037 O O . HIS B 1 26 ? -7.219 -10.078 2.174 1 91.06 26 HIS B O 1
ATOM 3043 N N . PHE B 1 27 ? -9.453 -10.086 2.422 1 94 27 PHE B N 1
ATOM 3044 C CA . PHE B 1 27 ? -9.703 -10.586 1.075 1 94 27 PHE B CA 1
ATOM 3045 C C . PHE B 1 27 ? -9.164 -9.617 0.029 1 94 27 PHE B C 1
ATOM 3047 O O . PHE B 1 27 ? -8.742 -10.031 -1.051 1 94 27 PHE B O 1
ATOM 3054 N N . LEU B 1 28 ? -9.133 -8.344 0.384 1 93.5 28 LEU B N 1
ATOM 3055 C CA . LEU B 1 28 ? -8.695 -7.344 -0.588 1 93.5 28 LEU B CA 1
ATOM 3056 C C . LEU B 1 28 ? -7.203 -7.473 -0.874 1 93.5 28 LEU B C 1
ATOM 3058 O O . LEU B 1 28 ? -6.723 -7.008 -1.909 1 93.5 28 LEU B O 1
ATOM 3062 N N . ALA B 1 29 ? -6.492 -8.086 0.059 1 91.62 29 ALA B N 1
ATOM 3063 C CA . ALA B 1 29 ? -5.062 -8.32 -0.147 1 91.62 29 ALA B CA 1
ATOM 3064 C C . ALA B 1 29 ? -4.824 -9.258 -1.324 1 91.62 29 ALA B C 1
ATOM 3066 O O . ALA B 1 29 ? -3.721 -9.305 -1.873 1 91.62 29 ALA B O 1
ATOM 3067 N N . HIS B 1 30 ? -5.816 -9.961 -1.802 1 94.75 30 HIS B N 1
ATOM 3068 C CA . HIS B 1 30 ? -5.688 -10.969 -2.844 1 94.75 30 HIS B CA 1
ATOM 3069 C C . HIS B 1 30 ? -6.129 -10.43 -4.199 1 94.75 30 HIS B C 1
ATOM 3071 O O . HIS B 1 30 ? -5.902 -11.062 -5.23 1 94.75 30 HIS B O 1
ATOM 3077 N N . ALA B 1 31 ? -6.676 -9.203 -4.188 1 95.5 31 ALA B N 1
ATOM 3078 C CA . ALA B 1 31 ? -7.215 -8.625 -5.414 1 95.5 31 ALA B CA 1
ATOM 3079 C C . ALA B 1 31 ? -6.113 -8.406 -6.449 1 95.5 31 ALA B C 1
ATOM 3081 O O . ALA B 1 31 ? -6.281 -8.742 -7.625 1 95.5 31 ALA B O 1
ATOM 3082 N N . PRO B 1 32 ? -4.941 -7.938 -6.043 1 94.56 32 PRO B N 1
ATOM 3083 C CA . PRO B 1 32 ? -3.904 -7.719 -7.051 1 94.56 32 PRO B CA 1
ATOM 3084 C C . PRO B 1 32 ? -3.51 -9 -7.781 1 94.56 32 PRO B C 1
ATOM 3086 O O . PRO B 1 32 ? -3.373 -9 -9.008 1 94.56 32 PRO B O 1
ATOM 3089 N N . ALA B 1 33 ? -3.404 -10.039 -7.059 1 95.88 33 ALA B N 1
ATOM 3090 C CA . ALA B 1 33 ? -3.023 -11.305 -7.68 1 95.88 33 ALA B CA 1
ATOM 3091 C C . ALA B 1 33 ? -4.152 -11.844 -8.555 1 95.88 33 ALA B C 1
ATOM 3093 O O . ALA B 1 33 ? -3.908 -12.305 -9.672 1 95.88 33 ALA B O 1
ATOM 3094 N N . LEU B 1 34 ? -5.355 -11.797 -8.07 1 97.38 34 LEU B N 1
ATOM 3095 C CA . LEU B 1 34 ? -6.496 -12.344 -8.789 1 97.38 34 LEU B CA 1
ATOM 3096 C C . LEU B 1 34 ? -6.773 -11.547 -10.062 1 97.38 34 LEU B C 1
ATOM 3098 O O . LEU B 1 34 ? -7.18 -12.109 -11.078 1 97.38 34 LEU B O 1
ATOM 3102 N N . LYS B 1 35 ? -6.484 -10.266 -10 1 97.31 35 LYS B N 1
ATOM 3103 C CA . LYS B 1 35 ? -6.762 -9.398 -11.141 1 97.31 35 LYS B CA 1
ATOM 3104 C C . LYS B 1 35 ? -5.605 -9.406 -12.133 1 97.31 35 LYS B C 1
ATOM 3106 O O . LYS B 1 35 ? -5.727 -8.883 -13.242 1 97.31 35 LYS B O 1
ATOM 3111 N N . ASP B 1 36 ? -4.484 -9.977 -11.766 1 97.88 36 ASP B N 1
ATOM 3112 C CA . ASP B 1 36 ? -3.359 -10.164 -12.672 1 97.88 36 ASP B CA 1
ATOM 3113 C C . ASP B 1 36 ? -3.684 -11.195 -13.75 1 97.88 36 ASP B C 1
ATOM 3115 O O . ASP B 1 36 ? -3.479 -12.398 -13.539 1 97.88 36 ASP B O 1
ATOM 3119 N N . GLN B 1 37 ? -4.035 -10.695 -14.898 1 97.75 37 GLN B N 1
ATOM 3120 C CA . GLN B 1 37 ? -4.516 -11.586 -15.953 1 97.75 37 GLN B CA 1
ATOM 3121 C C . GLN B 1 37 ? -3.385 -12.445 -16.516 1 97.75 37 GLN B C 1
ATOM 3123 O O . GLN B 1 37 ? -3.604 -13.594 -16.906 1 97.75 37 GLN B O 1
ATOM 3128 N N . VAL B 1 38 ? -2.195 -11.914 -16.547 1 98.19 38 VAL B N 1
ATOM 3129 C CA . VAL B 1 38 ? -1.057 -12.68 -17.031 1 98.19 38 VAL B CA 1
ATOM 3130 C C . VAL B 1 38 ? -0.879 -13.945 -16.188 1 98.19 38 VAL B C 1
ATOM 3132 O O . VAL B 1 38 ? -0.854 -15.055 -16.719 1 98.19 38 VAL B O 1
ATOM 3135 N N . ARG B 1 39 ? -0.849 -13.727 -14.922 1 97.62 39 ARG B N 1
ATOM 3136 C CA . ARG B 1 39 ? -0.655 -14.828 -13.984 1 97.62 39 ARG B CA 1
ATOM 3137 C C . ARG B 1 39 ? -1.854 -15.766 -13.984 1 97.62 39 ARG B C 1
ATOM 3139 O O . ARG B 1 39 ? -1.702 -16.969 -14.18 1 97.62 39 ARG B O 1
ATOM 3146 N N . THR B 1 40 ? -3.035 -15.281 -13.805 1 98.19 40 THR B N 1
ATOM 3147 C CA . THR B 1 40 ? -4.219 -16.094 -13.562 1 98.19 40 THR B CA 1
ATOM 3148 C C . THR B 1 40 ? -4.598 -16.891 -14.812 1 98.19 40 THR B C 1
ATOM 3150 O O . THR B 1 40 ? -4.887 -18.094 -14.734 1 98.19 40 THR B O 1
ATOM 3153 N N . LYS B 1 41 ? -4.504 -16.266 -15.945 1 98.12 41 LYS B N 1
ATOM 3154 C CA . LYS B 1 41 ? -4.871 -16.953 -17.188 1 98.12 41 LYS B CA 1
ATOM 3155 C C . LYS B 1 41 ? -3.818 -18 -17.562 1 98.12 41 LYS B C 1
ATOM 3157 O O . LYS B 1 41 ? -4.137 -19 -18.188 1 98.12 41 LYS B O 1
ATOM 3162 N N . THR B 1 42 ? -2.605 -17.719 -17.188 1 98.38 42 THR B N 1
ATOM 3163 C CA . THR B 1 42 ? -1.574 -18.719 -17.453 1 98.38 42 THR B CA 1
ATOM 3164 C C . THR B 1 42 ? -1.797 -19.969 -16.609 1 98.38 42 THR B C 1
ATOM 3166 O O . THR B 1 42 ? -1.723 -21.094 -17.109 1 98.38 42 THR B O 1
ATOM 3169 N N . TYR B 1 43 ? -2.082 -19.797 -15.32 1 98.5 43 TYR B N 1
ATOM 3170 C CA . TYR B 1 43 ? -2.424 -20.938 -14.484 1 98.5 43 TYR B CA 1
ATOM 3171 C C . TYR B 1 43 ? -3.635 -21.688 -15.039 1 98.5 43 TYR B C 1
ATOM 3173 O O . TYR B 1 43 ? -3.637 -22.922 -15.117 1 98.5 43 TYR B O 1
ATOM 3181 N N . ARG B 1 44 ? -4.609 -20.922 -15.398 1 98.44 44 ARG B N 1
ATOM 3182 C CA . ARG B 1 44 ? -5.816 -21.516 -15.969 1 98.44 44 ARG B CA 1
ATOM 3183 C C . ARG B 1 44 ? -5.492 -22.312 -17.219 1 98.44 44 ARG B C 1
ATOM 3185 O O . ARG B 1 44 ? -5.953 -23.453 -17.375 1 98.44 44 ARG B O 1
ATOM 3192 N N . ARG B 1 45 ? -4.719 -21.719 -18.094 1 97.81 45 ARG B N 1
ATOM 3193 C CA . ARG B 1 45 ? -4.324 -22.391 -19.328 1 97.81 45 ARG B CA 1
ATOM 3194 C C . ARG B 1 45 ? -3.537 -23.656 -19.031 1 97.81 45 ARG B C 1
ATOM 3196 O O . ARG B 1 45 ? -3.771 -24.703 -19.656 1 97.81 45 ARG B O 1
ATOM 3203 N N . ALA B 1 46 ? -2.635 -23.547 -18.125 1 98.25 46 ALA B N 1
ATOM 3204 C CA . ALA B 1 46 ? -1.837 -24.703 -17.75 1 98.25 46 ALA B CA 1
ATOM 3205 C C . ALA B 1 46 ? -2.729 -25.859 -17.281 1 98.25 46 ALA B C 1
ATOM 3207 O O . ALA B 1 46 ? -2.471 -27.016 -17.609 1 98.25 46 ALA B O 1
ATOM 3208 N N . ILE B 1 47 ? -3.766 -25.531 -16.594 1 98.19 47 ILE B N 1
ATOM 3209 C CA . ILE B 1 47 ? -4.652 -26.531 -16.016 1 98.19 47 ILE B CA 1
ATOM 3210 C C . ILE B 1 47 ? -5.621 -27.031 -17.078 1 98.19 47 ILE B C 1
ATOM 3212 O O . ILE B 1 47 ? -5.707 -28.25 -17.328 1 98.19 47 ILE B O 1
ATOM 3216 N N . PHE B 1 48 ? -6.234 -26.172 -17.859 1 97.5 48 PHE B N 1
ATOM 3217 C CA . PHE B 1 48 ? -7.332 -26.531 -18.75 1 97.5 48 PHE B CA 1
ATOM 3218 C C . PHE B 1 48 ? -6.809 -27.172 -20.031 1 97.5 48 PHE B C 1
ATOM 3220 O O . PHE B 1 48 ? -7.48 -28.016 -20.625 1 97.5 48 PHE B O 1
ATOM 3227 N N . LYS B 1 49 ? -5.68 -26.812 -20.453 1 96.94 49 LYS B N 1
ATOM 3228 C CA . LYS B 1 49 ? -5.125 -27.422 -21.656 1 96.94 49 LYS B CA 1
ATOM 3229 C C . LYS B 1 49 ? -4.469 -28.766 -21.328 1 96.94 49 LYS B C 1
ATOM 3231 O O . LYS B 1 49 ? -4.043 -29.484 -22.234 1 96.94 49 LYS B O 1
ATOM 3236 N N . ASN B 1 50 ? -4.383 -29.062 -20.094 1 97.06 50 ASN B N 1
ATOM 3237 C CA . ASN B 1 50 ? -3.816 -30.328 -19.656 1 97.06 50 ASN B CA 1
ATOM 3238 C C . ASN B 1 50 ? -4.77 -31.094 -18.734 1 97.06 50 ASN B C 1
ATOM 3240 O O . ASN B 1 50 ? -4.352 -31.609 -17.688 1 97.06 50 ASN B O 1
ATOM 3244 N N . ARG B 1 51 ? -5.969 -31.109 -19.078 1 96.44 51 ARG B N 1
ATOM 3245 C CA . ARG B 1 51 ? -7.012 -31.766 -18.297 1 96.44 51 ARG B CA 1
ATOM 3246 C C . ARG B 1 51 ? -6.664 -33.219 -18.031 1 96.44 51 ARG B C 1
ATOM 3248 O O . ARG B 1 51 ? -7.062 -33.781 -17.016 1 96.44 51 ARG B O 1
ATOM 3255 N N . HIS B 1 52 ? -5.941 -33.875 -18.969 1 95.38 52 HIS B N 1
ATOM 3256 C CA . HIS B 1 52 ? -5.562 -35.281 -18.844 1 95.38 52 HIS B CA 1
ATOM 3257 C C . HIS B 1 52 ? -4.734 -35.5 -17.578 1 95.38 52 HIS B C 1
ATOM 3259 O O . HIS B 1 52 ? -4.723 -36.625 -17.047 1 95.38 52 HIS B O 1
ATOM 3265 N N . LEU B 1 53 ? -4.109 -34.5 -17.047 1 95.75 53 LEU B N 1
ATOM 3266 C CA . LEU B 1 53 ? -3.311 -34.594 -15.836 1 95.75 53 LEU B CA 1
ATOM 3267 C C . LEU B 1 53 ? -4.191 -34.5 -14.594 1 95.75 53 LEU B C 1
ATOM 3269 O O . LEU B 1 53 ? -3.785 -34.875 -13.5 1 95.75 53 LEU B O 1
ATOM 3273 N N . PHE B 1 54 ? -5.406 -33.938 -14.75 1 97.62 54 PHE B N 1
ATOM 3274 C CA . PHE B 1 54 ? -6.223 -33.594 -13.602 1 97.62 54 PHE B CA 1
ATOM 3275 C C . PHE B 1 54 ? -7.422 -34.531 -13.477 1 97.62 54 PHE B C 1
ATOM 3277 O O . PHE B 1 54 ? -7.867 -34.812 -12.359 1 97.62 54 PHE B O 1
ATOM 3284 N N . GLU B 1 55 ? -7.918 -34.969 -14.594 1 98.19 55 GLU B N 1
ATOM 3285 C CA . GLU B 1 55 ? -9.141 -35.781 -14.594 1 98.19 55 GLU B CA 1
ATOM 3286 C C . GLU B 1 55 ? -9 -37 -13.719 1 98.19 55 GLU B C 1
ATOM 3288 O O . GLU B 1 55 ? -8.109 -37.844 -13.938 1 98.19 55 GLU B O 1
ATOM 3293 N N . GLY B 1 56 ? -9.844 -37.094 -12.734 1 98.25 56 GLY B N 1
ATOM 3294 C CA . GLY B 1 56 ? -9.875 -38.219 -11.844 1 98.25 56 GLY B CA 1
ATOM 3295 C C . GLY B 1 56 ? -8.711 -38.25 -10.867 1 98.25 56 GLY B C 1
ATOM 3296 O O . GLY B 1 56 ? -8.484 -39.281 -10.195 1 98.25 56 GLY B O 1
ATOM 3297 N N . ARG B 1 57 ? -7.965 -37.25 -10.727 1 98.25 57 ARG B N 1
ATOM 3298 C CA . ARG B 1 57 ? -6.742 -37.219 -9.93 1 98.25 57 ARG B CA 1
ATOM 3299 C C . ARG B 1 57 ? -6.941 -36.438 -8.641 1 98.25 57 ARG B C 1
ATOM 3301 O O . ARG B 1 57 ? -7.965 -35.781 -8.461 1 98.25 57 ARG B O 1
ATOM 3308 N N . THR B 1 58 ? -5.992 -36.625 -7.719 1 98.75 58 THR B N 1
ATOM 3309 C CA . THR B 1 58 ? -5.965 -35.875 -6.457 1 98.75 58 THR B CA 1
ATOM 3310 C C . THR B 1 58 ? -4.965 -34.719 -6.527 1 98.75 58 THR B C 1
ATOM 3312 O O . THR B 1 58 ? -3.799 -34.938 -6.875 1 98.75 58 THR B O 1
ATOM 3315 N N . VAL B 1 59 ? -5.496 -33.5 -6.223 1 98.88 59 VAL B N 1
ATOM 3316 C CA . VAL B 1 59 ? -4.68 -32.281 -6.309 1 98.88 59 VAL B CA 1
ATOM 3317 C C . VAL B 1 59 ? -4.508 -31.688 -4.918 1 98.88 59 VAL B C 1
ATOM 3319 O O . VAL B 1 59 ? -5.461 -31.625 -4.137 1 98.88 59 VAL B O 1
ATOM 3322 N N . LEU B 1 60 ? -3.254 -31.328 -4.602 1 98.88 60 LEU B N 1
ATOM 3323 C CA . LEU B 1 60 ? -2.959 -30.547 -3.404 1 98.88 60 LEU B CA 1
ATOM 3324 C C . LEU B 1 60 ? -2.627 -29.109 -3.768 1 98.88 60 LEU B C 1
ATOM 3326 O O . LEU B 1 60 ? -1.673 -28.859 -4.508 1 98.88 60 LEU B O 1
ATOM 3330 N N . ASP B 1 61 ? -3.457 -28.172 -3.312 1 98.75 61 ASP B N 1
ATOM 3331 C CA . ASP B 1 61 ? -3.252 -26.734 -3.51 1 98.75 61 ASP B CA 1
ATOM 3332 C C . ASP B 1 61 ? -2.654 -26.094 -2.262 1 98.75 61 ASP B C 1
ATOM 3334 O O . ASP B 1 61 ? -3.35 -25.906 -1.262 1 98.75 61 ASP B O 1
ATOM 3338 N N . VAL B 1 62 ? -1.351 -25.719 -2.357 1 98.19 62 VAL B N 1
ATOM 3339 C CA . VAL B 1 62 ? -0.635 -25.156 -1.216 1 98.19 62 VAL B CA 1
ATOM 3340 C C . VAL B 1 62 ? -0.665 -23.641 -1.288 1 98.19 62 VAL B C 1
ATOM 3342 O O . VAL B 1 62 ? -0.151 -23.047 -2.24 1 98.19 62 VAL B O 1
ATOM 3345 N N . GLY B 1 63 ? -1.186 -23 -0.245 1 96.25 63 GLY B N 1
ATOM 3346 C CA . GLY B 1 63 ? -1.433 -21.578 -0.289 1 96.25 63 GLY B CA 1
ATOM 3347 C C . GLY B 1 63 ? -2.592 -21.188 -1.191 1 96.25 63 GLY B C 1
ATOM 3348 O O . GLY B 1 63 ? -2.434 -20.391 -2.111 1 96.25 63 GLY B O 1
ATOM 3349 N N . CYS B 1 64 ? -3.75 -21.641 -0.837 1 97.81 64 CYS B N 1
ATOM 3350 C CA . CYS B 1 64 ? -4.848 -21.625 -1.797 1 97.81 64 CYS B CA 1
ATOM 3351 C C . CYS B 1 64 ? -5.543 -20.281 -1.81 1 97.81 64 CYS B C 1
ATOM 3353 O O . CYS B 1 64 ? -6.328 -19.984 -2.713 1 97.81 64 CYS B O 1
ATOM 3355 N N . GLY B 1 65 ? -5.297 -19.438 -0.784 1 96.06 65 GLY B N 1
ATOM 3356 C CA . GLY B 1 65 ? -6.016 -18.172 -0.716 1 96.06 65 GLY B CA 1
ATOM 3357 C C . GLY B 1 65 ? -7.52 -18.344 -0.739 1 96.06 65 GLY B C 1
ATOM 3358 O O . GLY B 1 65 ? -8.078 -19.109 0.05 1 96.06 65 GLY B O 1
ATOM 3359 N N . MET B 1 66 ? -8.148 -17.734 -1.68 1 96.56 66 MET B N 1
ATOM 3360 C CA . MET B 1 66 ? -9.609 -17.828 -1.761 1 96.56 66 MET B CA 1
ATOM 3361 C C . MET B 1 66 ? -10.039 -18.984 -2.656 1 96.56 66 MET B C 1
ATOM 3363 O O . MET B 1 66 ? -11.211 -19.078 -3.023 1 96.56 66 MET B O 1
ATOM 3367 N N . GLY B 1 67 ? -9.102 -19.766 -3.113 1 97.88 67 GLY B N 1
ATOM 3368 C CA . GLY B 1 67 ? -9.422 -21.062 -3.672 1 97.88 67 GLY B CA 1
ATOM 3369 C C . GLY B 1 67 ? -9.562 -21.047 -5.184 1 97.88 67 GLY B C 1
ATOM 3370 O O . GLY B 1 67 ? -10.07 -22 -5.773 1 97.88 67 GLY B O 1
ATOM 3371 N N . LEU B 1 68 ? -9.086 -20 -5.863 1 98.38 68 LEU B N 1
ATOM 3372 C CA . LEU B 1 68 ? -9.32 -19.906 -7.297 1 98.38 68 LEU B CA 1
ATOM 3373 C C . LEU B 1 68 ? -8.648 -21.047 -8.039 1 98.38 68 LEU B C 1
ATOM 3375 O O . LEU B 1 68 ? -9.289 -21.719 -8.867 1 98.38 68 LEU B O 1
ATOM 3379 N N . LEU B 1 69 ? -7.402 -21.328 -7.762 1 98.56 69 LEU B N 1
ATOM 3380 C CA . LEU B 1 69 ? -6.691 -22.391 -8.461 1 98.56 69 LEU B CA 1
ATOM 3381 C C . LEU B 1 69 ? -7.293 -23.75 -8.125 1 98.56 69 LEU B C 1
ATOM 3383 O O . LEU B 1 69 ? -7.332 -24.641 -8.977 1 98.56 69 LEU B O 1
ATOM 3387 N N . SER B 1 70 ? -7.703 -23.891 -6.867 1 98.88 70 SER B N 1
ATOM 3388 C CA . SER B 1 70 ? -8.406 -25.109 -6.469 1 98.88 70 SER B CA 1
ATOM 3389 C C . SER B 1 70 ? -9.648 -25.344 -7.332 1 98.88 70 SER B C 1
ATOM 3391 O O . SER B 1 70 ? -9.898 -26.469 -7.781 1 98.88 70 SER B O 1
ATOM 3393 N N . MET B 1 71 ? -10.352 -24.297 -7.578 1 98.88 71 MET B N 1
ATOM 3394 C CA . MET B 1 71 ? -11.578 -24.406 -8.359 1 98.88 71 MET B CA 1
ATOM 3395 C C . MET B 1 71 ? -11.258 -24.672 -9.828 1 98.88 71 MET B C 1
ATOM 3397 O O . MET B 1 71 ? -11.992 -25.391 -10.508 1 98.88 71 MET B O 1
ATOM 3401 N N . PHE B 1 72 ? -10.172 -24.062 -10.383 1 98.81 72 PHE B N 1
ATOM 3402 C CA . PHE B 1 72 ? -9.727 -24.422 -11.719 1 98.81 72 PHE B CA 1
ATOM 3403 C C . PHE B 1 72 ? -9.461 -25.922 -11.836 1 98.81 72 PHE B C 1
ATOM 3405 O O . PHE B 1 72 ? -9.891 -26.547 -12.797 1 98.81 72 PHE B O 1
ATOM 3412 N N . ALA B 1 73 ? -8.789 -26.469 -10.828 1 98.81 73 ALA B N 1
ATOM 3413 C CA . ALA B 1 73 ? -8.453 -27.891 -10.828 1 98.81 73 ALA B CA 1
ATOM 3414 C C . ALA B 1 73 ? -9.719 -28.734 -10.805 1 98.81 73 ALA B C 1
ATOM 3416 O O . ALA B 1 73 ? -9.82 -29.734 -11.539 1 98.81 73 ALA B O 1
ATOM 3417 N N . ALA B 1 74 ? -10.633 -28.375 -9.961 1 98.81 74 ALA B N 1
ATOM 3418 C CA . ALA B 1 74 ? -11.906 -29.078 -9.883 1 98.81 74 ALA B CA 1
ATOM 3419 C C . ALA B 1 74 ? -12.633 -29.062 -11.227 1 98.81 74 ALA B C 1
ATOM 3421 O O . ALA B 1 74 ? -13.109 -30.094 -11.695 1 98.81 74 ALA B O 1
ATOM 3422 N N . GLN B 1 75 ? -12.68 -27.906 -11.844 1 98.25 75 GLN B N 1
ATOM 3423 C CA . GLN B 1 75 ? -13.359 -27.75 -13.133 1 98.25 75 GLN B CA 1
ATOM 3424 C C . GLN B 1 75 ? -12.664 -28.562 -14.219 1 98.25 75 GLN B C 1
ATOM 3426 O O . GLN B 1 75 ? -13.305 -29 -15.172 1 98.25 75 GLN B O 1
ATOM 3431 N N . ALA B 1 76 ? -11.422 -28.75 -14.047 1 98.31 76 ALA B N 1
ATOM 3432 C CA . ALA B 1 76 ? -10.648 -29.5 -15.023 1 98.31 76 ALA B CA 1
ATOM 3433 C C . ALA B 1 76 ? -10.859 -31 -14.852 1 98.31 76 ALA B C 1
ATOM 3435 O O . ALA B 1 76 ? -10.359 -31.797 -15.648 1 98.31 76 ALA B O 1
ATOM 3436 N N . GLY B 1 77 ? -11.547 -31.422 -13.766 1 98.5 77 GLY B N 1
ATOM 3437 C CA . GLY B 1 77 ? -11.938 -32.812 -13.648 1 98.5 77 GLY B CA 1
ATOM 3438 C C . GLY B 1 77 ? -11.289 -33.531 -12.477 1 98.5 77 GLY B C 1
ATOM 3439 O O . GLY B 1 77 ? -11.414 -34.75 -12.328 1 98.5 77 GLY B O 1
ATOM 3440 N N . ALA B 1 78 ? -10.602 -32.812 -11.617 1 98.75 78 ALA B N 1
ATOM 3441 C CA . ALA B 1 78 ? -10.016 -33.438 -10.445 1 98.75 78 ALA B CA 1
ATOM 3442 C C . ALA B 1 78 ? -11.07 -34.188 -9.625 1 98.75 78 ALA B C 1
ATOM 3444 O O . ALA B 1 78 ? -12.18 -33.688 -9.445 1 98.75 78 ALA B O 1
ATOM 3445 N N . ALA B 1 79 ? -10.703 -35.375 -9.148 1 98.5 79 ALA B N 1
ATOM 3446 C CA . ALA B 1 79 ? -11.609 -36.125 -8.289 1 98.5 79 ALA B CA 1
ATOM 3447 C C . ALA B 1 79 ? -11.648 -35.531 -6.883 1 98.5 79 ALA B C 1
ATOM 3449 O O . ALA B 1 79 ? -12.695 -35.531 -6.23 1 98.5 79 ALA B O 1
ATOM 3450 N N . ARG B 1 80 ? -10.492 -35.062 -6.484 1 98.56 80 ARG B N 1
ATOM 3451 C CA . ARG B 1 80 ? -10.359 -34.469 -5.168 1 98.56 80 ARG B CA 1
ATOM 3452 C C . ARG B 1 80 ? -9.32 -33.344 -5.188 1 98.56 80 ARG B C 1
ATOM 3454 O O . ARG B 1 80 ? -8.258 -33.5 -5.797 1 98.56 80 ARG B O 1
ATOM 3461 N N . VAL B 1 81 ? -9.688 -32.281 -4.508 1 98.88 81 VAL B N 1
ATOM 3462 C CA . VAL B 1 81 ? -8.758 -31.156 -4.301 1 98.88 81 VAL B CA 1
ATOM 3463 C C . VAL B 1 81 ? -8.633 -30.859 -2.807 1 98.88 81 VAL B C 1
ATOM 3465 O O . VAL B 1 81 ? -9.641 -30.641 -2.129 1 98.88 81 VAL B O 1
ATOM 3468 N N . ILE B 1 82 ? -7.445 -31 -2.285 1 98.88 82 ILE B N 1
ATOM 3469 C CA . ILE B 1 82 ? -7.137 -30.547 -0.932 1 98.88 82 ILE B CA 1
ATOM 3470 C C . ILE B 1 82 ? -6.469 -29.172 -0.983 1 98.88 82 ILE B C 1
ATOM 3472 O O . ILE B 1 82 ? -5.355 -29.031 -1.498 1 98.88 82 ILE B O 1
ATOM 3476 N N . ALA B 1 83 ? -7.152 -28.188 -0.458 1 98.75 83 ALA B N 1
ATOM 3477 C CA . ALA B 1 83 ? -6.672 -26.797 -0.482 1 98.75 83 ALA B CA 1
ATOM 3478 C C . ALA B 1 83 ? -6.242 -26.344 0.909 1 98.75 83 ALA B C 1
ATOM 3480 O O . ALA B 1 83 ? -7.047 -26.344 1.843 1 98.75 83 ALA B O 1
ATOM 3481 N N . VAL B 1 84 ? -4.977 -25.938 0.995 1 98.06 84 VAL B N 1
ATOM 3482 C CA . VAL B 1 84 ? -4.406 -25.609 2.301 1 98.06 84 VAL B CA 1
ATOM 3483 C C . VAL B 1 84 ? -3.977 -24.156 2.334 1 98.06 84 VAL B C 1
ATOM 3485 O O . VAL B 1 84 ? -3.332 -23.656 1.4 1 98.06 84 VAL B O 1
ATOM 3488 N N . ASP B 1 85 ? -4.34 -23.453 3.316 1 96.25 85 ASP B N 1
ATOM 3489 C CA . ASP B 1 85 ? -3.869 -22.109 3.605 1 96.25 85 ASP B CA 1
ATOM 3490 C C . ASP B 1 85 ? -3.881 -21.828 5.109 1 96.25 85 ASP B C 1
ATOM 3492 O O . ASP B 1 85 ? -4.809 -22.234 5.812 1 96.25 85 ASP B O 1
ATOM 3496 N N . SER B 1 86 ? -2.869 -21.109 5.559 1 93.5 86 SER B N 1
ATOM 3497 C CA . SER B 1 86 ? -2.814 -20.812 6.988 1 93.5 86 SER B CA 1
ATOM 3498 C C . SER B 1 86 ? -3.625 -19.578 7.34 1 93.5 86 SER B C 1
ATOM 3500 O O . SER B 1 86 ? -4.008 -19.375 8.492 1 93.5 86 SER B O 1
ATOM 3502 N N . SER B 1 87 ? -3.826 -18.766 6.371 1 92.12 87 SER B N 1
ATOM 3503 C CA . SER B 1 87 ? -4.5 -17.484 6.59 1 92.12 87 SER B CA 1
ATOM 3504 C C . SER B 1 87 ? -6.004 -17.672 6.758 1 92.12 87 SER B C 1
ATOM 3506 O O . SER B 1 87 ? -6.586 -18.609 6.195 1 92.12 87 SER B O 1
ATOM 3508 N N . SER B 1 88 ? -6.59 -16.719 7.449 1 93.62 88 SER B N 1
ATOM 3509 C CA . SER B 1 88 ? -8.031 -16.781 7.699 1 93.62 88 SER B CA 1
ATOM 3510 C C . SER B 1 88 ? -8.82 -16.469 6.434 1 93.62 88 SER B C 1
ATOM 3512 O O . SER B 1 88 ? -10.031 -16.688 6.387 1 93.62 88 SER B O 1
ATOM 3514 N N . VAL B 1 89 ? -8.172 -16.078 5.434 1 94.44 89 VAL B N 1
ATOM 3515 C CA . VAL B 1 89 ? -8.844 -15.812 4.164 1 94.44 89 VAL B CA 1
ATOM 3516 C C . VAL B 1 89 ? -9.492 -17.094 3.652 1 94.44 89 VAL B C 1
ATOM 3518 O O . VAL B 1 89 ? -10.406 -17.047 2.82 1 94.44 89 VAL B O 1
ATOM 3521 N N . ILE B 1 90 ? -9.078 -18.188 4.16 1 96.12 90 ILE B N 1
ATOM 3522 C CA . ILE B 1 90 ? -9.586 -19.484 3.742 1 96.12 90 ILE B CA 1
ATOM 3523 C C . ILE B 1 90 ? -11.07 -19.594 4.07 1 96.12 90 ILE B C 1
ATOM 3525 O O . ILE B 1 90 ? -11.797 -20.359 3.438 1 96.12 90 ILE B O 1
ATOM 3529 N N . ASP B 1 91 ? -11.547 -18.844 5.02 1 96.94 91 ASP B N 1
ATOM 3530 C CA . ASP B 1 91 ? -12.977 -18.797 5.305 1 96.94 91 ASP B CA 1
ATOM 3531 C C . ASP B 1 91 ? -13.758 -18.281 4.098 1 96.94 91 ASP B C 1
ATOM 3533 O O . ASP B 1 91 ? -14.852 -18.781 3.805 1 96.94 91 ASP B O 1
ATOM 3537 N N . HIS B 1 92 ? -13.211 -17.328 3.459 1 97.12 92 HIS B N 1
ATOM 3538 C CA . HIS B 1 92 ? -13.82 -16.859 2.221 1 97.12 92 HIS B CA 1
ATOM 3539 C C . HIS B 1 92 ? -13.773 -17.922 1.137 1 97.12 92 HIS B C 1
ATOM 3541 O O . HIS B 1 92 ? -14.719 -18.062 0.357 1 97.12 92 HIS B O 1
ATOM 3547 N N . ALA B 1 93 ? -12.672 -18.656 1.123 1 97.94 93 ALA B N 1
ATOM 3548 C CA . ALA B 1 93 ? -12.57 -19.766 0.169 1 97.94 93 ALA B CA 1
ATOM 3549 C C . ALA B 1 93 ? -13.703 -20.766 0.369 1 97.94 93 ALA B C 1
ATOM 3551 O O . ALA B 1 93 ? -14.289 -21.25 -0.601 1 97.94 93 ALA B O 1
ATOM 3552 N N . GLN B 1 94 ? -13.953 -21.031 1.602 1 98 94 GLN B N 1
ATOM 3553 C CA . GLN B 1 94 ? -15.023 -21.969 1.921 1 98 94 GLN B CA 1
ATOM 3554 C C . GLN B 1 94 ? -16.359 -21.5 1.359 1 98 94 GLN B C 1
ATOM 3556 O O . GLN B 1 94 ? -17.078 -22.266 0.715 1 98 94 GLN B O 1
ATOM 3561 N N . THR B 1 95 ? -16.656 -20.297 1.574 1 97.56 95 THR B N 1
ATOM 3562 C CA . THR B 1 95 ? -17.906 -19.719 1.103 1 97.56 95 THR B CA 1
ATOM 3563 C C . THR B 1 95 ? -17.969 -19.75 -0.421 1 97.56 95 THR B C 1
ATOM 3565 O O . THR B 1 95 ? -19.016 -20.094 -0.991 1 97.56 95 THR B O 1
ATOM 3568 N N . VAL B 1 96 ? -16.922 -19.453 -1.073 1 97.75 96 VAL B N 1
ATOM 3569 C CA . VAL B 1 96 ? -16.859 -19.375 -2.529 1 97.75 96 VAL B CA 1
ATOM 3570 C C . VAL B 1 96 ? -17 -20.781 -3.119 1 97.75 96 VAL B C 1
ATOM 3572 O O . VAL B 1 96 ? -17.75 -20.984 -4.082 1 97.75 96 VAL B O 1
ATOM 3575 N N . VAL B 1 97 ? -16.344 -21.719 -2.529 1 98.44 97 VAL B N 1
ATOM 3576 C CA . VAL B 1 97 ? -16.391 -23.094 -2.986 1 98.44 97 VAL B CA 1
ATOM 3577 C C . VAL B 1 97 ? -17.828 -23.625 -2.902 1 98.44 97 VAL B C 1
ATOM 3579 O O . VAL B 1 97 ? -18.312 -24.266 -3.832 1 98.44 97 VAL B O 1
ATOM 3582 N N . GLU B 1 98 ? -18.453 -23.312 -1.811 1 98.06 98 GLU B N 1
ATOM 3583 C CA . GLU B 1 98 ? -19.844 -23.734 -1.605 1 98.06 98 GLU B CA 1
ATOM 3584 C C . GLU B 1 98 ? -20.781 -23.078 -2.609 1 98.06 98 GLU B C 1
ATOM 3586 O O . GLU B 1 98 ? -21.641 -23.734 -3.189 1 98.06 98 GLU B O 1
ATOM 3591 N N . GLU B 1 99 ? -20.578 -21.797 -2.846 1 97.5 99 GLU B N 1
ATOM 3592 C CA . GLU B 1 99 ? -21.406 -21.047 -3.775 1 97.5 99 GLU B CA 1
ATOM 3593 C C . GLU B 1 99 ? -21.312 -21.609 -5.191 1 97.5 99 GLU B C 1
ATOM 3595 O O . GLU B 1 99 ? -22.25 -21.484 -5.984 1 97.5 99 GLU B O 1
ATOM 3600 N N . ASN B 1 100 ? -20.219 -22.234 -5.516 1 98.56 100 ASN B N 1
ATOM 3601 C CA . ASN B 1 100 ? -19.984 -22.781 -6.852 1 98.56 100 ASN B CA 1
ATOM 3602 C C . ASN B 1 100 ? -20.234 -24.281 -6.902 1 98.56 100 ASN B C 1
ATOM 3604 O O . ASN B 1 100 ? -19.875 -24.938 -7.879 1 98.56 100 ASN B O 1
ATOM 3608 N N . ASN B 1 101 ? -20.797 -24.844 -5.809 1 98.31 101 ASN B N 1
ATOM 3609 C CA . ASN B 1 101 ? -21.188 -26.234 -5.711 1 98.31 101 ASN B CA 1
ATOM 3610 C C . ASN B 1 101 ? -20 -27.172 -5.93 1 98.31 101 ASN B C 1
ATOM 3612 O O . ASN B 1 101 ? -20.094 -28.156 -6.664 1 98.31 101 ASN B O 1
ATOM 3616 N N . LEU B 1 102 ? -18.875 -26.844 -5.312 1 98.62 102 LEU B N 1
ATOM 3617 C CA . LEU B 1 102 ? -17.656 -27.656 -5.488 1 98.62 102 LEU B CA 1
ATOM 3618 C C . LEU B 1 102 ? -17.219 -28.25 -4.164 1 98.62 102 LEU B C 1
ATOM 3620 O O . LEU B 1 102 ? -16.125 -28.812 -4.07 1 98.62 102 LEU B O 1
ATOM 3624 N N . GLY B 1 103 ? -18.047 -28.172 -3.154 1 97.88 103 GLY B N 1
ATOM 3625 C CA . GLY B 1 103 ? -17.719 -28.656 -1.818 1 97.88 103 GLY B CA 1
ATOM 3626 C C . GLY B 1 103 ? -17.469 -30.156 -1.765 1 97.88 103 GLY B C 1
ATOM 3627 O O . GLY B 1 103 ? -16.797 -30.641 -0.857 1 97.88 103 GLY B O 1
ATOM 3628 N N . HIS B 1 104 ? -18.078 -30.859 -2.707 1 97.81 104 HIS B N 1
ATOM 3629 C CA . HIS B 1 104 ? -17.922 -32.312 -2.732 1 97.81 104 HIS B CA 1
ATOM 3630 C C . HIS B 1 104 ? -16.562 -32.719 -3.32 1 97.81 104 HIS B C 1
ATOM 3632 O O . HIS B 1 104 ? -16.125 -33.844 -3.158 1 97.81 104 HIS B O 1
ATOM 3638 N N . ILE B 1 105 ? -15.891 -31.812 -3.975 1 98.5 105 ILE B N 1
ATOM 3639 C CA . ILE B 1 105 ? -14.617 -32.094 -4.625 1 98.5 105 ILE B CA 1
ATOM 3640 C C . ILE B 1 105 ? -13.477 -31.453 -3.828 1 98.5 105 ILE B C 1
ATOM 3642 O O . ILE B 1 105 ? -12.406 -32.031 -3.678 1 98.5 105 ILE B O 1
ATOM 3646 N N . ILE B 1 106 ? -13.695 -30.219 -3.283 1 98.81 106 ILE B N 1
ATOM 3647 C CA . ILE B 1 106 ? -12.641 -29.422 -2.658 1 98.81 106 ILE B CA 1
ATOM 3648 C C . ILE B 1 106 ? -12.773 -29.5 -1.139 1 98.81 106 ILE B C 1
ATOM 3650 O O . ILE B 1 106 ? -13.82 -29.156 -0.582 1 98.81 106 ILE B O 1
ATOM 3654 N N . THR B 1 107 ? -11.758 -29.938 -0.499 1 98.69 107 THR B N 1
ATOM 3655 C CA . THR B 1 107 ? -11.641 -29.906 0.955 1 98.69 107 THR B CA 1
ATOM 3656 C C . THR B 1 107 ? -10.648 -28.828 1.389 1 98.69 107 THR B C 1
ATOM 3658 O O . THR B 1 107 ? -9.492 -28.828 0.952 1 98.69 107 THR B O 1
ATOM 3661 N N . LEU B 1 108 ? -11.102 -27.938 2.236 1 98.5 108 LEU B N 1
ATOM 3662 C CA . LEU B 1 108 ? -10.266 -26.844 2.713 1 98.5 108 LEU B CA 1
ATOM 3663 C C . LEU B 1 108 ? -9.672 -27.156 4.082 1 98.5 108 LEU B C 1
ATOM 3665 O O . LEU B 1 108 ? -10.375 -27.672 4.957 1 98.5 108 LEU B O 1
ATOM 3669 N N . VAL B 1 109 ? -8.383 -26.891 4.227 1 98.19 109 VAL B N 1
ATOM 3670 C CA . VAL B 1 109 ? -7.672 -27.109 5.477 1 98.19 109 VAL B CA 1
ATOM 3671 C C . VAL B 1 109 ? -6.945 -25.844 5.891 1 98.19 109 VAL B C 1
ATOM 3673 O O . VAL B 1 109 ? -6.023 -25.391 5.207 1 98.19 109 VAL B O 1
ATOM 3676 N N . GLN B 1 110 ? -7.355 -25.25 6.996 1 96.81 110 GLN B N 1
ATOM 3677 C CA . GLN B 1 110 ? -6.66 -24.062 7.492 1 96.81 110 GLN B CA 1
ATOM 3678 C C . GLN B 1 110 ? -5.484 -24.453 8.383 1 96.81 110 GLN B C 1
ATOM 3680 O O . GLN B 1 110 ? -5.66 -24.703 9.578 1 96.81 110 GLN B O 1
ATOM 3685 N N . ALA B 1 111 ? -4.316 -24.391 7.855 1 95.44 111 ALA B N 1
ATOM 3686 C CA . ALA B 1 111 ? -3.088 -24.734 8.562 1 95.44 111 ALA B CA 1
ATOM 3687 C C . ALA B 1 111 ? -1.858 -24.391 7.727 1 95.44 111 ALA B C 1
ATOM 3689 O O . ALA B 1 111 ? -1.959 -24.188 6.512 1 95.44 111 ALA B O 1
ATOM 3690 N N . LYS B 1 112 ? -0.833 -24.234 8.461 1 92.94 112 LYS B N 1
ATOM 3691 C CA . LYS B 1 112 ? 0.432 -24.328 7.742 1 92.94 112 LYS B CA 1
ATOM 3692 C C . LYS B 1 112 ? 0.666 -25.75 7.234 1 92.94 112 LYS B C 1
ATOM 3694 O O . LYS B 1 112 ? 0.49 -26.719 7.98 1 92.94 112 LYS B O 1
ATOM 3699 N N . VAL B 1 113 ? 1.039 -25.797 6.008 1 94.5 113 VAL B N 1
ATOM 3700 C CA . VAL B 1 113 ? 1.169 -27.109 5.391 1 94.5 113 VAL B CA 1
ATOM 3701 C C . VAL B 1 113 ? 2.174 -27.953 6.176 1 94.5 113 VAL B C 1
ATOM 3703 O O . VAL B 1 113 ? 2.008 -29.172 6.312 1 94.5 113 VAL B O 1
ATOM 3706 N N . GLU B 1 114 ? 3.166 -27.312 6.738 1 92.12 114 GLU B N 1
ATOM 3707 C CA . GLU B 1 114 ? 4.215 -28 7.488 1 92.12 114 GLU B CA 1
ATOM 3708 C C . GLU B 1 114 ? 3.666 -28.594 8.781 1 92.12 114 GLU B C 1
ATOM 3710 O O . GLU B 1 114 ? 4.293 -29.469 9.383 1 92.12 114 GLU B O 1
ATOM 3715 N N . ASN B 1 115 ? 2.543 -28.109 9.211 1 94.06 115 ASN B N 1
ATOM 3716 C CA . ASN B 1 115 ? 1.937 -28.578 10.453 1 94.06 115 ASN B CA 1
ATOM 3717 C C . ASN B 1 115 ? 0.92 -29.688 10.195 1 94.06 115 ASN B C 1
ATOM 3719 O O . ASN B 1 115 ? 0.339 -30.234 11.141 1 94.06 115 ASN B O 1
ATOM 3723 N N . ILE B 1 116 ? 0.75 -30.031 8.977 1 95.75 116 ILE B N 1
ATOM 3724 C CA . ILE B 1 116 ? -0.195 -31.078 8.625 1 95.75 116 ILE B CA 1
ATOM 3725 C C . ILE B 1 116 ? 0.515 -32.438 8.641 1 95.75 116 ILE B C 1
ATOM 3727 O O . ILE B 1 116 ? 1.488 -32.625 7.914 1 95.75 116 ILE B O 1
ATOM 3731 N N . GLU B 1 117 ? -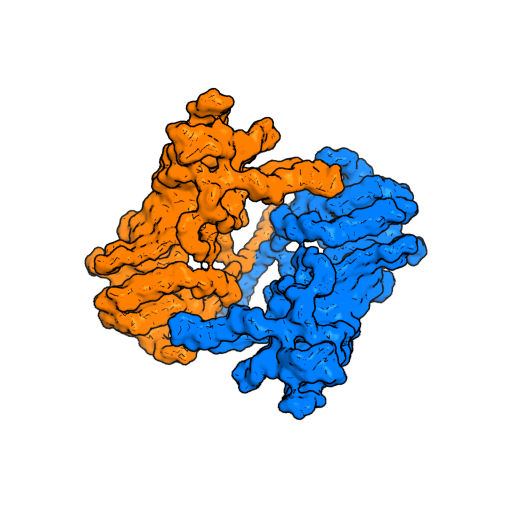0.001 -33.344 9.43 1 93.62 117 GLU B N 1
ATOM 3732 C CA . GLU B 1 117 ? 0.60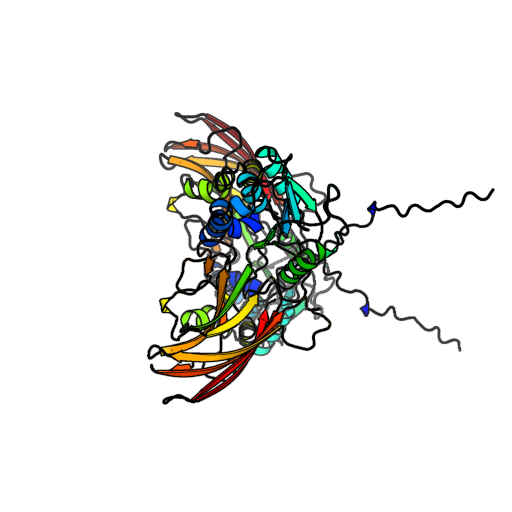5 -34.656 9.523 1 93.62 117 GLU B CA 1
ATOM 3733 C C . GLU B 1 117 ? -0.03 -35.656 8.531 1 93.62 117 GLU B C 1
ATOM 3735 O O . GLU B 1 117 ? 0.661 -36.469 7.945 1 93.62 117 GLU B O 1
ATOM 3740 N N . ARG B 1 118 ? -1.349 -35.469 8.492 1 96 118 ARG B N 1
ATOM 3741 C CA . ARG B 1 118 ? -2.088 -36.344 7.594 1 96 118 ARG B CA 1
ATOM 3742 C C . ARG B 1 118 ? -3.086 -35.562 6.754 1 96 118 ARG B C 1
ATOM 3744 O O . ARG B 1 118 ? -3.758 -34.656 7.262 1 96 118 ARG B O 1
ATOM 3751 N N . LEU B 1 119 ? -3.113 -35.969 5.512 1 97.19 119 LEU B N 1
ATOM 3752 C CA . LEU B 1 119 ? -4.098 -35.344 4.633 1 97.19 119 LEU B CA 1
ATOM 3753 C C . LEU B 1 119 ? -5.496 -35.875 4.918 1 97.19 119 LEU B C 1
ATOM 3755 O O . LEU B 1 119 ? -5.648 -36.938 5.492 1 97.19 119 LEU B O 1
ATOM 3759 N N . PRO B 1 120 ? -6.449 -35.062 4.555 1 96.38 120 PRO B N 1
ATOM 3760 C CA . PRO B 1 120 ? -7.824 -35.531 4.75 1 96.38 120 PRO B CA 1
ATOM 3761 C C . PRO B 1 120 ? -8.148 -36.781 3.932 1 96.38 120 PRO B C 1
ATOM 3763 O O . PRO B 1 120 ? -7.473 -37.062 2.941 1 96.38 120 PRO B O 1
ATOM 3766 N N . HIS B 1 121 ? -9.203 -37.594 4.434 1 94.31 121 HIS B N 1
ATOM 3767 C CA . HIS B 1 121 ? -9.828 -38.688 3.719 1 94.31 121 HIS B CA 1
ATOM 3768 C C . HIS B 1 121 ? -8.859 -39.875 3.561 1 94.31 121 HIS B C 1
ATOM 3770 O O . HIS B 1 121 ? -8.945 -40.625 2.594 1 94.31 121 HIS B O 1
ATOM 3776 N N . GLY B 1 122 ? -7.801 -39.875 4.312 1 94.62 122 GLY B N 1
ATOM 3777 C CA . GLY B 1 122 ? -6.863 -41 4.289 1 94.62 122 GLY B CA 1
ATOM 3778 C C . GLY B 1 122 ? -5.922 -40.938 3.096 1 94.62 122 GLY B C 1
ATOM 3779 O O . GLY B 1 122 ? -5.27 -41.938 2.783 1 94.62 122 GLY B O 1
ATOM 3780 N N . ILE B 1 123 ? -5.918 -39.875 2.439 1 96.06 123 ILE B N 1
ATOM 3781 C CA . ILE B 1 123 ? -5.039 -39.719 1.283 1 96.06 123 ILE B CA 1
ATOM 3782 C C . ILE B 1 123 ? -3.582 -39.688 1.736 1 96.06 123 ILE B C 1
ATOM 3784 O O . ILE B 1 123 ? -3.219 -39 2.672 1 96.06 123 ILE B O 1
ATOM 3788 N N . THR B 1 124 ? -2.779 -40.5 1.051 1 96.56 124 THR B N 1
ATOM 3789 C CA . THR B 1 124 ? -1.376 -40.594 1.436 1 96.56 124 THR B CA 1
ATOM 3790 C C . THR B 1 124 ? -0.479 -39.938 0.387 1 96.56 124 THR B C 1
ATOM 3792 O O . THR B 1 124 ? 0.633 -39.5 0.697 1 96.56 124 THR B O 1
ATOM 3795 N N . HIS B 1 125 ? -0.961 -40 -0.898 1 97.88 125 HIS B N 1
ATOM 3796 C CA . HIS B 1 125 ? -0.229 -39.344 -1.981 1 97.88 125 HIS B CA 1
ATOM 3797 C C . HIS B 1 125 ? -1.17 -38.562 -2.895 1 97.88 125 HIS B C 1
ATOM 3799 O O . HIS B 1 125 ? -2.346 -38.906 -3.021 1 97.88 125 HIS B O 1
ATOM 3805 N N . VAL B 1 126 ? -0.605 -37.562 -3.48 1 98.69 126 VAL B N 1
ATOM 3806 C CA . VAL B 1 126 ? -1.369 -36.75 -4.434 1 98.69 126 VAL B CA 1
ATOM 3807 C C . VAL B 1 126 ? -0.707 -36.812 -5.805 1 98.69 126 VAL B C 1
ATOM 3809 O O . VAL B 1 126 ? 0.48 -37.125 -5.918 1 98.69 126 VAL B O 1
ATOM 3812 N N . ASP B 1 127 ? -1.485 -36.469 -6.84 1 98.62 127 ASP B N 1
ATOM 3813 C CA . ASP B 1 127 ? -1.004 -36.562 -8.219 1 98.62 127 ASP B CA 1
ATOM 3814 C C . ASP B 1 127 ? -0.351 -35.25 -8.633 1 98.62 127 ASP B C 1
ATOM 3816 O O . ASP B 1 127 ? 0.596 -35.219 -9.422 1 98.62 127 ASP B O 1
ATOM 3820 N N . ILE B 1 128 ? -0.847 -34.188 -8.164 1 98.69 128 ILE B N 1
ATOM 3821 C CA . ILE B 1 128 ? -0.401 -32.844 -8.562 1 98.69 128 ILE B CA 1
ATOM 3822 C C . ILE B 1 128 ? -0.342 -31.922 -7.34 1 98.69 128 ILE B C 1
ATOM 3824 O O . ILE B 1 128 ? -1.234 -31.953 -6.488 1 98.69 128 ILE B O 1
ATOM 3828 N N . ILE B 1 129 ? 0.715 -31.172 -7.23 1 98.81 129 ILE B N 1
ATOM 3829 C CA . ILE B 1 129 ? 0.796 -30.078 -6.27 1 98.81 129 ILE B CA 1
ATOM 3830 C C . ILE B 1 129 ? 0.778 -28.734 -7.004 1 98.81 129 ILE B C 1
ATOM 3832 O O . ILE B 1 129 ? 1.605 -28.5 -7.887 1 98.81 129 ILE B O 1
ATOM 3836 N N . LEU B 1 130 ? -0.211 -27.953 -6.711 1 98.44 130 LEU B N 1
ATOM 3837 C CA . LEU B 1 130 ? -0.42 -26.609 -7.242 1 98.44 130 LEU B CA 1
ATOM 3838 C C . LEU B 1 130 ? -0.04 -25.562 -6.215 1 98.44 130 LEU B C 1
ATOM 3840 O O . LEU B 1 130 ? -0.383 -25.672 -5.035 1 98.44 130 LEU B O 1
ATOM 3844 N N . SER B 1 131 ? 0.727 -24.516 -6.664 1 97.75 131 SER B N 1
ATOM 3845 C CA . SER B 1 131 ? 1.046 -23.438 -5.734 1 97.75 131 SER B CA 1
ATOM 3846 C C . SER B 1 131 ? 1.527 -22.203 -6.473 1 97.75 131 SER B C 1
ATOM 3848 O O . SER B 1 131 ? 2.021 -22.297 -7.598 1 97.75 131 SER B O 1
ATOM 3850 N N . GLU B 1 132 ? 1.261 -21.062 -5.898 1 95.19 132 GLU B N 1
ATOM 3851 C CA . GLU B 1 132 ? 1.931 -19.812 -6.23 1 95.19 132 GLU B CA 1
ATOM 3852 C C . GLU B 1 132 ? 2.898 -19.391 -5.129 1 95.19 132 GLU B C 1
ATOM 3854 O O . GLU B 1 132 ? 2.555 -18.578 -4.266 1 95.19 132 GLU B O 1
ATOM 3859 N N . TRP B 1 133 ? 4.121 -19.844 -5.238 1 93.75 133 TRP B N 1
ATOM 3860 C CA . TRP B 1 133 ? 5.023 -19.719 -4.098 1 93.75 133 TRP B CA 1
ATOM 3861 C C . TRP B 1 133 ? 5.965 -18.531 -4.285 1 93.75 133 TRP B C 1
ATOM 3863 O O . TRP B 1 133 ? 6.652 -18.109 -3.346 1 93.75 133 TRP B O 1
ATOM 3873 N N . MET B 1 134 ? 5.895 -17.875 -5.434 1 94 134 MET B N 1
ATOM 3874 C CA . MET B 1 134 ? 6.898 -16.859 -5.754 1 94 134 MET B CA 1
ATOM 3875 C C . MET B 1 134 ? 6.641 -15.578 -4.98 1 94 134 MET B C 1
ATOM 3877 O O . MET B 1 134 ? 5.492 -15.25 -4.676 1 94 134 MET B O 1
ATOM 3881 N N . GLY B 1 135 ? 7.703 -14.844 -4.75 1 90.25 135 GLY B N 1
ATOM 3882 C CA . GLY B 1 135 ? 7.66 -13.492 -4.215 1 90.25 135 GLY B CA 1
ATOM 3883 C C . GLY B 1 135 ? 8.273 -12.461 -5.145 1 90.25 135 GLY B C 1
ATOM 3884 O O . GLY B 1 135 ? 8.375 -12.688 -6.352 1 90.25 135 GLY B O 1
ATOM 3885 N N . TYR B 1 136 ? 8.555 -11.203 -4.699 1 84.81 136 TYR B N 1
ATOM 3886 C CA . TYR B 1 136 ? 9.039 -10.094 -5.516 1 84.81 136 TYR B CA 1
ATOM 3887 C C . TYR B 1 136 ? 10.359 -10.445 -6.188 1 84.81 136 TYR B C 1
ATOM 3889 O O . TYR B 1 136 ? 10.547 -10.172 -7.375 1 84.81 136 TYR B O 1
ATOM 3897 N N . CYS B 1 137 ? 11.289 -10.93 -5.676 1 92.44 137 CYS B N 1
ATOM 3898 C CA . CYS B 1 137 ? 12.547 -11.406 -6.238 1 92.44 137 CYS B CA 1
ATOM 3899 C C . CYS B 1 137 ? 12.578 -12.93 -6.285 1 92.44 137 CYS B C 1
ATOM 3901 O O . CYS B 1 137 ? 13.578 -13.547 -5.891 1 92.44 137 CYS B O 1
ATOM 3903 N N . LEU B 1 138 ? 11.43 -13.43 -6.773 1 90.94 138 LEU B N 1
ATOM 3904 C CA . LEU B 1 138 ? 11.195 -14.852 -6.969 1 90.94 138 LEU B CA 1
ATOM 3905 C C . LEU B 1 138 ? 11.047 -15.57 -5.625 1 90.94 138 LEU B C 1
ATOM 3907 O O . LEU B 1 138 ? 10.125 -16.359 -5.441 1 90.94 138 LEU B O 1
ATOM 3911 N N . MET B 1 139 ? 11.836 -15.133 -4.695 1 82.94 139 MET B N 1
ATOM 3912 C CA . MET B 1 139 ? 11.969 -16.047 -3.564 1 82.94 139 MET B CA 1
ATOM 3913 C C . MET B 1 139 ? 11.125 -15.578 -2.383 1 82.94 139 MET B C 1
ATOM 3915 O O . MET B 1 139 ? 11.461 -14.578 -1.736 1 82.94 139 MET B O 1
ATOM 3919 N N . ASP B 1 140 ? 10.102 -16.25 -2.17 1 84.5 140 ASP B N 1
ATOM 3920 C CA . ASP B 1 140 ? 9.445 -16.328 -0.868 1 84.5 140 ASP B CA 1
ATOM 3921 C C . ASP B 1 140 ? 9.805 -17.625 -0.153 1 84.5 140 ASP B C 1
ATOM 3923 O O . ASP B 1 140 ? 9.148 -18.656 -0.354 1 84.5 140 ASP B O 1
ATOM 3927 N N . ARG B 1 141 ? 10.711 -17.562 0.692 1 79.56 141 ARG B N 1
ATOM 3928 C CA . ARG B 1 141 ? 11.328 -18.766 1.247 1 79.56 141 ARG B CA 1
ATOM 3929 C C . ARG B 1 141 ? 10.336 -19.531 2.105 1 79.56 141 ARG B C 1
ATOM 3931 O O . ARG B 1 141 ? 10.32 -20.766 2.086 1 79.56 141 ARG B O 1
ATOM 3938 N N . SER B 1 142 ? 9.594 -18.781 2.746 1 84.06 142 SER B N 1
ATOM 3939 C CA . SER B 1 142 ? 8.617 -19.469 3.584 1 84.06 142 SER B CA 1
ATOM 3940 C C . SER B 1 142 ? 7.645 -20.297 2.74 1 84.06 142 SER B C 1
ATOM 3942 O O . SER B 1 142 ? 7.379 -21.453 3.043 1 84.06 142 SER B O 1
ATOM 3944 N N . MET B 1 143 ? 7.203 -19.766 1.686 1 90.19 143 MET B N 1
ATOM 3945 C CA . MET B 1 143 ? 6.27 -20.469 0.811 1 90.19 143 MET B CA 1
ATOM 3946 C C . MET B 1 143 ? 6.977 -21.578 0.044 1 90.19 143 MET B C 1
ATOM 3948 O O . MET B 1 143 ? 6.422 -22.672 -0.13 1 90.19 143 MET B O 1
ATOM 3952 N N . LEU B 1 144 ? 8.156 -21.297 -0.383 1 92.19 144 LEU B N 1
ATOM 3953 C CA . LEU B 1 144 ? 8.914 -22.328 -1.089 1 92.19 144 LEU B CA 1
ATOM 3954 C C . LEU B 1 144 ? 9.148 -23.547 -0.196 1 92.19 144 LEU B C 1
ATOM 3956 O O . LEU B 1 144 ? 8.938 -24.672 -0.621 1 92.19 144 LEU B O 1
ATOM 3960 N N . ASN B 1 145 ? 9.5 -23.297 1.01 1 90.81 145 ASN B N 1
ATOM 3961 C CA . ASN B 1 145 ? 9.711 -24.391 1.956 1 90.81 145 ASN B CA 1
ATOM 3962 C C . ASN B 1 145 ? 8.438 -25.203 2.172 1 90.81 145 ASN B C 1
ATOM 3964 O O . ASN B 1 145 ? 8.484 -26.422 2.273 1 90.81 145 ASN B O 1
ATOM 3968 N N . ALA B 1 146 ? 7.387 -24.531 2.252 1 92.81 146 ALA B N 1
ATOM 3969 C CA . ALA B 1 146 ? 6.102 -25.203 2.436 1 92.81 146 ALA B CA 1
ATOM 3970 C C . ALA B 1 146 ? 5.797 -26.125 1.269 1 92.81 146 ALA B C 1
ATOM 3972 O O . ALA B 1 146 ? 5.371 -27.266 1.472 1 92.81 146 ALA B O 1
ATOM 3973 N N . VAL B 1 147 ? 6.043 -25.688 0.1 1 96.31 147 VAL B N 1
ATOM 3974 C CA . VAL B 1 147 ? 5.75 -26.484 -1.089 1 96.31 147 VAL B CA 1
ATOM 3975 C C . VAL B 1 147 ? 6.699 -27.672 -1.158 1 96.31 147 VAL B C 1
ATOM 3977 O O . VAL B 1 147 ? 6.293 -28.781 -1.527 1 96.31 147 VAL B O 1
ATOM 3980 N N . ILE B 1 148 ? 7.914 -27.438 -0.804 1 95.88 148 ILE B N 1
ATOM 3981 C CA . ILE B 1 148 ? 8.883 -28.516 -0.791 1 95.88 148 ILE B CA 1
ATOM 3982 C C . ILE B 1 148 ? 8.469 -29.578 0.231 1 95.88 148 ILE B C 1
ATOM 3984 O O . ILE B 1 148 ? 8.547 -30.766 -0.041 1 95.88 148 ILE B O 1
ATOM 3988 N N . TYR B 1 149 ? 8.039 -29.109 1.359 1 95.44 149 TYR B N 1
ATOM 3989 C CA . TYR B 1 149 ? 7.539 -30.016 2.377 1 95.44 149 TYR B CA 1
ATOM 3990 C C . TYR B 1 149 ? 6.406 -30.891 1.826 1 95.44 149 TYR B C 1
ATOM 3992 O O . TYR B 1 149 ? 6.426 -32.094 1.969 1 95.44 149 TYR B O 1
ATOM 4000 N N . ALA B 1 150 ? 5.496 -30.312 1.227 1 97.81 150 ALA B N 1
ATOM 4001 C CA . ALA B 1 150 ? 4.355 -31.016 0.646 1 97.81 150 ALA B CA 1
ATOM 4002 C C . ALA B 1 150 ? 4.812 -32 -0.416 1 97.81 150 ALA B C 1
ATOM 4004 O O . ALA B 1 150 ? 4.34 -33.156 -0.452 1 97.81 150 ALA B O 1
ATOM 4005 N N . ARG B 1 151 ? 5.695 -31.531 -1.276 1 98.06 151 ARG B N 1
ATOM 4006 C CA . ARG B 1 151 ? 6.234 -32.375 -2.33 1 98.06 151 ARG B CA 1
ATOM 4007 C C . ARG B 1 151 ? 6.848 -33.656 -1.745 1 98.06 151 ARG B C 1
ATOM 4009 O O . ARG B 1 151 ? 6.477 -34.75 -2.127 1 98.06 151 ARG B O 1
ATOM 4016 N N . ASP B 1 152 ? 7.691 -33.469 -0.777 1 96.94 152 ASP B N 1
ATOM 4017 C CA . ASP B 1 152 ? 8.469 -34.594 -0.227 1 96.94 152 ASP B CA 1
ATOM 4018 C C . ASP B 1 152 ? 7.566 -35.562 0.544 1 96.94 152 ASP B C 1
ATOM 4020 O O . ASP B 1 152 ? 7.832 -36.75 0.583 1 96.94 152 ASP B O 1
ATOM 4024 N N . ARG B 1 153 ? 6.574 -35.094 1.052 1 96.94 153 ARG B N 1
ATOM 4025 C CA . ARG B 1 153 ? 5.727 -35.906 1.922 1 96.94 153 ARG B CA 1
ATOM 4026 C C . ARG B 1 153 ? 4.613 -36.562 1.13 1 96.94 153 ARG B C 1
ATOM 4028 O O . ARG B 1 153 ? 4.25 -37.719 1.407 1 96.94 153 ARG B O 1
ATOM 4035 N N . TRP B 1 154 ? 4.098 -35.781 0.126 1 98.25 154 TRP B N 1
ATOM 4036 C CA . TRP B 1 154 ? 2.801 -36.281 -0.33 1 98.25 154 TRP B CA 1
ATOM 4037 C C . TRP B 1 154 ? 2.789 -36.469 -1.845 1 98.25 154 TRP B C 1
ATOM 4039 O O . TRP B 1 154 ? 1.89 -37.094 -2.393 1 98.25 154 TRP B O 1
ATOM 4049 N N . LEU B 1 155 ? 3.717 -35.875 -2.592 1 98.5 155 LEU B N 1
ATOM 4050 C CA . LEU B 1 155 ? 3.686 -36.062 -4.039 1 98.5 155 LEU B CA 1
ATOM 4051 C C . LEU B 1 155 ? 4.027 -37.5 -4.422 1 98.5 155 LEU B C 1
ATOM 4053 O O . LEU B 1 155 ? 4.961 -38.062 -3.873 1 98.5 155 LEU B O 1
ATOM 4057 N N . LYS B 1 156 ? 3.25 -38.062 -5.336 1 97.94 156 LYS B N 1
ATOM 4058 C CA . LYS B 1 156 ? 3.586 -39.375 -5.848 1 97.94 156 LYS B CA 1
ATOM 4059 C C . LYS B 1 156 ? 5.02 -39.406 -6.375 1 97.94 156 LYS B C 1
ATOM 4061 O O . LYS B 1 156 ? 5.426 -38.531 -7.148 1 97.94 156 LYS B O 1
ATOM 4066 N N . PRO B 1 157 ? 5.746 -40.406 -5.992 1 94.94 157 PRO B N 1
ATOM 4067 C CA . PRO B 1 157 ? 7.145 -40.5 -6.426 1 94.94 157 PRO B CA 1
ATOM 4068 C C . PRO B 1 157 ? 7.285 -40.656 -7.938 1 94.94 157 PRO B C 1
ATOM 4070 O O . PRO B 1 157 ? 8.219 -40.094 -8.531 1 94.94 157 PRO B O 1
ATOM 4073 N N . GLU B 1 158 ? 6.367 -41.438 -8.516 1 93.88 158 GLU B N 1
ATOM 4074 C CA . GLU B 1 158 ? 6.355 -41.594 -9.961 1 93.88 158 GLU B CA 1
ATOM 4075 C C . GLU B 1 158 ? 5.117 -40.938 -10.578 1 93.88 158 GLU B C 1
ATOM 4077 O O . GLU B 1 158 ? 3.992 -41.219 -10.156 1 93.88 158 GLU B O 1
ATOM 4082 N N . GLY B 1 159 ? 5.383 -40.031 -11.422 1 94.12 159 GLY B N 1
ATOM 4083 C CA . GLY B 1 159 ? 4.277 -39.469 -12.172 1 94.12 159 GLY B CA 1
ATOM 4084 C C . GLY B 1 159 ? 3.699 -38.219 -11.531 1 94.12 159 GLY B C 1
ATOM 4085 O O . GLY B 1 159 ? 2.822 -37.562 -12.102 1 94.12 159 GLY B O 1
ATOM 4086 N N . GLY B 1 160 ? 4.164 -37.906 -10.336 1 97.56 160 GLY B N 1
ATOM 4087 C CA . GLY B 1 160 ? 3.703 -36.688 -9.688 1 97.56 160 GLY B CA 1
ATOM 4088 C C . GLY B 1 160 ? 4.094 -35.438 -10.445 1 97.56 160 GLY B C 1
ATOM 4089 O O . GLY B 1 160 ? 5.184 -35.344 -11.016 1 97.56 160 GLY B O 1
ATOM 4090 N N . VAL B 1 161 ? 3.168 -34.438 -10.414 1 98.06 161 VAL B N 1
ATOM 4091 C CA . VAL B 1 161 ? 3.404 -33.219 -11.195 1 98.06 161 VAL B CA 1
ATOM 4092 C C . VAL B 1 161 ? 3.377 -32 -10.273 1 98.06 161 VAL B C 1
ATOM 4094 O O . VAL B 1 161 ? 2.518 -31.906 -9.398 1 98.06 161 VAL B O 1
ATOM 4097 N N . MET B 1 162 ? 4.34 -31.156 -10.531 1 98.19 162 MET B N 1
ATOM 4098 C CA . MET B 1 162 ? 4.391 -29.875 -9.844 1 98.19 162 MET B CA 1
ATOM 4099 C C . MET B 1 162 ? 3.928 -28.75 -10.758 1 98.19 162 MET B C 1
ATOM 4101 O O . MET B 1 162 ? 4.402 -28.625 -11.891 1 98.19 162 MET B O 1
ATOM 4105 N N . PHE B 1 163 ? 3.01 -27.906 -10.32 1 98.25 163 PHE B N 1
ATOM 4106 C CA . PHE B 1 163 ? 2.535 -26.734 -11.062 1 98.25 163 PHE B CA 1
ATOM 4107 C C . PHE B 1 163 ? 2.719 -25.469 -10.25 1 98.25 163 PHE B C 1
ATOM 4109 O O . PHE B 1 163 ? 2.033 -25.25 -9.25 1 98.25 163 PHE B O 1
ATOM 4116 N N . PRO B 1 164 ? 3.592 -24.516 -10.688 1 98.31 164 PRO B N 1
ATOM 4117 C CA . PRO B 1 164 ? 4.582 -24.656 -11.758 1 98.31 164 PRO B CA 1
ATOM 4118 C C . PRO B 1 164 ? 5.762 -25.531 -11.344 1 98.31 164 PRO B C 1
ATOM 4120 O O . PRO B 1 164 ? 5.883 -25.906 -10.18 1 98.31 164 PRO B O 1
ATOM 4123 N N . ASP B 1 165 ? 6.586 -25.844 -12.305 1 98.06 165 ASP B N 1
ATOM 4124 C CA . ASP B 1 165 ? 7.641 -26.781 -11.938 1 98.06 165 ASP B CA 1
ATOM 4125 C C . ASP B 1 165 ? 9.023 -26.188 -12.203 1 98.06 165 ASP B C 1
ATOM 4127 O O . ASP B 1 165 ? 10.039 -26.75 -11.812 1 98.06 165 ASP B O 1
ATOM 4131 N N . ARG B 1 166 ? 9.102 -25.016 -12.844 1 98 166 ARG B N 1
ATOM 4132 C CA . ARG B 1 166 ? 10.398 -24.406 -13.109 1 98 166 ARG B CA 1
ATOM 4133 C C . ARG B 1 166 ? 10.297 -22.875 -13.062 1 98 166 ARG B C 1
ATOM 4135 O O . ARG B 1 166 ? 9.383 -22.297 -13.648 1 98 166 ARG B O 1
ATOM 4142 N N . CYS B 1 167 ? 11.203 -22.25 -12.367 1 98.12 167 CYS B N 1
ATOM 4143 C CA . CYS B 1 167 ? 11.297 -20.797 -12.305 1 98.12 167 CYS B CA 1
ATOM 4144 C C . CYS B 1 167 ? 12.742 -20.344 -12.5 1 98.12 167 CYS B C 1
ATOM 4146 O O . CYS B 1 167 ? 13.672 -21.016 -12.055 1 98.12 167 CYS B O 1
ATOM 4148 N N . THR B 1 168 ? 12.906 -19.219 -13.203 1 98.38 168 THR B N 1
ATOM 4149 C CA . THR B 1 168 ? 14.227 -18.656 -13.461 1 98.38 168 THR B CA 1
ATOM 4150 C C . THR B 1 168 ? 14.266 -17.188 -13.102 1 98.38 168 THR B C 1
ATOM 4152 O O . THR B 1 168 ? 13.305 -16.453 -13.344 1 98.38 168 THR B O 1
ATOM 4155 N N . LEU B 1 169 ? 15.352 -16.766 -12.461 1 98.44 169 LEU B N 1
ATOM 4156 C CA . LEU B 1 169 ? 15.578 -15.383 -12.047 1 98.44 169 LEU B CA 1
ATOM 4157 C C . LEU B 1 169 ? 16.656 -14.727 -12.914 1 98.44 169 LEU B C 1
ATOM 4159 O O . LEU B 1 169 ? 17.719 -15.305 -13.125 1 98.44 169 LEU B O 1
ATOM 4163 N N . PHE B 1 170 ? 16.359 -13.531 -13.375 1 98.81 170 PHE B N 1
ATOM 4164 C CA . PHE B 1 170 ? 17.266 -12.805 -14.258 1 98.81 170 PHE B CA 1
ATOM 4165 C C . PHE B 1 170 ? 17.641 -11.453 -13.648 1 98.81 170 PHE B C 1
ATOM 4167 O O . PHE B 1 170 ? 16.938 -10.953 -12.766 1 98.81 170 PHE B O 1
ATOM 4174 N N . I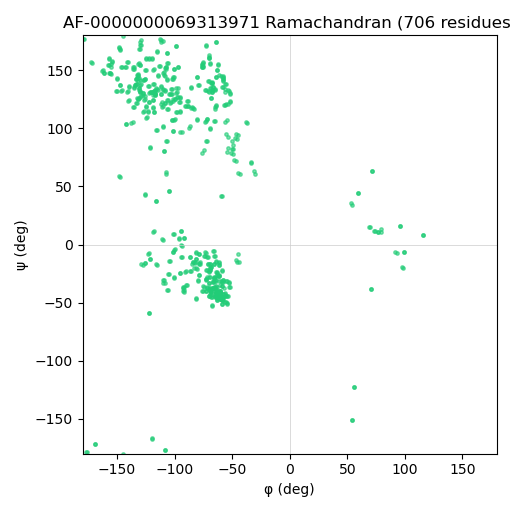LE B 1 171 ? 18.75 -10.891 -14.141 1 98.88 171 ILE B N 1
ATOM 4175 C CA . ILE B 1 171 ? 19.172 -9.555 -13.766 1 98.88 171 ILE B CA 1
ATOM 4176 C C . ILE B 1 171 ? 19.531 -8.758 -15.023 1 98.88 171 ILE B C 1
ATOM 4178 O O . ILE B 1 171 ? 20.031 -9.32 -16 1 98.88 171 ILE B O 1
ATOM 4182 N N . THR B 1 172 ? 19.234 -7.504 -15.055 1 98.88 172 THR B N 1
ATOM 4183 C CA . THR B 1 172 ? 19.594 -6.555 -16.094 1 98.88 172 THR B CA 1
ATOM 4184 C C . THR B 1 172 ? 19.875 -5.176 -15.508 1 98.88 172 THR B C 1
ATOM 4186 O O . THR B 1 172 ? 19.859 -5.004 -14.289 1 98.88 172 THR B O 1
ATOM 4189 N N . ALA B 1 173 ? 20.234 -4.215 -16.344 1 98.75 173 ALA B N 1
ATOM 4190 C CA . ALA B 1 173 ? 20.547 -2.869 -15.867 1 98.75 173 ALA B CA 1
ATOM 4191 C C . ALA B 1 173 ? 19.688 -1.821 -16.578 1 98.75 173 ALA B C 1
ATOM 4193 O O . ALA B 1 173 ? 19.328 -1.993 -17.734 1 98.75 173 ALA B O 1
ATOM 4194 N N . ILE B 1 174 ? 19.422 -0.708 -15.836 1 98.75 174 ILE B N 1
ATOM 4195 C CA . ILE B 1 174 ? 18.516 0.271 -16.406 1 98.75 174 ILE B CA 1
ATOM 4196 C C . ILE B 1 174 ? 19.062 1.68 -16.203 1 98.75 174 ILE B C 1
ATOM 4198 O O . ILE B 1 174 ? 19.828 1.92 -15.258 1 98.75 174 ILE B O 1
ATOM 4202 N N . GLU B 1 175 ? 18.688 2.533 -17.156 1 98.56 175 GLU B N 1
ATOM 4203 C CA . GLU B 1 175 ? 18.734 3.977 -16.938 1 98.56 175 GLU B CA 1
ATOM 4204 C C . GLU B 1 175 ? 17.484 4.473 -16.203 1 98.56 175 GLU B C 1
ATOM 4206 O O . GLU B 1 175 ? 16.375 4.32 -16.703 1 98.56 175 GLU B O 1
ATOM 4211 N N . ASP B 1 176 ? 17.688 5.004 -15 1 97.44 176 ASP B N 1
ATOM 4212 C CA . ASP B 1 176 ? 16.531 5.441 -14.219 1 97.44 176 ASP B CA 1
ATOM 4213 C C . ASP B 1 176 ? 16.875 6.645 -13.352 1 97.44 176 ASP B C 1
ATOM 4215 O O . ASP B 1 176 ? 16.625 6.633 -12.141 1 97.44 176 ASP B O 1
ATOM 4219 N N . ARG B 1 177 ? 17.312 7.664 -14.023 1 96.12 177 ARG B N 1
ATOM 4220 C CA . ARG B 1 177 ? 17.641 8.891 -13.312 1 96.12 177 ARG B CA 1
ATOM 4221 C C . ARG B 1 177 ? 16.438 9.453 -12.578 1 96.12 177 ARG B C 1
ATOM 4223 O O . ARG B 1 177 ? 16.516 9.82 -11.406 1 96.12 177 ARG B O 1
ATOM 4230 N N . ARG B 1 178 ? 15.383 9.477 -13.266 1 96.25 178 ARG B N 1
ATOM 4231 C CA . ARG B 1 178 ? 14.172 10.047 -12.695 1 96.25 178 ARG B CA 1
ATOM 4232 C C . ARG B 1 178 ? 13.734 9.281 -11.445 1 96.25 178 ARG B C 1
ATOM 4234 O O . ARG B 1 178 ? 13.375 9.883 -10.438 1 96.25 178 ARG B O 1
ATOM 4241 N N . GLY B 1 179 ? 13.719 7.945 -11.516 1 96.44 179 GLY B N 1
ATOM 4242 C CA . GLY B 1 179 ? 13.391 7.133 -10.352 1 96.44 179 GLY B CA 1
ATOM 4243 C C . GLY B 1 179 ? 14.344 7.332 -9.188 1 96.44 179 GLY B C 1
ATOM 4244 O O . GLY B 1 179 ? 13.914 7.422 -8.039 1 96.44 179 GLY B O 1
ATOM 4245 N N . LEU B 1 180 ? 15.562 7.406 -9.516 1 96.31 180 LEU B N 1
ATOM 4246 C CA . LEU B 1 180 ? 16.594 7.645 -8.508 1 96.31 180 LEU B CA 1
ATOM 4247 C C . LEU B 1 180 ? 16.344 8.969 -7.789 1 96.31 180 LEU B C 1
ATOM 4249 O O . LEU B 1 180 ? 16.406 9.031 -6.559 1 96.31 180 LEU B O 1
ATOM 4253 N N . ASP B 1 181 ? 16.078 9.992 -8.555 1 95.38 181 ASP B N 1
ATOM 4254 C CA . ASP B 1 181 ? 15.844 11.312 -7.992 1 95.38 181 ASP B CA 1
ATOM 4255 C C . ASP B 1 181 ? 14.578 11.32 -7.129 1 95.38 181 ASP B C 1
ATOM 4257 O O . ASP B 1 181 ? 14.586 11.844 -6.012 1 95.38 181 ASP B O 1
ATOM 4261 N N . ASP B 1 182 ? 13.625 10.664 -7.574 1 95.81 182 ASP B N 1
ATOM 4262 C CA . ASP B 1 182 ? 12.328 10.688 -6.891 1 95.81 182 ASP B CA 1
ATOM 4263 C C . ASP B 1 182 ? 12.359 9.828 -5.633 1 95.81 182 ASP B C 1
ATOM 4265 O O . ASP B 1 182 ? 11.828 10.227 -4.59 1 95.81 182 ASP B O 1
ATOM 4269 N N . ARG B 1 183 ? 12.984 8.688 -5.676 1 95.25 183 ARG B N 1
ATOM 4270 C CA . ARG B 1 183 ? 12.859 7.711 -4.598 1 95.25 183 ARG B CA 1
ATOM 4271 C C . ARG B 1 183 ? 14.008 7.848 -3.6 1 95.25 183 ARG B C 1
ATOM 4273 O O . ARG B 1 183 ? 13.867 7.473 -2.434 1 95.25 183 ARG B O 1
ATOM 4280 N N . ILE B 1 184 ? 15.094 8.383 -4.086 1 95.25 184 ILE B N 1
ATOM 4281 C CA . ILE B 1 184 ? 16.281 8.359 -3.242 1 95.25 184 ILE B CA 1
ATOM 4282 C C . ILE B 1 184 ? 16.781 9.789 -3.006 1 95.25 184 ILE B C 1
ATOM 4284 O O . ILE B 1 184 ? 16.672 10.305 -1.892 1 95.25 184 ILE B O 1
ATOM 4288 N N . ASN B 1 185 ? 17.094 10.461 -4.074 1 95 185 ASN B N 1
ATOM 4289 C CA . ASN B 1 185 ? 17.781 11.75 -3.953 1 95 185 ASN B CA 1
ATOM 4290 C C . ASN B 1 185 ? 16.844 12.82 -3.379 1 95 185 ASN B C 1
ATOM 4292 O O . ASN B 1 185 ? 17.312 13.828 -2.852 1 95 185 ASN B O 1
ATOM 4296 N N . TRP B 1 186 ? 15.617 12.648 -3.502 1 96 186 TRP B N 1
ATOM 4297 C CA . TRP B 1 186 ? 14.641 13.57 -2.932 1 96 186 TRP B CA 1
ATOM 4298 C C . TRP B 1 186 ? 14.898 13.789 -1.443 1 96 186 TRP B C 1
ATOM 4300 O O . TRP B 1 186 ? 14.734 14.898 -0.931 1 96 186 TRP B O 1
ATOM 4310 N N . TRP B 1 187 ? 15.375 12.789 -0.813 1 96.19 187 TRP B N 1
ATOM 4311 C CA . TRP B 1 187 ? 15.57 12.828 0.633 1 96.19 187 TRP B CA 1
ATOM 4312 C C . TRP B 1 187 ? 16.75 13.727 1 1 96.19 187 TRP B C 1
ATOM 4314 O O . TRP B 1 187 ? 16.875 14.156 2.148 1 96.19 187 TRP B O 1
ATOM 4324 N N . ALA B 1 188 ? 17.609 13.945 0.108 1 94.81 188 ALA B N 1
ATOM 4325 C CA . ALA B 1 188 ? 18.812 14.719 0.414 1 94.81 188 ALA B CA 1
ATOM 4326 C C . ALA B 1 188 ? 18.453 16.156 0.783 1 94.81 188 ALA B C 1
ATOM 4328 O O . ALA B 1 188 ? 19.188 16.812 1.537 1 94.81 188 ALA B O 1
ATOM 4329 N N . ASN B 1 189 ? 17.391 16.641 0.214 1 96.44 189 ASN B N 1
ATOM 4330 C CA . ASN B 1 189 ? 16.875 17.969 0.493 1 96.44 189 ASN B CA 1
ATOM 4331 C C . ASN B 1 189 ? 15.352 18 0.514 1 96.44 189 ASN B C 1
ATOM 4333 O O . ASN B 1 189 ? 14.711 18.062 -0.538 1 96.44 189 ASN B O 1
ATOM 4337 N N . VAL B 1 190 ? 14.812 18.047 1.71 1 97.69 190 VAL B N 1
ATOM 4338 C CA . VAL B 1 190 ? 13.367 18.047 1.903 1 97.69 190 VAL B CA 1
ATOM 4339 C C . VAL B 1 190 ? 12.914 19.422 2.396 1 97.69 190 VAL B C 1
ATOM 4341 O O . VAL B 1 190 ? 13.047 19.734 3.58 1 97.69 190 VAL B O 1
ATOM 4344 N N . TYR B 1 191 ? 12.359 20.234 1.479 1 97.62 191 TYR B N 1
ATOM 4345 C CA . TYR B 1 191 ? 11.883 21.578 1.743 1 97.62 191 TYR B CA 1
ATOM 4346 C C . TYR B 1 191 ? 12.969 22.422 2.406 1 97.62 191 TYR B C 1
ATOM 4348 O O . TYR B 1 191 ? 12.688 23.188 3.338 1 97.62 191 TYR B O 1
ATOM 4356 N N . GLY B 1 192 ? 14.227 22.203 2.025 1 97.25 192 GLY B N 1
ATOM 4357 C CA . GLY B 1 192 ? 15.32 23.016 2.51 1 97.25 192 GLY B CA 1
ATOM 4358 C C . GLY B 1 192 ? 16.094 22.391 3.652 1 97.25 192 GLY B C 1
ATOM 4359 O O . GLY B 1 192 ? 17.109 22.906 4.09 1 97.25 192 GLY B O 1
ATOM 4360 N N . PHE B 1 193 ? 15.656 21.312 4.141 1 98.12 193 PHE B N 1
ATOM 4361 C CA . PHE B 1 193 ? 16.344 20.656 5.242 1 98.12 193 PHE B CA 1
ATOM 4362 C C . PHE B 1 193 ? 17.172 19.469 4.73 1 98.12 193 PHE B C 1
ATOM 4364 O O . PHE B 1 193 ? 16.75 18.766 3.822 1 98.12 193 PHE B O 1
ATOM 4371 N N . ASP B 1 194 ? 18.297 19.281 5.359 1 97.62 194 ASP B N 1
ATOM 4372 C CA . ASP B 1 194 ? 19.188 18.172 5.027 1 97.62 194 ASP B CA 1
ATOM 4373 C C . ASP B 1 194 ? 18.719 16.875 5.672 1 97.62 194 ASP B C 1
ATOM 4375 O O . ASP B 1 194 ? 18.828 16.688 6.887 1 97.62 194 ASP B O 1
ATOM 4379 N N . MET B 1 195 ? 18.219 16 4.867 1 97.19 195 MET B N 1
ATOM 4380 C CA . MET B 1 195 ? 17.844 14.672 5.34 1 97.19 195 MET B CA 1
ATOM 4381 C C . MET B 1 195 ? 18.688 13.594 4.672 1 97.19 195 MET B C 1
ATOM 4383 O O . MET B 1 195 ? 18.188 12.508 4.379 1 97.19 195 MET B O 1
ATOM 4387 N N . SER B 1 196 ? 19.906 13.82 4.449 1 95.38 196 SER B N 1
ATOM 4388 C CA . SER B 1 196 ? 20.844 12.898 3.811 1 95.38 196 SER B CA 1
ATOM 4389 C C . SER B 1 196 ? 20.938 11.578 4.57 1 95.38 196 SER B C 1
ATOM 4391 O O . SER B 1 196 ? 21.141 10.523 3.969 1 95.38 196 SER B O 1
ATOM 4393 N N . PRO B 1 197 ? 20.75 11.586 5.883 1 95.31 197 PRO B N 1
ATOM 4394 C CA . PRO B 1 197 ? 20.734 10.289 6.555 1 95.31 197 PRO B CA 1
ATOM 4395 C C . PRO B 1 197 ? 19.578 9.398 6.094 1 95.31 197 PRO B C 1
ATOM 4397 O O . PRO B 1 197 ? 19.734 8.172 6.027 1 95.31 197 PRO B O 1
ATOM 4400 N N . ILE B 1 198 ? 18.453 10 5.832 1 96.44 198 ILE B N 1
ATOM 4401 C CA . ILE B 1 198 ? 17.312 9.234 5.332 1 96.44 198 ILE B CA 1
ATOM 4402 C C . ILE B 1 198 ? 17.609 8.742 3.918 1 96.44 198 ILE B C 1
ATOM 4404 O O . ILE B 1 198 ? 17.234 7.621 3.553 1 96.44 198 ILE B O 1
ATOM 4408 N N . ARG B 1 199 ? 18.219 9.586 3.119 1 95.81 199 ARG B N 1
ATOM 4409 C CA . ARG B 1 199 ? 18.656 9.164 1.793 1 95.81 199 ARG B CA 1
ATOM 4410 C C . ARG B 1 199 ? 19.531 7.922 1.877 1 95.81 199 ARG B C 1
ATOM 4412 O O . ARG B 1 199 ? 19.359 6.984 1.092 1 95.81 199 ARG B O 1
ATOM 4419 N N . SER B 1 200 ? 20.453 7.953 2.85 1 95 200 SER B N 1
ATOM 4420 C CA . SER B 1 200 ? 21.344 6.816 3.049 1 95 200 SER B CA 1
ATOM 4421 C C . SER B 1 200 ? 20.562 5.551 3.383 1 95 200 SER B C 1
ATOM 4423 O O . SER B 1 200 ? 20.875 4.465 2.893 1 95 200 SER B O 1
ATOM 4425 N N . ASN B 1 201 ? 19.562 5.73 4.172 1 94.94 201 ASN B N 1
ATOM 4426 C CA . ASN B 1 201 ? 18.688 4.598 4.48 1 94.94 201 ASN B CA 1
ATOM 4427 C C . ASN B 1 201 ? 17.953 4.105 3.238 1 94.94 201 ASN B C 1
ATOM 4429 O O . ASN B 1 201 ? 17.875 2.898 3 1 94.94 201 ASN B O 1
ATOM 4433 N N . ALA B 1 202 ? 17.438 5.023 2.471 1 94.94 202 ALA B N 1
ATOM 4434 C CA . ALA B 1 202 ? 16.688 4.684 1.259 1 94.94 202 ALA B CA 1
ATOM 4435 C C . ALA B 1 202 ? 17.578 3.926 0.272 1 94.94 202 ALA B C 1
ATOM 4437 O O . ALA B 1 202 ? 17.109 3.037 -0.44 1 94.94 202 ALA B O 1
ATOM 4438 N N . LEU B 1 203 ? 18.828 4.211 0.286 1 94.31 203 LEU B N 1
ATOM 4439 C CA . LEU B 1 203 ? 19.781 3.592 -0.624 1 94.31 203 LEU B CA 1
ATOM 4440 C C . LEU B 1 203 ? 19.984 2.119 -0.285 1 94.31 203 LEU B C 1
ATOM 4442 O O . LEU B 1 203 ? 20.438 1.34 -1.123 1 94.31 203 LEU B O 1
ATOM 4446 N N . THR B 1 204 ? 19.656 1.772 0.875 1 95.19 204 THR B N 1
ATOM 4447 C CA . THR B 1 204 ? 19.922 0.409 1.316 1 95.19 204 THR B CA 1
ATOM 4448 C C . THR B 1 204 ? 18.688 -0.469 1.144 1 95.19 204 THR B C 1
ATOM 4450 O O . THR B 1 204 ? 18.688 -1.637 1.537 1 95.19 204 THR B O 1
ATOM 4453 N N . GLU B 1 205 ? 17.688 0.014 0.585 1 95.31 205 GLU B N 1
ATOM 4454 C CA . GLU B 1 205 ? 16.484 -0.771 0.355 1 95.31 205 GLU B CA 1
ATOM 4455 C C . GLU B 1 205 ? 16.188 -0.92 -1.137 1 95.31 205 GLU B C 1
ATOM 4457 O O . GLU B 1 205 ? 16.188 0.068 -1.874 1 95.31 205 GLU B O 1
ATOM 4462 N N . PRO B 1 206 ? 15.961 -2.139 -1.524 1 96.5 206 PRO B N 1
ATOM 4463 C CA . PRO B 1 206 ? 15.5 -2.268 -2.91 1 96.5 206 PRO B CA 1
ATOM 4464 C C . PRO B 1 206 ? 14.078 -1.732 -3.113 1 96.5 206 PRO B C 1
ATOM 4466 O O . PRO B 1 206 ? 13.336 -1.568 -2.145 1 96.5 206 PRO B O 1
ATOM 4469 N N . VAL B 1 207 ? 13.781 -1.451 -4.359 1 95.88 207 VAL B N 1
ATOM 4470 C CA . VAL B 1 207 ? 12.477 -0.884 -4.688 1 95.88 207 VAL B CA 1
ATOM 4471 C C . VAL B 1 207 ? 11.703 -1.85 -5.582 1 95.88 207 VAL B C 1
ATOM 4473 O O . VAL B 1 207 ? 12.25 -2.387 -6.547 1 95.88 207 VAL B O 1
ATOM 4476 N N . VAL B 1 208 ? 10.508 -2.121 -5.195 1 95.19 208 VAL B N 1
ATOM 4477 C CA . VAL B 1 208 ? 9.617 -2.883 -6.062 1 95.19 208 VAL B CA 1
ATOM 4478 C C . VAL B 1 208 ? 8.82 -1.931 -6.953 1 95.19 208 VAL B C 1
ATOM 4480 O O . VAL B 1 208 ? 8.086 -1.072 -6.457 1 95.19 208 VAL B O 1
ATOM 4483 N N . ASP B 1 209 ? 9 -2.078 -8.258 1 96.12 209 ASP B N 1
ATOM 4484 C CA . ASP B 1 209 ? 8.32 -1.165 -9.172 1 96.12 209 ASP B CA 1
ATOM 4485 C C . ASP B 1 209 ? 8.172 -1.791 -10.555 1 96.12 209 ASP B C 1
ATOM 4487 O O . ASP B 1 209 ? 8.844 -2.773 -10.875 1 96.12 209 ASP B O 1
ATOM 4491 N N . ALA B 1 210 ? 7.203 -1.176 -11.258 1 97.5 210 ALA B N 1
ATOM 4492 C CA . ALA B 1 210 ? 7.055 -1.526 -12.664 1 97.5 210 ALA B CA 1
ATOM 4493 C C . ALA B 1 210 ? 7.992 -0.699 -13.539 1 97.5 210 ALA B C 1
ATOM 4495 O O . ALA B 1 210 ? 7.855 0.524 -13.625 1 97.5 210 ALA B O 1
ATOM 4496 N N . ILE B 1 211 ? 8.883 -1.312 -14.211 1 98.25 211 ILE B N 1
ATOM 4497 C CA . ILE B 1 211 ? 9.906 -0.622 -14.992 1 98.25 211 ILE B CA 1
ATOM 4498 C C . ILE B 1 211 ? 9.492 -0.568 -16.453 1 98.25 211 ILE B C 1
ATOM 4500 O O . ILE B 1 211 ? 9.078 -1.579 -17.031 1 98.25 211 ILE B O 1
ATOM 4504 N N . ASP B 1 212 ? 9.578 0.58 -17.016 1 98.12 212 ASP B N 1
ATOM 4505 C CA . ASP B 1 212 ? 9.398 0.736 -18.469 1 98.12 212 ASP B CA 1
ATOM 4506 C C . ASP B 1 212 ? 10.5 0.02 -19.234 1 98.12 212 ASP B C 1
ATOM 4508 O O . ASP B 1 212 ? 11.688 0.203 -18.953 1 98.12 212 ASP B O 1
ATOM 4512 N N . SER B 1 213 ? 10.07 -0.707 -20.234 1 98.25 213 SER B N 1
ATOM 4513 C CA . SER B 1 213 ? 11.031 -1.507 -20.984 1 98.25 213 SER B CA 1
ATOM 4514 C C . SER B 1 213 ? 12.07 -0.625 -21.672 1 98.25 213 SER B C 1
ATOM 4516 O O . SER B 1 213 ? 13.195 -1.066 -21.938 1 98.25 213 SER B O 1
ATOM 4518 N N . ARG B 1 214 ? 11.773 0.616 -22.016 1 97.88 214 ARG B N 1
ATOM 4519 C CA . ARG B 1 214 ? 12.688 1.537 -22.688 1 97.88 214 ARG B CA 1
ATOM 4520 C C . ARG B 1 214 ? 13.875 1.888 -21.797 1 97.88 214 ARG B C 1
ATOM 4522 O O . ARG B 1 214 ? 14.891 2.389 -22.266 1 97.88 214 ARG B O 1
ATOM 4529 N N . LYS B 1 215 ? 13.734 1.622 -20.469 1 98.75 215 LYS B N 1
ATOM 4530 C CA . LYS B 1 215 ? 14.797 1.976 -19.531 1 98.75 215 LYS B CA 1
ATOM 4531 C C . LYS B 1 215 ? 15.906 0.926 -19.531 1 98.75 215 LYS B C 1
ATOM 4533 O O . LYS B 1 215 ? 16.984 1.153 -18.969 1 98.75 215 LYS B O 1
ATOM 4538 N N . ILE B 1 216 ? 15.688 -0.206 -20.109 1 98.81 216 ILE B N 1
ATOM 4539 C CA . ILE B 1 216 ? 16.672 -1.287 -20.125 1 98.81 216 ILE B CA 1
ATOM 4540 C C . ILE B 1 216 ? 17.844 -0.91 -21.031 1 98.81 216 ILE B C 1
ATOM 4542 O O . ILE B 1 216 ? 17.656 -0.532 -22.188 1 98.81 216 ILE B O 1
ATOM 4546 N N . VAL B 1 217 ? 19 -1.093 -20.516 1 98.62 217 VAL B N 1
ATOM 4547 C CA . VAL B 1 217 ? 20.188 -0.634 -21.219 1 98.62 217 VAL B CA 1
ATOM 4548 C C . VAL B 1 217 ? 21.047 -1.832 -21.609 1 98.62 217 VAL B C 1
ATOM 4550 O O . VAL B 1 217 ? 21.906 -1.732 -22.5 1 98.62 217 VAL B O 1
ATOM 4553 N N . THR B 1 218 ? 20.844 -2.957 -21.016 1 98.88 218 THR B N 1
ATOM 4554 C CA . THR B 1 218 ? 21.734 -4.09 -21.203 1 98.88 218 THR B CA 1
ATOM 4555 C C . THR B 1 218 ? 20.953 -5.348 -21.562 1 98.88 218 THR B C 1
ATOM 4557 O O . THR B 1 218 ? 19.719 -5.344 -21.547 1 98.88 218 THR B O 1
ATOM 4560 N N . SER B 1 219 ? 21.766 -6.367 -21.922 1 98.75 219 SER B N 1
ATOM 4561 C CA . SER B 1 219 ? 21.203 -7.715 -21.969 1 98.75 219 SER B CA 1
ATOM 4562 C C . SER B 1 219 ? 20.766 -8.172 -20.578 1 98.75 219 SER B C 1
ATOM 4564 O O . SER B 1 219 ? 20.922 -7.445 -19.609 1 98.75 219 SER B O 1
ATOM 4566 N N . SER B 1 220 ? 20.156 -9.305 -20.531 1 98.81 220 SER B N 1
ATOM 4567 C CA . SER B 1 220 ? 19.781 -9.961 -19.281 1 98.81 220 SER B CA 1
ATOM 4568 C C . SER B 1 220 ? 20.672 -11.18 -19.031 1 98.81 220 SER B C 1
ATOM 4570 O O . SER B 1 220 ? 21.219 -11.766 -19.953 1 98.81 220 SER B O 1
ATOM 4572 N N . CYS B 1 221 ? 20.812 -11.484 -17.797 1 98.81 221 CYS B N 1
ATOM 4573 C CA . CYS B 1 221 ? 21.594 -12.641 -17.406 1 98.81 221 CYS B CA 1
ATOM 4574 C C . CYS B 1 221 ? 20.828 -13.523 -16.438 1 98.81 221 CYS B C 1
ATOM 4576 O O . CYS B 1 221 ? 20.266 -13.023 -15.461 1 98.81 221 CYS B O 1
ATOM 4578 N N . LEU B 1 222 ? 20.766 -14.82 -16.672 1 98.75 222 LEU B N 1
ATOM 4579 C CA . LEU B 1 222 ? 20.188 -15.789 -15.75 1 98.75 222 LEU B CA 1
ATOM 4580 C C . LEU B 1 222 ? 21.062 -15.922 -14.5 1 98.75 222 LEU B C 1
ATOM 4582 O O . LEU B 1 222 ? 22.25 -16.203 -14.594 1 98.75 222 LEU B O 1
ATOM 4586 N N . ILE B 1 223 ? 20.406 -15.742 -13.344 1 98.25 223 ILE B N 1
ATOM 4587 C CA . ILE B 1 223 ? 21.25 -15.766 -12.156 1 98.25 223 ILE B CA 1
ATOM 4588 C C . ILE B 1 223 ? 20.781 -16.859 -11.211 1 98.25 223 ILE B C 1
ATOM 4590 O O . ILE B 1 223 ? 21.5 -17.219 -10.266 1 98.25 223 ILE B O 1
ATOM 4594 N N . HIS B 1 224 ? 19.625 -17.422 -11.43 1 97.19 224 HIS B N 1
ATOM 4595 C CA . HIS B 1 224 ? 19.156 -18.516 -10.578 1 97.19 224 HIS B CA 1
ATOM 4596 C C . HIS B 1 224 ? 18.047 -19.312 -11.258 1 97.19 224 HIS B C 1
ATOM 4598 O O . HIS B 1 224 ? 17.281 -18.75 -12.047 1 97.19 224 HIS B O 1
ATOM 4604 N N . GLU B 1 225 ? 18 -20.531 -10.992 1 96.94 225 GLU B N 1
ATOM 4605 C CA . GLU B 1 225 ? 16.953 -21.422 -11.469 1 96.94 225 GLU B CA 1
ATOM 4606 C C . GLU B 1 225 ? 16.438 -22.312 -10.344 1 96.94 225 GLU B C 1
ATOM 4608 O O . GLU B 1 225 ? 17.219 -22.828 -9.539 1 96.94 225 GLU B O 1
ATOM 4613 N N . VAL B 1 226 ? 15.156 -22.484 -10.281 1 96.38 226 VAL B N 1
ATOM 4614 C CA . VAL B 1 226 ? 14.523 -23.391 -9.328 1 96.38 226 VAL B CA 1
ATOM 4615 C C . VAL B 1 226 ? 13.781 -24.484 -10.07 1 96.38 226 VAL B C 1
ATOM 4617 O O . VAL B 1 226 ? 12.836 -24.219 -10.812 1 96.38 226 VAL B O 1
ATOM 4620 N N . ASP B 1 227 ? 14.242 -25.672 -9.922 1 97.5 227 ASP B N 1
ATOM 4621 C CA . ASP B 1 227 ? 13.523 -26.875 -10.344 1 97.5 227 ASP B CA 1
ATOM 4622 C C . ASP B 1 227 ? 12.742 -27.484 -9.172 1 97.5 227 ASP B C 1
ATOM 4624 O O . ASP B 1 227 ? 13.336 -28.031 -8.25 1 97.5 227 ASP B O 1
ATOM 4628 N N . MET B 1 228 ? 11.469 -27.469 -9.258 1 97.38 228 MET B N 1
ATOM 4629 C CA . MET B 1 228 ? 10.617 -27.812 -8.117 1 97.38 228 MET B CA 1
ATOM 4630 C C . MET B 1 228 ? 10.688 -29.312 -7.828 1 97.38 228 MET B C 1
ATOM 4632 O O . MET B 1 228 ? 10.273 -29.75 -6.754 1 97.38 228 MET B O 1
ATOM 4636 N N . TYR B 1 229 ? 11.148 -30.094 -8.727 1 97.12 229 TYR B N 1
ATOM 4637 C CA . TYR B 1 229 ? 11.25 -31.531 -8.492 1 97.12 229 TYR B CA 1
ATOM 4638 C C . TYR B 1 229 ? 12.492 -31.875 -7.684 1 97.12 229 TYR B C 1
ATOM 4640 O O . TYR B 1 229 ? 12.562 -32.906 -7.039 1 97.12 229 TYR B O 1
ATOM 4648 N N . SER B 1 230 ? 13.477 -30.938 -7.707 1 95.5 230 SER B N 1
ATOM 4649 C CA . SER B 1 230 ? 14.742 -31.328 -7.102 1 95.5 230 SER B CA 1
ATOM 4650 C C . SER B 1 230 ? 15.18 -30.328 -6.039 1 95.5 230 SER B C 1
ATOM 4652 O O . SER B 1 230 ? 16.062 -30.609 -5.234 1 95.5 230 SER B O 1
ATOM 4654 N N . VAL B 1 231 ? 14.586 -29.156 -6.039 1 94.5 231 VAL B N 1
ATOM 4655 C CA . VAL B 1 231 ? 15 -28.125 -5.09 1 94.5 231 VAL B CA 1
ATOM 4656 C C . VAL B 1 231 ? 14.859 -28.656 -3.664 1 94.5 231 VAL B C 1
ATOM 4658 O O . VAL B 1 231 ? 13.891 -29.344 -3.348 1 94.5 231 VAL B O 1
ATOM 4661 N N . GLU B 1 232 ? 15.797 -28.312 -2.811 1 90.94 232 GLU B N 1
ATOM 4662 C CA . GLU B 1 232 ? 15.797 -28.797 -1.431 1 90.94 232 GLU B CA 1
ATOM 4663 C C . GLU B 1 232 ? 15.445 -27.672 -0.457 1 90.94 232 GLU B C 1
ATOM 4665 O O . GLU B 1 232 ? 15.688 -26.5 -0.741 1 90.94 232 GLU B O 1
ATOM 4670 N N . GLN B 1 233 ? 14.867 -28.188 0.62 1 84.38 233 GLN B N 1
ATOM 4671 C CA . GLN B 1 233 ? 14.547 -27.234 1.688 1 84.38 233 GLN B CA 1
ATOM 4672 C C . GLN B 1 233 ? 15.82 -26.688 2.328 1 84.38 233 GLN B C 1
ATOM 4674 O O . GLN B 1 233 ? 16.812 -27.406 2.48 1 84.38 233 GLN B O 1
ATOM 4679 N N . ARG B 1 234 ? 15.742 -25.422 2.568 1 73.88 234 ARG B N 1
ATOM 4680 C CA . ARG B 1 234 ? 16.844 -24.812 3.295 1 73.88 234 ARG B CA 1
ATOM 4681 C C . ARG B 1 234 ? 16.375 -24.219 4.621 1 73.88 234 ARG B C 1
ATOM 4683 O O . ARG B 1 234 ? 15.289 -23.641 4.695 1 73.88 234 ARG B O 1
ATOM 4690 N N . ASP B 1 235 ? 17.047 -24.672 5.746 1 63.25 235 ASP B N 1
ATOM 4691 C CA . ASP B 1 235 ? 16.766 -24.062 7.035 1 63.25 235 ASP B CA 1
ATOM 4692 C C . ASP B 1 235 ? 17.344 -22.641 7.109 1 63.25 235 ASP B C 1
ATOM 4694 O O . ASP B 1 235 ? 18.562 -22.469 7.027 1 63.25 235 ASP B O 1
ATOM 4698 N N . PRO B 1 236 ? 16.484 -21.719 7.066 1 58.84 236 PRO B N 1
ATOM 4699 C CA . PRO B 1 236 ? 16.984 -20.344 7.055 1 58.84 236 PRO B CA 1
ATOM 4700 C C . PRO B 1 236 ? 17.969 -20.062 8.188 1 58.84 236 PRO B C 1
ATOM 4702 O O . PRO B 1 236 ? 18.844 -19.203 8.062 1 58.84 236 PRO B O 1
ATOM 4705 N N . THR B 1 237 ? 17.734 -20.656 9.406 1 56.75 237 THR B N 1
ATOM 4706 C CA . THR B 1 237 ? 18.594 -20.391 10.555 1 56.75 237 THR B CA 1
ATOM 4707 C C . THR B 1 237 ? 19.953 -21.062 10.391 1 56.75 237 THR B C 1
ATOM 4709 O O . THR B 1 237 ? 20.922 -20.703 11.047 1 56.75 237 THR B O 1
ATOM 4712 N N . GLU B 1 238 ? 19.953 -22.062 9.719 1 53.69 238 GLU B N 1
ATOM 4713 C CA . GLU B 1 238 ? 21.156 -22.891 9.695 1 53.69 238 GLU B CA 1
ATOM 4714 C C . GLU B 1 238 ? 22.094 -22.469 8.555 1 53.69 238 GLU B C 1
ATOM 4716 O O . GLU B 1 238 ? 23.281 -22.797 8.562 1 53.69 238 GLU B O 1
ATOM 4721 N N . SER B 1 239 ? 21.469 -21.828 7.543 1 56.38 239 SER B N 1
ATOM 4722 C CA . SER B 1 239 ? 22.406 -21.734 6.426 1 56.38 239 SER B CA 1
ATOM 4723 C C . SER B 1 239 ? 23.172 -20.406 6.434 1 56.38 239 SER B C 1
ATOM 4725 O O . SER B 1 239 ? 22.547 -19.344 6.434 1 56.38 239 SER B O 1
ATOM 4727 N N . ALA B 1 240 ? 24.375 -20.422 6.992 1 59.09 240 ALA B N 1
ATOM 4728 C CA . ALA B 1 240 ? 25.297 -19.281 7.012 1 59.09 240 ALA B CA 1
ATOM 4729 C C . ALA B 1 240 ? 25.406 -18.641 5.633 1 59.09 240 ALA B C 1
ATOM 4731 O O . ALA B 1 240 ? 25.719 -17.453 5.52 1 59.09 240 ALA B O 1
ATOM 4732 N N . GLY B 1 241 ? 24.938 -19.266 4.613 1 68.75 241 GLY B N 1
ATOM 4733 C CA . GLY B 1 241 ? 25.266 -18.703 3.314 1 68.75 241 GLY B CA 1
ATOM 4734 C C . GLY B 1 241 ? 24.062 -18.125 2.596 1 68.75 241 GLY B C 1
ATOM 4735 O O . GLY B 1 241 ? 22.969 -18.078 3.15 1 68.75 241 GLY B O 1
ATOM 4736 N N . MET B 1 242 ? 24.359 -17.516 1.491 1 78.75 242 MET B N 1
ATOM 4737 C CA . MET B 1 242 ? 23.359 -16.922 0.617 1 78.75 242 MET B CA 1
ATOM 4738 C C . MET B 1 242 ? 22.5 -18 -0.029 1 78.75 242 MET B C 1
ATOM 4740 O O . MET B 1 242 ? 22.984 -19.109 -0.297 1 78.75 242 MET B O 1
ATOM 4744 N N . ASP B 1 243 ? 21.281 -17.766 -0.116 1 83.62 243 ASP B N 1
ATOM 4745 C CA . ASP B 1 243 ? 20.375 -18.656 -0.838 1 83.62 243 ASP B CA 1
ATOM 4746 C C . ASP B 1 243 ? 20.703 -18.688 -2.328 1 83.62 243 ASP B C 1
ATOM 4748 O O . ASP B 1 243 ? 20.625 -19.734 -2.971 1 83.62 243 ASP B O 1
ATOM 4752 N N . ILE B 1 244 ? 21.094 -17.516 -2.777 1 91.19 244 ILE B N 1
ATOM 4753 C CA . ILE B 1 244 ? 21.5 -17.328 -4.164 1 91.19 244 ILE B CA 1
ATOM 4754 C C . ILE B 1 244 ? 22.828 -16.578 -4.215 1 91.19 244 ILE B C 1
ATOM 4756 O O . ILE B 1 244 ? 23 -15.562 -3.541 1 91.19 244 ILE B O 1
ATOM 4760 N N . GLU B 1 245 ? 23.766 -17.109 -4.859 1 94.81 245 GLU B N 1
ATOM 4761 C CA . GLU B 1 245 ? 25.031 -16.453 -5.223 1 94.81 245 GLU B CA 1
ATOM 4762 C C . GLU B 1 245 ? 25.406 -16.75 -6.672 1 94.81 245 GLU B C 1
ATOM 4764 O O . GLU B 1 245 ? 25.625 -17.906 -7.031 1 94.81 245 GLU B O 1
ATOM 4769 N N . SER B 1 246 ? 25.484 -15.773 -7.457 1 97.38 246 SER B N 1
ATOM 4770 C CA . SER B 1 246 ? 25.719 -16 -8.883 1 97.38 246 SER B CA 1
ATOM 4771 C C . SER B 1 246 ? 26.469 -14.836 -9.508 1 97.38 246 SER B C 1
ATOM 4773 O O . SER B 1 246 ? 26.156 -13.672 -9.266 1 97.38 246 SER B O 1
ATOM 4775 N N . PRO B 1 247 ? 27.484 -15.141 -10.242 1 98.5 247 PRO B N 1
ATOM 4776 C CA . PRO B 1 247 ? 28.047 -14.086 -11.086 1 98.5 247 PRO B CA 1
ATOM 4777 C C . PRO B 1 247 ? 27.125 -13.695 -12.242 1 98.5 247 PRO B C 1
ATOM 4779 O O . PRO B 1 247 ? 26.219 -14.453 -12.594 1 98.5 247 PRO B O 1
ATOM 4782 N N . PHE B 1 248 ? 27.297 -12.508 -12.734 1 98.75 248 PHE B N 1
ATOM 4783 C CA . PHE B 1 248 ? 26.547 -12.117 -13.93 1 98.75 248 PHE B CA 1
ATOM 4784 C C . PHE B 1 248 ? 27.406 -11.242 -14.836 1 98.75 248 PHE B C 1
ATOM 4786 O O . PHE B 1 248 ? 28.375 -10.625 -14.383 1 98.75 248 PHE B O 1
ATOM 4793 N N . GLN B 1 249 ? 27.109 -11.273 -16.109 1 98.81 249 GLN B N 1
ATOM 4794 C CA . GLN B 1 249 ? 27.688 -10.43 -17.141 1 98.81 249 GLN B CA 1
ATOM 4795 C C . GLN B 1 249 ? 26.609 -9.828 -18.031 1 98.81 249 GLN B C 1
ATOM 4797 O O . GLN B 1 249 ? 25.781 -10.547 -18.578 1 98.81 249 GLN B O 1
ATOM 4802 N N . LEU B 1 250 ? 26.656 -8.555 -18.141 1 98.81 250 LEU B N 1
ATOM 4803 C CA . LEU B 1 250 ? 25.672 -7.84 -18.938 1 98.81 250 LEU B CA 1
ATOM 4804 C C . LEU B 1 250 ? 26.344 -7.109 -20.094 1 98.81 250 LEU B C 1
ATOM 4806 O O . LEU B 1 250 ? 27.344 -6.41 -19.906 1 98.81 250 LEU B O 1
ATOM 4810 N N . VAL B 1 251 ? 25.781 -7.266 -21.266 1 98.88 251 VAL B N 1
ATOM 4811 C CA . VAL B 1 251 ? 26.281 -6.551 -22.438 1 98.88 251 VAL B CA 1
ATOM 4812 C C . VAL B 1 251 ? 25.469 -5.27 -22.641 1 98.88 251 VAL B C 1
ATOM 4814 O O . VAL B 1 251 ? 24.25 -5.312 -22.734 1 98.88 251 VAL B O 1
ATOM 4817 N N . VAL B 1 252 ? 26.156 -4.195 -22.734 1 98.69 252 VAL B N 1
ATOM 4818 C CA . VAL B 1 252 ? 25.5 -2.908 -22.938 1 98.69 252 VAL B CA 1
ATOM 4819 C C . VAL B 1 252 ? 24.984 -2.814 -24.375 1 98.69 252 VAL B C 1
ATOM 4821 O O . VAL B 1 252 ? 25.734 -3.07 -25.328 1 98.69 252 VAL B O 1
ATOM 4824 N N . LYS B 1 253 ? 23.766 -2.393 -24.547 1 98.69 253 LYS B N 1
ATOM 4825 C CA . LYS B 1 253 ? 23.141 -2.439 -25.859 1 98.69 253 LYS B CA 1
ATOM 4826 C C . LYS B 1 253 ? 23.094 -1.054 -26.5 1 98.69 253 LYS B C 1
ATOM 4828 O O . LYS B 1 253 ? 22.844 -0.922 -27.703 1 98.69 253 LYS B O 1
ATOM 4833 N N . ARG B 1 254 ? 23.328 -0.004 -25.719 1 98.5 254 ARG B N 1
ATOM 4834 C CA . ARG B 1 254 ? 23.344 1.364 -26.219 1 98.5 254 ARG B CA 1
ATOM 4835 C C . ARG B 1 254 ? 24.141 2.281 -25.312 1 98.5 254 ARG B C 1
ATOM 4837 O O . ARG B 1 254 ? 24.297 2.004 -24.125 1 98.5 254 ARG B O 1
ATOM 4844 N N . ASN B 1 255 ? 24.656 3.359 -25.922 1 98.25 255 ASN B N 1
ATOM 4845 C CA . ASN B 1 255 ? 25.281 4.387 -25.094 1 98.25 255 ASN B CA 1
ATOM 4846 C C . ASN B 1 255 ? 24.281 5.047 -24.156 1 98.25 255 ASN B C 1
ATOM 4848 O O . ASN B 1 255 ? 23.297 5.641 -24.609 1 98.25 255 ASN B O 1
ATOM 4852 N N . ASP B 1 256 ? 24.5 4.953 -22.875 1 98 256 ASP B N 1
ATOM 4853 C CA . ASP B 1 256 ? 23.562 5.492 -21.906 1 98 256 ASP B CA 1
ATOM 4854 C C . ASP B 1 256 ? 24.156 5.504 -20.5 1 98 256 ASP B C 1
ATOM 4856 O O . ASP B 1 256 ? 25.359 5.266 -20.328 1 98 256 ASP B O 1
ATOM 4860 N N . TYR B 1 257 ? 23.328 5.816 -19.562 1 97.12 257 TYR B N 1
ATOM 4861 C CA . TYR B 1 257 ? 23.656 5.707 -18.141 1 97.12 257 TYR B CA 1
ATOM 4862 C C . TYR B 1 257 ? 23.062 4.445 -17.531 1 97.12 257 TYR B C 1
ATOM 4864 O O . TYR B 1 257 ? 22.047 3.932 -18.031 1 97.12 257 TYR B O 1
ATOM 4872 N N . VAL B 1 258 ? 23.719 3.934 -16.516 1 97.69 258 VAL B N 1
ATOM 4873 C CA . VAL B 1 258 ? 23.156 2.881 -15.68 1 97.69 258 VAL B CA 1
ATOM 4874 C C . VAL B 1 258 ? 23.031 3.375 -14.234 1 97.69 258 VAL B C 1
ATOM 4876 O O . VAL B 1 258 ? 24.031 3.709 -13.602 1 97.69 258 VAL B O 1
ATOM 4879 N N . HIS B 1 259 ? 21.812 3.408 -13.805 1 97.19 259 HIS B N 1
ATOM 4880 C CA . HIS B 1 259 ? 21.562 3.887 -12.445 1 97.19 259 HIS B CA 1
ATOM 4881 C C . HIS B 1 259 ? 21.234 2.73 -11.508 1 97.19 259 HIS B C 1
ATOM 4883 O O . HIS B 1 259 ? 21.391 2.85 -10.289 1 97.19 259 HIS B O 1
ATOM 4889 N N . ALA B 1 260 ? 20.719 1.618 -12.055 1 98.19 260 ALA B N 1
ATOM 4890 C CA . ALA B 1 260 ? 20.266 0.527 -11.203 1 98.19 260 ALA B CA 1
ATOM 4891 C C . ALA B 1 260 ? 20.312 -0.807 -11.938 1 98.19 260 ALA B C 1
ATOM 4893 O O . ALA B 1 260 ? 20.359 -0.841 -13.172 1 98.19 260 ALA B O 1
ATOM 4894 N N . LEU B 1 261 ? 20.375 -1.851 -11.156 1 98.5 261 LEU B N 1
ATOM 4895 C CA . LEU B 1 261 ? 20.094 -3.199 -11.633 1 98.5 261 LEU B CA 1
ATOM 4896 C C . LEU B 1 261 ? 18.656 -3.598 -11.312 1 98.5 261 LEU B C 1
ATOM 4898 O O . LEU B 1 261 ? 18.062 -3.115 -10.336 1 98.5 261 LEU B O 1
ATOM 4902 N N . VAL B 1 262 ? 18.109 -4.496 -12.133 1 98.75 262 VAL B N 1
ATOM 4903 C CA . VAL B 1 262 ? 16.734 -4.934 -11.977 1 98.75 262 VAL B CA 1
ATOM 4904 C C . VAL B 1 262 ? 16.656 -6.453 -12.109 1 98.75 262 VAL B C 1
ATOM 4906 O O . VAL B 1 262 ? 17.266 -7.039 -13.016 1 98.75 262 VAL B O 1
ATOM 4909 N N . THR B 1 263 ? 15.906 -7.027 -11.195 1 98.69 263 THR B N 1
ATOM 4910 C CA . THR B 1 263 ? 15.664 -8.461 -11.336 1 98.69 263 THR B CA 1
ATOM 4911 C C . THR B 1 263 ? 14.219 -8.727 -11.727 1 98.69 263 THR B C 1
ATOM 4913 O O . THR B 1 263 ? 13.312 -7.977 -11.344 1 98.69 263 THR B O 1
ATOM 4916 N N . TYR B 1 264 ? 14.031 -9.742 -12.453 1 98.69 264 TYR B N 1
ATOM 4917 C CA . TYR B 1 264 ? 12.734 -10.281 -12.828 1 98.69 264 TYR B CA 1
ATOM 4918 C C . TYR B 1 264 ? 12.789 -11.797 -12.984 1 98.69 264 TYR B C 1
ATOM 4920 O O . TYR B 1 264 ? 13.875 -12.383 -13.008 1 98.69 264 TYR B O 1
ATOM 4928 N N . PHE B 1 265 ? 11.617 -12.469 -13.078 1 98.56 265 PHE B N 1
ATOM 4929 C CA . PHE B 1 265 ? 11.68 -13.922 -13.117 1 98.56 265 PHE B CA 1
ATOM 4930 C C . PHE B 1 265 ? 10.656 -14.477 -14.102 1 98.56 265 PHE B C 1
ATOM 4932 O O . PHE B 1 265 ? 9.727 -13.773 -14.508 1 98.56 265 PHE B O 1
ATOM 4939 N N . ASN B 1 266 ? 10.906 -15.656 -14.562 1 98.44 266 ASN B N 1
ATOM 4940 C CA . ASN B 1 266 ? 10.008 -16.469 -15.383 1 98.44 266 ASN B CA 1
ATOM 4941 C C . ASN B 1 266 ? 9.453 -17.656 -14.602 1 98.44 266 ASN B C 1
ATOM 4943 O O . ASN B 1 266 ? 10.141 -18.219 -13.75 1 98.44 266 ASN B O 1
ATOM 4947 N N . VAL B 1 267 ? 8.227 -17.984 -14.914 1 98.5 267 VAL B N 1
ATOM 4948 C CA . VAL B 1 267 ? 7.551 -19.156 -14.375 1 98.5 267 VAL B CA 1
ATOM 4949 C C . VAL B 1 267 ? 7.129 -20.078 -15.516 1 98.5 267 VAL B C 1
ATOM 4951 O O . VAL B 1 267 ? 6.539 -19.625 -16.5 1 98.5 267 VAL B O 1
ATOM 4954 N N . GLU B 1 268 ? 7.434 -21.344 -15.391 1 98.31 268 GLU B N 1
ATOM 4955 C CA . GLU B 1 268 ? 7.125 -22.297 -16.453 1 98.31 268 GLU B CA 1
ATOM 4956 C C . GLU B 1 268 ? 6.438 -23.547 -15.922 1 98.31 268 GLU B C 1
ATOM 4958 O O . GLU B 1 268 ? 6.703 -23.969 -14.797 1 98.31 268 GLU B O 1
ATOM 4963 N N . PHE B 1 269 ? 5.57 -24.062 -16.688 1 98.06 269 PHE B N 1
ATOM 4964 C CA . PHE B 1 269 ? 4.902 -25.344 -16.5 1 98.06 269 PHE B CA 1
ATOM 4965 C C . PHE B 1 269 ? 5.395 -26.359 -17.531 1 98.06 269 PHE B C 1
ATOM 4967 O O . PHE B 1 269 ? 4.695 -26.656 -18.5 1 98.06 269 PHE B O 1
ATOM 4974 N N . THR B 1 270 ? 6.512 -26.906 -17.25 1 95.81 270 THR B N 1
ATOM 4975 C CA . THR B 1 270 ? 7.211 -27.688 -18.281 1 95.81 270 THR B CA 1
ATOM 4976 C C . THR B 1 270 ? 6.59 -29.062 -18.438 1 95.81 270 THR B C 1
ATOM 4978 O O . THR B 1 270 ? 6.852 -29.766 -19.406 1 95.81 270 THR B O 1
ATOM 4981 N N . SER B 1 271 ? 5.801 -29.484 -17.453 1 90.38 271 SER B N 1
ATOM 4982 C CA . SER B 1 271 ? 5.102 -30.766 -17.531 1 90.38 271 SER B CA 1
ATOM 4983 C C . SER B 1 271 ? 3.967 -30.719 -18.547 1 90.38 271 SER B C 1
ATOM 4985 O O . SER B 1 271 ? 3.396 -31.75 -18.906 1 90.38 271 SER B O 1
ATOM 4987 N N . CYS B 1 272 ? 3.639 -29.562 -19.016 1 88.81 272 CYS B N 1
ATOM 4988 C CA . CYS B 1 272 ? 2.576 -29.406 -20 1 88.81 272 CYS B CA 1
ATOM 4989 C C . CYS B 1 272 ? 3.041 -29.844 -21.375 1 88.81 272 CYS B C 1
ATOM 4991 O O . CYS B 1 272 ? 4.23 -29.797 -21.688 1 88.81 272 CYS B O 1
ATOM 4993 N N . ARG B 1 273 ? 2.09 -30.25 -22.172 1 87.31 273 ARG B N 1
ATOM 4994 C CA . ARG B 1 273 ? 2.389 -30.688 -23.531 1 87.31 273 ARG B CA 1
ATOM 4995 C C . ARG B 1 273 ? 2.951 -29.531 -24.359 1 87.31 273 ARG B C 1
ATOM 4997 O O . ARG B 1 273 ? 3.93 -29.703 -25.094 1 87.31 273 ARG B O 1
ATOM 5004 N N . HIS B 1 274 ? 2.332 -28.438 -24.234 1 90.81 274 HIS B N 1
ATOM 5005 C CA . HIS B 1 274 ? 2.797 -27.219 -24.875 1 90.81 274 HIS B CA 1
ATOM 5006 C C . HIS B 1 274 ? 3.422 -26.266 -23.859 1 90.81 274 HIS B C 1
ATOM 5008 O O . HIS B 1 274 ? 3.133 -26.344 -22.672 1 90.81 274 HIS B O 1
ATOM 5014 N N . ARG B 1 275 ? 4.234 -25.453 -24.391 1 91 275 ARG B N 1
ATOM 5015 C CA . ARG B 1 275 ? 4.914 -24.5 -23.531 1 91 275 ARG B CA 1
ATOM 5016 C C . ARG B 1 275 ? 3.918 -23.516 -22.891 1 91 275 ARG B C 1
ATOM 5018 O O . ARG B 1 275 ? 3.166 -22.844 -23.609 1 91 275 ARG B O 1
ATOM 5025 N N . VAL B 1 276 ? 3.822 -23.547 -21.609 1 96.94 276 VAL B N 1
ATOM 5026 C CA . VAL B 1 276 ? 2.996 -22.625 -20.828 1 96.94 276 VAL B CA 1
ATOM 5027 C C . VAL B 1 276 ? 3.842 -21.938 -19.75 1 96.94 276 VAL B C 1
ATOM 5029 O O . VAL B 1 276 ? 4.613 -22.609 -19.062 1 96.94 276 VAL B O 1
ATOM 5032 N N . GLY B 1 277 ? 3.791 -20.609 -19.703 1 98.06 277 GLY B N 1
ATOM 5033 C CA . GLY B 1 277 ? 4.527 -19.844 -18.703 1 98.06 277 GLY B CA 1
ATOM 5034 C C . GLY B 1 277 ? 4.305 -18.344 -18.812 1 98.06 277 GLY B C 1
ATOM 5035 O O . GLY B 1 277 ? 3.518 -17.891 -19.641 1 98.06 277 GLY B O 1
ATOM 5036 N N . PHE B 1 278 ? 4.902 -17.609 -17.891 1 98.25 278 PHE B N 1
ATOM 5037 C CA . PHE B 1 278 ? 4.852 -16.156 -17.953 1 98.25 278 PHE B CA 1
ATOM 5038 C C . PHE B 1 278 ? 6.121 -15.547 -17.375 1 98.25 278 PHE B C 1
ATOM 5040 O O . PHE B 1 278 ? 6.957 -16.25 -16.812 1 98.25 278 PHE B O 1
ATOM 5047 N N . SER B 1 279 ? 6.246 -14.242 -17.578 1 98.5 279 SER B N 1
ATOM 5048 C CA . SER B 1 279 ? 7.414 -13.492 -17.141 1 98.5 279 SER B CA 1
ATOM 5049 C C . SER B 1 279 ? 7.012 -12.211 -16.406 1 98.5 279 SER B C 1
ATOM 5051 O O . SER B 1 279 ? 5.98 -11.609 -16.734 1 98.5 279 SER B O 1
ATOM 5053 N N . THR B 1 280 ? 7.816 -11.836 -15.422 1 98.44 280 THR B N 1
ATOM 5054 C CA . THR B 1 280 ? 7.652 -10.539 -14.781 1 98.44 280 THR B CA 1
ATOM 5055 C C . THR B 1 280 ? 8.562 -9.5 -15.43 1 98.44 280 THR B C 1
ATOM 5057 O O . THR B 1 280 ? 8.703 -8.383 -14.922 1 98.44 280 THR B O 1
ATOM 5060 N N . SER B 1 281 ? 9.156 -9.797 -16.547 1 98.44 281 SER B N 1
ATOM 5061 C CA . SER B 1 281 ? 10.109 -8.938 -17.234 1 98.44 281 SER B CA 1
ATOM 5062 C C . SER B 1 281 ? 9.461 -7.617 -17.641 1 98.44 281 SER B C 1
ATOM 5064 O O . SER B 1 281 ? 8.297 -7.586 -18.047 1 98.44 281 SER B O 1
ATOM 5066 N N . PRO B 1 282 ? 10.273 -6.574 -17.594 1 98.12 282 PRO B N 1
ATOM 5067 C CA . PRO B 1 282 ? 9.758 -5.301 -18.109 1 98.12 282 PRO B CA 1
ATOM 5068 C C . PRO B 1 282 ? 9.383 -5.363 -19.594 1 98.12 282 PRO B C 1
ATOM 5070 O O . PRO B 1 282 ? 8.688 -4.477 -20.094 1 98.12 282 PRO B O 1
ATOM 5073 N N . LEU B 1 283 ? 9.82 -6.367 -20.297 1 97.75 283 LEU B N 1
ATOM 5074 C CA . LEU B 1 283 ? 9.562 -6.492 -21.734 1 97.75 283 LEU B CA 1
ATOM 5075 C C . LEU B 1 283 ? 8.18 -7.086 -21.984 1 97.75 283 LEU B C 1
ATOM 5077 O O . LEU B 1 283 ? 7.684 -7.062 -23.109 1 97.75 283 LEU B O 1
ATOM 5081 N N . GLY B 1 284 ? 7.613 -7.668 -20.984 1 96.94 284 GLY B N 1
ATOM 5082 C CA . GLY B 1 284 ? 6.301 -8.281 -21.094 1 96.94 284 GLY B CA 1
ATOM 5083 C C . GLY B 1 284 ? 5.215 -7.508 -20.375 1 96.94 284 GLY B C 1
ATOM 5084 O O . GLY B 1 284 ? 5.465 -6.426 -19.844 1 96.94 284 GLY B O 1
ATOM 5085 N N . PRO B 1 285 ? 4.023 -8.078 -20.406 1 97.38 285 PRO B N 1
ATOM 5086 C CA . PRO B 1 285 ? 2.93 -7.426 -19.688 1 97.38 285 PRO B CA 1
ATOM 5087 C C . PRO B 1 285 ? 3.178 -7.359 -18.188 1 97.38 285 PRO B C 1
ATOM 5089 O O . PRO B 1 285 ? 3.82 -8.25 -17.609 1 97.38 285 PRO B O 1
ATOM 5092 N N . LEU B 1 286 ? 2.617 -6.336 -17.625 1 97.44 286 LEU B N 1
ATOM 5093 C CA . LEU B 1 286 ? 2.809 -6.094 -16.203 1 97.44 286 LEU B CA 1
ATOM 5094 C C . LEU B 1 286 ? 2.152 -7.188 -15.367 1 97.44 286 LEU B C 1
ATOM 5096 O O . LEU B 1 286 ? 1.039 -7.625 -15.68 1 97.44 286 LEU B O 1
ATOM 5100 N N . THR B 1 287 ? 2.818 -7.656 -14.383 1 97.94 287 THR B N 1
ATOM 5101 C CA . THR B 1 287 ? 2.285 -8.555 -13.359 1 97.94 287 THR B CA 1
ATOM 5102 C C . THR B 1 287 ? 2.291 -7.879 -11.992 1 97.94 287 THR B C 1
ATOM 5104 O O . THR B 1 287 ? 2.928 -6.836 -11.812 1 97.94 287 THR B O 1
ATOM 5107 N N . HIS B 1 288 ? 1.579 -8.453 -11.023 1 96.56 288 HIS B N 1
ATOM 5108 C CA . HIS B 1 288 ? 1.463 -7.84 -9.703 1 96.56 288 HIS B CA 1
ATOM 5109 C C . HIS B 1 288 ? 2.789 -7.887 -8.953 1 96.56 288 HIS B C 1
ATOM 5111 O O . HIS B 1 288 ? 2.977 -7.176 -7.965 1 96.56 288 HIS B O 1
ATOM 5117 N N . TRP B 1 289 ? 3.738 -8.727 -9.383 1 96.31 289 TRP B N 1
ATOM 5118 C CA . TRP B 1 289 ? 5.035 -8.852 -8.719 1 96.31 289 TRP B CA 1
ATOM 5119 C C . TRP B 1 289 ? 5.953 -7.691 -9.109 1 96.31 289 TRP B C 1
ATOM 5121 O O . TRP B 1 289 ? 6.918 -7.395 -8.398 1 96.31 289 TRP B O 1
ATOM 5131 N N . LYS B 1 290 ? 5.676 -7.152 -10.281 1 97.5 290 LYS B N 1
ATOM 5132 C CA . LYS B 1 290 ? 6.562 -6.121 -10.812 1 97.5 290 LYS B CA 1
ATOM 5133 C C . LYS B 1 290 ? 8.008 -6.602 -10.852 1 97.5 290 LYS B C 1
ATOM 5135 O O . LYS B 1 290 ? 8.273 -7.746 -11.219 1 97.5 290 LYS B O 1
ATOM 5140 N N . GLN B 1 291 ? 8.984 -5.641 -10.719 1 98.19 291 GLN B N 1
ATOM 5141 C CA . GLN B 1 291 ? 10.406 -5.965 -10.672 1 98.19 291 GLN B CA 1
ATOM 5142 C C . GLN B 1 291 ? 11.055 -5.391 -9.414 1 98.19 291 GLN B C 1
ATOM 5144 O O . GLN B 1 291 ? 10.453 -4.582 -8.711 1 98.19 291 GLN B O 1
ATOM 5149 N N . MET B 1 292 ? 12.164 -5.941 -9.078 1 97.88 292 MET B N 1
ATOM 5150 C CA . MET B 1 292 ? 12.938 -5.391 -7.973 1 97.88 292 MET B CA 1
ATOM 5151 C C . MET B 1 292 ? 14.117 -4.574 -8.484 1 97.88 292 MET B C 1
ATOM 5153 O O . MET B 1 292 ? 14.891 -5.047 -9.32 1 97.88 292 MET B O 1
ATOM 5157 N N . VAL B 1 293 ? 14.234 -3.352 -7.957 1 98.31 293 VAL B N 1
ATOM 5158 C CA . VAL B 1 293 ? 15.227 -2.396 -8.445 1 98.31 293 VAL B CA 1
ATOM 5159 C C . VAL B 1 293 ? 16.281 -2.158 -7.379 1 98.31 293 VAL B C 1
ATOM 5161 O O . VAL B 1 293 ? 15.961 -1.886 -6.219 1 98.31 293 VAL B O 1
ATOM 5164 N N . PHE B 1 294 ? 17.516 -2.27 -7.738 1 97.81 294 PHE B N 1
ATOM 5165 C CA . PHE B 1 294 ? 18.672 -2.029 -6.879 1 97.81 294 PHE B CA 1
ATOM 5166 C C . PHE B 1 294 ? 19.484 -0.839 -7.383 1 97.81 294 PHE B C 1
ATOM 5168 O O . PHE B 1 294 ? 20.297 -0.978 -8.297 1 97.81 294 PHE B O 1
ATOM 5175 N N . TYR B 1 295 ? 19.266 0.3 -6.793 1 96.88 295 TYR B N 1
ATOM 5176 C CA . TYR B 1 295 ? 20.031 1.47 -7.223 1 96.88 295 TYR B CA 1
ATOM 5177 C C . TYR B 1 295 ? 21.484 1.355 -6.805 1 96.88 295 TYR B C 1
ATOM 5179 O O . TYR B 1 295 ? 21.797 0.959 -5.676 1 96.88 295 TYR B O 1
ATOM 5187 N N . LEU B 1 296 ? 22.375 1.787 -7.676 1 95.94 296 LEU B N 1
ATOM 5188 C CA . LEU B 1 296 ? 23.797 1.58 -7.465 1 95.94 296 LEU B CA 1
ATOM 5189 C C . LEU B 1 296 ? 24.422 2.793 -6.793 1 95.94 296 LEU B C 1
ATOM 5191 O O . LEU B 1 296 ? 25.562 2.729 -6.328 1 95.94 296 LEU B O 1
ATOM 5195 N N . ALA B 1 297 ? 23.672 3.859 -6.719 1 92.69 297 ALA B N 1
ATOM 5196 C CA . ALA B 1 297 ? 24.188 5.074 -6.094 1 92.69 297 ALA B CA 1
ATOM 5197 C C . ALA B 1 297 ? 24.625 4.805 -4.652 1 92.69 297 ALA B C 1
ATOM 5199 O O . ALA B 1 297 ? 24.109 3.893 -4.004 1 92.69 297 ALA B O 1
ATOM 5200 N N . ASP B 1 298 ? 25.703 5.484 -4.203 1 88.19 298 ASP B N 1
ATOM 5201 C CA . ASP B 1 298 ? 26.141 5.473 -2.811 1 88.19 298 ASP B CA 1
ATOM 5202 C C . ASP B 1 298 ? 26.375 6.891 -2.291 1 88.19 298 ASP B C 1
ATOM 5204 O O . ASP B 1 298 ? 26.062 7.867 -2.982 1 88.19 298 ASP B O 1
ATOM 5208 N N . ASP B 1 299 ? 26.656 7.016 -1.005 1 81.44 299 ASP B N 1
ATOM 5209 C CA . ASP B 1 299 ? 26.766 8.328 -0.374 1 81.44 299 ASP B CA 1
ATOM 5210 C C . ASP B 1 299 ? 27.938 9.125 -0.937 1 81.44 299 ASP B C 1
ATOM 5212 O O . ASP B 1 299 ? 27.953 10.352 -0.874 1 81.44 299 ASP B O 1
ATOM 5216 N N . ASP B 1 300 ? 29 8.508 -1.335 1 67.94 300 ASP B N 1
ATOM 5217 C CA . ASP B 1 300 ? 30.234 9.18 -1.713 1 67.94 300 ASP B CA 1
ATOM 5218 C C . ASP B 1 300 ? 30.281 9.461 -3.213 1 67.94 300 ASP B C 1
ATOM 5220 O O . ASP B 1 300 ? 31 10.344 -3.664 1 67.94 300 ASP B O 1
ATOM 5224 N N . HIS B 1 301 ? 29.781 8.555 -3.959 1 59.97 301 HIS B N 1
ATOM 5225 C CA . HIS B 1 301 ? 30.125 8.562 -5.375 1 59.97 301 HIS B CA 1
ATOM 5226 C C . HIS B 1 301 ? 28.922 8.898 -6.242 1 59.97 301 HIS B C 1
ATOM 5228 O O . HIS B 1 301 ? 27.781 8.906 -5.754 1 59.97 301 HIS B O 1
ATOM 5234 N N . GLU B 1 302 ? 29.344 8.969 -7.594 1 61.31 302 GLU B N 1
ATOM 5235 C CA . GLU B 1 302 ? 28.484 9.312 -8.734 1 61.31 302 GLU B CA 1
ATOM 5236 C C . GLU B 1 302 ? 27.281 8.383 -8.82 1 61.31 302 GLU B C 1
ATOM 5238 O O . GLU B 1 302 ? 27.406 7.18 -8.586 1 61.31 302 GLU B O 1
ATOM 5243 N N . ASP B 1 303 ? 26.109 8.898 -9.008 1 65.75 303 ASP B N 1
ATOM 5244 C CA . ASP B 1 303 ? 24.766 8.32 -9.031 1 65.75 303 ASP B CA 1
ATOM 5245 C C . ASP B 1 303 ? 24.594 7.367 -10.211 1 65.75 303 ASP B C 1
ATOM 5247 O O . ASP B 1 303 ? 23.609 6.641 -10.289 1 65.75 303 ASP B O 1
ATOM 5251 N N . SER B 1 304 ? 25.688 7.426 -11.141 1 79.81 304 SER B N 1
ATOM 5252 C CA . SER B 1 304 ? 25.406 6.621 -12.32 1 79.81 304 SER B CA 1
ATOM 5253 C C . SER B 1 304 ? 26.688 6.191 -13.023 1 79.81 304 SER B C 1
ATOM 5255 O O . SER B 1 304 ? 27.734 6.828 -12.859 1 79.81 304 SER B O 1
ATOM 5257 N N . MET B 1 305 ? 26.688 5.027 -13.641 1 92.25 305 MET B N 1
ATOM 5258 C CA . MET B 1 305 ? 27.703 4.574 -14.586 1 92.25 305 MET B CA 1
ATOM 5259 C C . MET B 1 305 ? 27.391 5.055 -15.992 1 92.25 305 MET B C 1
ATOM 5261 O O . MET B 1 305 ? 26.234 5.062 -16.406 1 92.25 305 MET B O 1
ATOM 5265 N N . VAL B 1 306 ? 28.438 5.535 -16.656 1 95.31 306 VAL B N 1
ATOM 5266 C CA . VAL B 1 306 ? 28.312 5.836 -18.078 1 95.31 306 VAL B CA 1
ATOM 5267 C C . VAL B 1 306 ? 28.859 4.676 -18.906 1 95.31 306 VAL B C 1
ATOM 5269 O O . VAL B 1 306 ? 30.016 4.281 -18.719 1 95.31 306 VAL B O 1
ATOM 5272 N N . VAL B 1 307 ? 28.016 4.207 -19.828 1 97.81 307 VAL B N 1
ATOM 5273 C CA . VAL B 1 307 ? 28.406 2.99 -20.516 1 97.81 307 VAL B CA 1
ATOM 5274 C C . VAL B 1 307 ? 28.234 3.176 -22.031 1 97.81 307 VAL B C 1
ATOM 5276 O O . VAL B 1 307 ? 27.391 3.963 -22.469 1 97.81 307 VAL B O 1
ATOM 5279 N N . LYS B 1 308 ? 28.969 2.416 -22.812 1 98.06 308 LYS B N 1
ATOM 5280 C CA . LYS B 1 308 ? 28.891 2.424 -24.266 1 98.06 308 LYS B CA 1
ATOM 5281 C C . LYS B 1 308 ? 28.469 1.06 -24.812 1 98.06 308 LYS B C 1
ATOM 5283 O O . LYS B 1 308 ? 28.828 0.026 -24.234 1 98.06 308 LYS B O 1
ATOM 5288 N N . LYS B 1 309 ? 27.812 1.186 -25.938 1 98.31 309 LYS B N 1
ATOM 5289 C CA . LYS B 1 309 ? 27.375 -0.04 -26.594 1 98.31 309 LYS B CA 1
ATOM 5290 C C . LYS B 1 309 ? 28.531 -1.021 -26.766 1 98.31 309 LYS B C 1
ATOM 5292 O O . LYS B 1 309 ? 29.625 -0.635 -27.203 1 98.31 309 LYS B O 1
ATOM 5297 N N . GLY B 1 310 ? 28.25 -2.244 -26.344 1 98.12 310 GLY B N 1
ATOM 5298 C CA . GLY B 1 310 ? 29.234 -3.295 -26.531 1 98.12 310 GLY B CA 1
ATOM 5299 C C . GLY B 1 310 ? 30.078 -3.553 -25.281 1 98.12 310 GLY B C 1
ATOM 5300 O O . GLY B 1 310 ? 30.719 -4.594 -25.172 1 98.12 310 GLY B O 1
ATOM 5301 N N . GLU B 1 311 ? 30.125 -2.637 -24.375 1 98.31 311 GLU B N 1
ATOM 5302 C CA . GLU B 1 311 ? 30.875 -2.818 -23.141 1 98.31 311 GLU B CA 1
ATOM 5303 C C . GLU B 1 311 ? 30.203 -3.848 -22.234 1 98.31 311 GLU B C 1
ATOM 5305 O O . GLU B 1 311 ? 29.031 -4.195 -22.438 1 98.31 311 GLU B O 1
ATOM 5310 N N . LEU B 1 312 ? 31.047 -4.336 -21.281 1 98.19 312 LEU B N 1
ATOM 5311 C CA . LEU B 1 312 ? 30.578 -5.414 -20.406 1 98.19 312 LEU B CA 1
ATOM 5312 C C . LEU B 1 312 ? 30.531 -4.957 -18.953 1 98.19 312 LEU B C 1
ATOM 5314 O O . LEU B 1 312 ? 31.516 -4.395 -18.453 1 98.19 312 LEU B O 1
ATOM 5318 N N . ILE B 1 313 ? 29.422 -5.172 -18.359 1 98.25 313 ILE B N 1
ATOM 5319 C CA . ILE B 1 313 ? 29.312 -5.012 -16.922 1 98.25 313 ILE B CA 1
ATOM 5320 C C . ILE B 1 313 ? 29.359 -6.379 -16.25 1 98.25 313 ILE B C 1
ATOM 5322 O O . ILE B 1 313 ? 28.531 -7.254 -16.531 1 98.25 313 ILE B O 1
ATOM 5326 N N . ARG B 1 314 ? 30.25 -6.547 -15.344 1 98.38 314 ARG B N 1
ATOM 5327 C CA . ARG B 1 314 ? 30.375 -7.797 -14.594 1 98.38 314 ARG B CA 1
ATOM 5328 C C . ARG B 1 314 ? 30.031 -7.598 -13.125 1 98.38 314 ARG B C 1
ATOM 5330 O O . ARG B 1 314 ? 30.141 -6.488 -12.602 1 98.38 314 ARG B O 1
ATOM 5337 N N . GLY B 1 315 ? 29.578 -8.742 -12.523 1 98.19 315 GLY B N 1
ATOM 5338 C CA . GLY B 1 315 ? 29.25 -8.617 -11.109 1 98.19 315 GLY B CA 1
ATOM 5339 C C . GLY B 1 315 ? 28.828 -9.938 -10.477 1 98.19 315 GLY B C 1
ATOM 5340 O O . GLY B 1 315 ? 28.984 -11 -11.078 1 98.19 315 GLY B O 1
ATOM 5341 N N . ARG B 1 316 ? 28.516 -9.766 -9.227 1 98.38 316 ARG B N 1
ATOM 5342 C CA . ARG B 1 316 ? 28 -10.875 -8.43 1 98.38 316 ARG B CA 1
ATOM 5343 C C . ARG B 1 316 ? 26.734 -10.469 -7.68 1 98.38 316 ARG B C 1
ATOM 5345 O O . ARG B 1 316 ? 26.656 -9.375 -7.113 1 98.38 316 ARG B O 1
ATOM 5352 N N . PHE B 1 317 ? 25.781 -11.398 -7.785 1 98.19 317 PHE B N 1
ATOM 5353 C CA . PHE B 1 317 ? 24.516 -11.203 -7.09 1 98.19 317 PHE B CA 1
ATOM 5354 C C . PHE B 1 317 ? 24.375 -12.188 -5.938 1 98.19 317 PHE B C 1
ATOM 5356 O O . PHE B 1 317 ? 24.609 -13.391 -6.109 1 98.19 317 PHE B O 1
ATOM 5363 N N . GLY B 1 318 ? 23.953 -11.641 -4.762 1 96.62 318 GLY B N 1
ATOM 5364 C CA . GLY B 1 318 ? 23.656 -12.461 -3.6 1 96.62 318 GLY B CA 1
ATOM 5365 C C . GLY B 1 318 ? 22.328 -12.125 -2.959 1 96.62 318 GLY B C 1
ATOM 5366 O O . GLY B 1 318 ? 21.938 -10.961 -2.877 1 96.62 318 GLY B O 1
ATOM 5367 N N . MET B 1 319 ? 21.641 -13.211 -2.52 1 94.38 319 MET B N 1
ATOM 5368 C CA . MET B 1 319 ? 20.375 -13.039 -1.817 1 94.38 319 MET B CA 1
ATOM 5369 C C . MET B 1 319 ? 20.266 -14.023 -0.66 1 94.38 319 MET B C 1
ATOM 5371 O O . MET B 1 319 ? 20.578 -15.203 -0.808 1 94.38 319 MET B O 1
ATOM 5375 N N . LYS B 1 320 ? 19.891 -13.484 0.419 1 90.38 320 LYS B N 1
ATOM 5376 C CA . LYS B 1 320 ? 19.578 -14.305 1.589 1 90.38 320 LYS B CA 1
ATOM 5377 C C . LYS B 1 320 ? 18.172 -14.008 2.102 1 90.38 320 LYS B C 1
ATOM 5379 O O . LYS B 1 320 ? 17.922 -12.922 2.631 1 90.38 320 LYS B O 1
ATOM 5384 N N . SER B 1 321 ? 17.297 -14.953 1.905 1 84.31 321 SER B N 1
ATOM 5385 C CA . SER B 1 321 ? 15.914 -14.789 2.355 1 84.31 321 SER B CA 1
ATOM 5386 C C . SER B 1 321 ? 15.781 -15.078 3.846 1 84.31 321 SER B C 1
ATOM 5388 O O . SER B 1 321 ? 16.5 -15.914 4.391 1 84.31 321 SER B O 1
ATOM 5390 N N . LYS B 1 322 ? 14.898 -14.297 4.469 1 77.19 322 LYS B N 1
ATOM 5391 C CA . LYS B 1 322 ? 14.617 -14.508 5.883 1 77.19 322 LYS B CA 1
ATOM 5392 C C . LYS B 1 322 ? 13.25 -15.156 6.078 1 77.19 322 LYS B C 1
ATOM 5394 O O . LYS B 1 322 ? 12.367 -15.016 5.23 1 77.19 322 LYS B O 1
ATOM 5399 N N . GLU B 1 323 ? 13.266 -16.062 7.082 1 67.81 323 GLU B N 1
ATOM 5400 C CA . GLU B 1 323 ? 11.969 -16.641 7.383 1 67.81 323 GLU B CA 1
ATOM 5401 C C . GLU B 1 323 ? 11.062 -15.648 8.102 1 67.81 323 GLU B C 1
ATOM 5403 O O . GLU B 1 323 ? 11.438 -15.109 9.148 1 67.81 323 GLU B O 1
ATOM 5408 N N . THR B 1 324 ? 10.102 -15.109 7.414 1 63.94 324 THR B N 1
ATOM 5409 C CA . THR B 1 324 ? 9.188 -14.141 8.008 1 63.94 324 THR B CA 1
ATOM 5410 C C . THR B 1 324 ? 7.812 -14.758 8.227 1 63.94 324 THR B C 1
ATOM 5412 O O . THR B 1 324 ? 6.926 -14.641 7.379 1 63.94 324 THR B O 1
ATOM 5415 N N . ARG B 1 325 ? 7.652 -15.797 9.016 1 54.78 325 ARG B N 1
ATOM 5416 C CA . ARG B 1 325 ? 6.355 -16.453 9.117 1 54.78 325 ARG B CA 1
ATOM 5417 C C . ARG B 1 325 ? 5.25 -15.445 9.414 1 54.78 325 ARG B C 1
ATOM 5419 O O . ARG B 1 325 ? 5.332 -14.695 10.383 1 54.78 325 ARG B O 1
ATOM 5426 N N . GLY B 1 326 ? 4.215 -15.438 8.508 1 54.56 326 GLY B N 1
ATOM 5427 C CA . GLY B 1 326 ? 3.018 -14.633 8.688 1 54.56 326 GLY B CA 1
ATOM 5428 C C . GLY B 1 326 ? 3.234 -13.164 8.375 1 54.56 326 GLY B C 1
ATOM 5429 O O . GLY B 1 326 ? 2.432 -12.312 8.766 1 54.56 326 GLY B O 1
ATOM 5430 N N . ARG B 1 327 ? 4.477 -12.969 7.754 1 65.44 327 ARG B N 1
ATOM 5431 C CA . ARG B 1 327 ? 4.809 -11.594 7.418 1 65.44 327 ARG B CA 1
ATOM 5432 C C . ARG B 1 327 ? 5.285 -11.477 5.973 1 65.44 327 ARG B C 1
ATOM 5434 O O . ARG B 1 327 ? 5.371 -12.484 5.262 1 65.44 327 ARG B O 1
ATOM 5441 N N . TYR B 1 328 ? 5.367 -10.305 5.52 1 70.06 328 TYR B N 1
ATOM 5442 C CA . TYR B 1 328 ? 5.961 -10.047 4.211 1 70.06 328 TYR B CA 1
ATOM 5443 C C . TYR B 1 328 ? 7.391 -10.57 4.152 1 70.06 328 TYR B C 1
ATOM 5445 O O . TYR B 1 328 ? 8.125 -10.508 5.145 1 70.06 328 TYR B O 1
ATOM 5453 N N . PRO B 1 329 ? 7.707 -11.062 3.035 1 76.31 329 PRO B N 1
ATOM 5454 C CA . PRO B 1 329 ? 9.062 -11.602 2.871 1 76.31 329 PRO B CA 1
ATOM 5455 C C . PRO B 1 329 ? 10.148 -10.562 3.135 1 76.31 329 PRO B C 1
ATOM 5457 O O . PRO B 1 329 ? 9.984 -9.398 2.777 1 76.31 329 PRO B O 1
ATOM 5460 N N . GLU B 1 330 ? 11.164 -11 3.877 1 84.94 330 GLU B N 1
ATOM 5461 C CA . GLU B 1 330 ? 12.375 -10.219 4.105 1 84.94 330 GLU B CA 1
ATOM 5462 C C . GLU B 1 330 ? 13.594 -10.883 3.471 1 84.94 330 GLU B C 1
ATOM 5464 O O . GLU B 1 330 ? 13.656 -12.109 3.379 1 84.94 330 GLU B O 1
ATOM 5469 N N . ALA B 1 331 ? 14.438 -10.055 3.014 1 91.38 331 ALA B N 1
ATOM 5470 C CA . ALA B 1 331 ? 15.641 -10.602 2.383 1 91.38 331 ALA B CA 1
ATOM 5471 C C . ALA B 1 331 ? 16.781 -9.586 2.422 1 91.38 331 ALA B C 1
ATOM 5473 O O . ALA B 1 331 ? 16.547 -8.375 2.426 1 91.38 331 ALA B O 1
ATOM 5474 N N . ASP B 1 332 ? 17.984 -10.148 2.525 1 93.31 332 ASP B N 1
ATOM 5475 C CA . ASP B 1 332 ? 19.203 -9.359 2.348 1 93.31 332 ASP B CA 1
ATOM 5476 C C . ASP B 1 332 ? 19.812 -9.602 0.968 1 93.31 332 ASP B C 1
ATOM 5478 O O . ASP B 1 332 ? 19.812 -10.727 0.468 1 93.31 332 ASP B O 1
ATOM 5482 N N . PHE B 1 333 ? 20.328 -8.523 0.448 1 96.5 333 PHE B N 1
ATOM 5483 C CA . PHE B 1 333 ? 20.953 -8.633 -0.859 1 96.5 333 PHE B CA 1
ATOM 5484 C C . PHE B 1 333 ? 22.375 -8.062 -0.821 1 96.5 333 PHE B C 1
ATOM 5486 O O . PHE B 1 333 ? 22.625 -7.059 -0.145 1 96.5 333 PHE B O 1
ATOM 5493 N N . GLU B 1 334 ? 23.266 -8.695 -1.501 1 97.31 334 GLU B N 1
ATOM 5494 C CA . GLU B 1 334 ? 24.609 -8.211 -1.751 1 97.31 334 GLU B CA 1
ATOM 5495 C C . GLU B 1 334 ? 24.938 -8.203 -3.242 1 97.31 334 GLU B C 1
ATOM 5497 O O . GLU B 1 334 ? 24.859 -9.242 -3.902 1 97.31 334 GLU B O 1
ATOM 5502 N N . ILE B 1 335 ? 25.344 -7.016 -3.736 1 97.75 335 ILE B N 1
ATOM 5503 C CA . ILE B 1 335 ? 25.656 -6.906 -5.16 1 97.75 335 ILE B CA 1
ATOM 5504 C C . ILE B 1 335 ? 27.031 -6.27 -5.348 1 97.75 335 ILE B C 1
ATOM 5506 O O . ILE B 1 335 ? 27.312 -5.219 -4.773 1 97.75 335 ILE B O 1
ATOM 5510 N N . ARG B 1 336 ? 27.812 -6.922 -6.086 1 97.31 336 ARG B N 1
ATOM 5511 C CA . ARG B 1 336 ? 29.094 -6.367 -6.52 1 97.31 336 ARG B CA 1
ATOM 5512 C C . ARG B 1 336 ? 29.094 -6.094 -8.016 1 97.31 336 ARG B C 1
ATOM 5514 O O . ARG B 1 336 ? 28.594 -6.898 -8.805 1 97.31 336 ARG B O 1
ATOM 5521 N N . VAL B 1 337 ? 29.609 -4.961 -8.391 1 97.19 337 VAL B N 1
ATOM 5522 C CA . VAL B 1 337 ? 29.688 -4.59 -9.805 1 97.19 337 VAL B CA 1
ATOM 5523 C C . VAL B 1 337 ? 31.109 -4.188 -10.156 1 97.19 337 VAL B C 1
ATOM 5525 O O . VAL B 1 337 ? 31.75 -3.416 -9.43 1 97.19 337 VAL B O 1
ATOM 5528 N N . SER B 1 338 ? 31.562 -4.75 -11.18 1 96.12 338 SER B N 1
ATOM 5529 C CA . SER B 1 338 ? 32.844 -4.402 -11.766 1 96.12 338 SER B CA 1
ATOM 5530 C C . SER B 1 338 ? 32.688 -3.967 -13.219 1 96.12 338 SER B C 1
ATOM 5532 O O . SER B 1 338 ? 32.219 -4.742 -14.062 1 96.12 338 SER B O 1
ATOM 5534 N N . PHE B 1 339 ? 33.125 -2.791 -13.484 1 96.06 339 PHE B N 1
ATOM 5535 C CA . PHE B 1 339 ? 33 -2.213 -14.82 1 96.06 339 PHE B CA 1
ATOM 5536 C C . PHE B 1 339 ? 34.25 -1.448 -15.211 1 96.06 339 PHE B C 1
ATOM 5538 O O . PHE B 1 339 ? 34.688 -0.555 -14.484 1 96.06 339 PHE B O 1
ATOM 5545 N N . ASP B 1 340 ? 34.781 -1.838 -16.312 1 94.88 340 ASP B N 1
ATOM 5546 C CA . ASP B 1 340 ? 35.938 -1.177 -16.891 1 94.88 340 ASP B CA 1
ATOM 5547 C C . ASP B 1 340 ? 35.625 -0.659 -18.297 1 94.88 340 ASP B C 1
ATOM 5549 O O . ASP B 1 340 ? 35.969 -1.306 -19.281 1 94.88 340 ASP B O 1
ATOM 5553 N N . GLY B 1 341 ? 35.031 0.501 -18.312 1 93.38 341 GLY B N 1
ATOM 5554 C CA . GLY B 1 341 ? 34.625 1.082 -19.594 1 93.38 341 GLY B CA 1
ATOM 5555 C C . GLY B 1 341 ? 35.625 2.123 -20.094 1 93.38 341 GLY B C 1
ATOM 5556 O O . GLY B 1 341 ? 36.594 2.455 -19.422 1 93.38 341 GLY B O 1
ATOM 5557 N N . GLU B 1 342 ? 35.406 2.547 -21.328 1 94.5 342 GLU B N 1
ATOM 5558 C CA . GLU B 1 342 ? 36.25 3.559 -21.953 1 94.5 342 GLU B CA 1
ATOM 5559 C C . GLU B 1 342 ? 36.219 4.867 -21.172 1 94.5 342 GLU B C 1
ATOM 5561 O O . GLU B 1 342 ? 37.25 5.527 -21.031 1 94.5 342 GLU B O 1
ATOM 5566 N N . LEU B 1 343 ? 35.094 5.141 -20.625 1 92.31 343 LEU B N 1
ATOM 5567 C CA . LEU B 1 343 ? 34.906 6.469 -20.062 1 92.31 343 LEU B CA 1
ATOM 5568 C C . LEU B 1 343 ? 35.094 6.441 -18.547 1 92.31 343 LEU B C 1
ATOM 5570 O O . LEU B 1 343 ? 35.375 7.465 -17.938 1 92.31 343 LEU B O 1
ATOM 5574 N N . LEU B 1 344 ? 34.812 5.293 -18 1 90.44 344 LEU B N 1
ATOM 5575 C CA . LEU B 1 344 ? 34.875 5.223 -16.547 1 90.44 344 LEU B CA 1
ATOM 5576 C C . LEU B 1 344 ? 35.125 3.793 -16.078 1 90.44 344 LEU B C 1
ATOM 5578 O O . LEU B 1 344 ? 34.844 2.84 -16.812 1 90.44 344 LEU B O 1
ATOM 5582 N N . ARG B 1 345 ? 35.75 3.709 -14.883 1 92.19 345 ARG B N 1
ATOM 5583 C CA . ARG B 1 345 ? 35.906 2.439 -14.18 1 92.19 345 ARG B CA 1
ATOM 5584 C C . ARG B 1 345 ? 35.156 2.436 -12.859 1 92.19 345 ARG B C 1
ATOM 5586 O O . ARG B 1 345 ? 35.156 3.438 -12.141 1 92.19 345 ARG B O 1
ATOM 5593 N N . VAL B 1 346 ? 34.469 1.349 -12.664 1 91.88 346 VAL B N 1
ATOM 5594 C CA . VAL B 1 346 ? 33.688 1.218 -11.438 1 91.88 346 VAL B CA 1
ATOM 5595 C C . VAL B 1 346 ? 33.969 -0.137 -10.789 1 91.88 346 VAL B C 1
ATOM 5597 O O . VAL B 1 346 ? 34.031 -1.16 -11.477 1 91.88 346 VAL B O 1
ATOM 5600 N N . ASP B 1 347 ? 34.219 -0.154 -9.531 1 93.5 347 ASP B N 1
ATOM 5601 C CA . ASP B 1 347 ? 34.281 -1.323 -8.664 1 93.5 347 ASP B CA 1
ATOM 5602 C C . ASP B 1 347 ? 33.594 -1.04 -7.324 1 93.5 347 ASP B C 1
ATOM 5604 O O . ASP B 1 347 ? 34.125 -0.308 -6.488 1 93.5 347 ASP B O 1
ATOM 5608 N N . LYS B 1 348 ? 32.344 -1.628 -7.176 1 92.38 348 LYS B N 1
ATOM 5609 C CA . LYS B 1 348 ? 31.609 -1.26 -5.969 1 92.38 348 LYS B CA 1
ATOM 5610 C C . LYS B 1 348 ? 30.766 -2.428 -5.461 1 92.38 348 LYS B C 1
ATOM 5612 O O . LYS B 1 348 ? 30.438 -3.342 -6.223 1 92.38 348 LYS B O 1
ATOM 5617 N N . GLU B 1 349 ? 30.562 -2.375 -4.184 1 94.75 349 GLU B N 1
ATOM 5618 C CA . GLU B 1 349 ? 29.703 -3.33 -3.486 1 94.75 349 GLU B CA 1
ATOM 5619 C C . GLU B 1 349 ? 28.562 -2.623 -2.756 1 94.75 349 GLU B C 1
ATOM 5621 O O . GLU B 1 349 ? 28.781 -1.6 -2.105 1 94.75 349 GLU B O 1
ATOM 5626 N N . ARG B 1 350 ? 27.375 -3.148 -2.988 1 95.31 350 ARG B N 1
ATOM 5627 C CA . ARG B 1 350 ? 26.203 -2.596 -2.336 1 95.31 350 ARG B CA 1
ATOM 5628 C C . ARG B 1 350 ? 25.422 -3.68 -1.593 1 95.31 350 ARG B C 1
ATOM 5630 O O . ARG B 1 350 ? 25.312 -4.809 -2.072 1 95.31 350 ARG B O 1
ATOM 5637 N N . CYS B 1 351 ? 24.906 -3.309 -0.454 1 96.38 351 CYS B N 1
ATOM 5638 C CA . CYS B 1 351 ? 24.031 -4.18 0.333 1 96.38 351 CYS B CA 1
ATOM 5639 C C . CYS B 1 351 ? 22.641 -3.578 0.483 1 96.38 351 CYS B C 1
ATOM 5641 O O . CYS B 1 351 ? 22.5 -2.369 0.673 1 96.38 351 CYS B O 1
ATOM 5643 N N . TYR B 1 352 ? 21.656 -4.43 0.35 1 96.31 352 TYR B N 1
ATOM 5644 C CA . TYR B 1 352 ? 20.266 -3.996 0.48 1 96.31 352 TYR B CA 1
ATOM 5645 C C . TYR B 1 352 ? 19.5 -4.902 1.438 1 96.31 352 TYR B C 1
ATOM 5647 O O . TYR B 1 352 ? 19.859 -6.074 1.608 1 96.31 352 TYR B O 1
ATOM 5655 N N . GLN B 1 353 ? 18.453 -4.312 2.021 1 93.62 353 GLN B N 1
ATOM 5656 C CA . GLN B 1 353 ? 17.562 -5.074 2.891 1 93.62 353 GLN B CA 1
ATOM 5657 C C . GLN B 1 353 ? 16.109 -4.805 2.553 1 93.62 353 GLN B C 1
ATOM 5659 O O . GLN B 1 353 ? 15.664 -3.654 2.553 1 93.62 353 GLN B O 1
ATOM 5664 N N . LEU B 1 354 ? 15.445 -5.84 2.238 1 89.25 354 LEU B N 1
ATOM 5665 C CA . LEU B 1 354 ? 13.992 -5.785 2.09 1 89.25 354 LEU B CA 1
ATOM 5666 C C . LEU B 1 354 ? 13.297 -6.051 3.422 1 89.25 354 LEU B C 1
ATOM 5668 O O . LEU B 1 354 ? 13.492 -7.105 4.027 1 89.25 354 LEU B O 1
ATOM 5672 N N . ARG B 1 355 ? 12.531 -5.008 3.84 1 77.62 355 ARG B N 1
ATOM 5673 C CA . ARG B 1 355 ? 11.859 -5.125 5.129 1 77.62 355 ARG B CA 1
ATOM 5674 C C . ARG B 1 355 ? 10.344 -4.973 4.973 1 77.62 355 ARG B C 1
ATOM 5676 O O . ARG B 1 355 ? 9.883 -4.266 4.074 1 77.62 355 ARG B O 1
#

Nearest PDB structures (foldseek):
  8dur-assembly2_B  TM=9.410E-01  e=5.192E-41  Naegleria fowleri
  6wad-assembly1_A-2  TM=8.607E-01  e=2.121E-33  Homo sapiens
  6p7i-assembly1_A  TM=8.381E-01  e=5.509E-34  Homo sapiens
  5egs-assembly1_D  TM=8.412E-01  e=1.765E-33  Homo sapiens
  5lv3-assembly1_D  TM=8.632E-01  e=1.811E-32  Mus musculus

pLDDT: mean 90.19, std 17.08, range [25.81, 98.88]

Secondary structure (DSSP, 8-state):
----------GGG---------TTSSGGGGHHHHH-HHHHHHHHHHHHTTGGGTTT-EEEEES-TTSHHHHHHHHTT-SEEEEEESSTTHHHHHHHHHHTT-TTTEEEEES-GGG--S-GGG---BSEEEE---BTTB--HHHHHHHHHHHHHHB-TTT-EEES-EEEEEEEEE--HHHHHHHTGGGG-BTTB--HHHHHHHHTS-EEEPPPGGGB-B--EEEEEEETTT-----TTT--S-SEEEEEEEEB-SSEEE-EEEEEEEEE-TTSSS--EEE--TTS---TT-EEEEE---SSS-S-EEE-TT-EEEEEEEEEEE--TTS--EEEEEEEEEEE-SS-EEEEEEEEEE-/----------GGG---------TTSSGGGGHHHHH-HHHHHHHHHHHHTTGGGTTT-EEEEES-TTSHHHHHHHHTT-SEEEEEESSTTHHHHHHHHHHTT-TTTEEEEES-GGG--S-GGG---BSEEEE---BTTB--HHHHHHHHHHHHHHB-TTT-EEES-EEEEEEEEE--HHHHHHHTGGGG-BTTB--HHHHHHHHTS-EEEPPPGGGB-B--EEEEEEETTT-----TTT--S-SEEEEEEEEB-SSEEE-EEEEEEEEE-TTSSS--EEE--TTS---TT-EEEEE---SSS-S-EEE-TT-EEEEEEEEEEE--TTS--EEEEEEEEEEE-SS-EEEEEEEEEE-

Sequence (710 aa):
MNSTANSSIKPEDMTSLEYDVDPFAHFLAHAPALKDQVRTKTYRRAIFKNRHLFEGRTVLDVGCGMGLLSMFAAQAGAARVIAVDSSSVIDHAQTVVEENNLGHIITLVQAKVENIERLPHGITHVDIILSEWMGYCLMDRSMLNAVIYARDRWLKPEGGVMFPDRCTLFITAIEDRRGLDDRINWWANVYGFDMSPIRSNALTEPVVDAIDSRKIVTSSCLIHEVDMYSVEQRDPTESAGMDIESPFQLVVKRNDYVHALVTYFNVEFTSCRHRVGFSTSPLGPLTHWKQMVFYLADDDHEDSMVVKKGELIRGRFGMKSKETRGRYPEADFEIRVSFDGELLRVDKERCYQLRMNSTANSSIKPEDMTSLEYDVDPFAHFLAHAPALKDQVRTKTYRRAIFKNRHLFEGRTVLDVGCGMGLLSMFAAQAGAARVIAVDSSSVIDHAQTVVEENNLGHIITLVQAKVENIERLPHGITHVDIILSEWMGYCLMDRSMLNAVIYARDRWLKPEGGVMFPDRCTLFITAIEDRRGLDDRINWWANVYGFDMSPIRSNALTEPVVDAIDSRKIVTSSCLIHEVDMYSVEQRDPTESAGMDIESPFQLVVKRNDYVHALVTYFNVEFTSCRHRVGFSTSPLGPLTHWKQMVFYLADDDHEDSMVVKKGELIRGRFGMKSKETRGRYPEADFEIRVSFDGELLRVDKERCYQLR

Foldseek 3Di:
DPPPPPVPPPPPPVPPPPVQAQCLQDLVSCCQQCVFCQNLVLLLCQCQLPLVLQAQFEEEEAQCQLNSSVVSSVVSHHQAYEYEEQHNSVVNSVVVCVVVVNCNHYDYDHDQLLPDDADPPRQFAGQEYHYDQQALQGDDQSSLLSLLSCCVGHYDPPNHFYVAFKKWKKKFWFADPPCCCVQAVCQCAPPRDGRVVVSQVSLQAKDFDADAPVGTFWDMWTFDMDGSNDDDRDDLVPDPFFPTKGKDKIFGAAFDKTFKMKMWMKIWRPVGPDTGIDILDSVDDHGSSHIIINTPDHPPDDSIDTAHGGFMKIKMKTKRWDDDVSHHTKMKIKIWIFGDHPVDTDTDIGIHIDD/DPPPPPPPPPPPPVPVPPVQAQCLQDLVSCVQQCVFCQNLVLLLCQCQLPLVLQAQFEEEEAQQQLNSSVVSSVVSHHQAYEYEEQHNSVVNSVVVCVVVVNCNHYDYDHDQLLPDDADPPRQFAGQEYEYDQQALQGDDQSSLLSLLSCCVGHYDPPNHFYVAFKKWKKKFWFADPPCCCVQAVCQCAPPRDGRVVVSQVSLQAKDFDADAPVGTFWDMWTFDMDGSNDDDRDDLVPDPFFPTKGKTKIFGAAFDKTFWMKMKMKIWRPVGPDTGIDICDSVDDHGSSHIIINTPDHPPDDSIDTAHGGFMKIKMKTKRWDDDVSHHTKMKIKIWIFGDHPVDTDTDIGIHIDD

InterPro domains:
  IPR025799 Protein arginine N-methyltransferase [PS51678] (17-331)
  IPR025799 Protein arginine N-methyltransferase [PTHR11006] (18-325)
  IPR029063 S-adenosyl-L-methionine-dependent methyltransferase superfamily [G3DSA:3.40.50.150] (8-164)
  IPR029063 S-adenosyl-L-methionine-dependent methyltransferase superfamily [SSF53335] (24-335)
  IPR041698 Methyltransferase domain 25 [PF13649] (59-159)
  IPR055135 Protein arginine N-methyltransferase domain [PF22528] (165-336)

Solvent-accessible surface area (backbone atoms only — not comparable to full-atom values): 37727 Å² total; per-residue (Å²): 137,84,77,75,79,74,79,71,80,70,78,72,72,71,59,75,74,70,5,70,64,55,72,59,35,49,69,74,63,48,44,56,58,69,66,17,57,63,60,47,50,40,54,47,47,55,45,59,78,38,25,84,76,28,49,69,26,38,34,35,24,49,65,30,52,59,30,62,68,51,48,52,42,45,73,33,36,25,54,30,30,42,32,26,20,61,46,66,23,37,59,55,15,52,53,32,36,50,68,60,70,36,56,88,35,44,47,80,44,82,35,51,68,81,76,55,88,70,54,74,93,76,46,68,61,27,42,32,41,38,48,78,43,64,38,57,80,49,65,22,53,58,45,44,41,39,50,43,51,47,44,76,65,26,42,32,90,76,83,40,41,57,41,56,28,36,36,39,34,34,38,32,35,23,42,39,67,68,56,44,41,66,70,27,55,41,34,42,52,53,96,84,39,47,27,47,70,56,20,56,53,44,52,29,36,58,42,78,42,81,58,62,51,86,30,53,35,38,40,71,28,78,53,46,74,46,46,64,90,70,60,73,78,72,57,61,89,70,50,90,59,59,77,40,72,28,63,44,61,31,43,27,70,43,71,46,50,38,24,28,37,37,33,28,36,38,43,29,30,75,89,44,95,55,94,40,62,51,52,30,36,50,86,46,65,81,43,75,55,27,20,33,34,40,60,67,40,55,97,86,53,72,60,53,46,63,49,45,55,71,41,61,42,35,36,35,44,33,32,32,61,39,76,36,87,58,48,73,69,27,33,39,33,41,39,35,41,40,31,77,48,96,83,42,74,48,77,50,74,48,58,30,44,44,121,137,84,77,75,79,75,78,71,79,70,78,74,73,71,58,76,72,71,7,68,63,55,72,56,36,49,71,72,64,47,46,56,58,67,66,19,56,63,60,46,51,40,55,46,46,54,45,60,77,38,27,84,76,28,47,70,26,38,35,35,24,50,65,30,51,60,30,62,68,51,49,51,42,46,73,32,38,25,54,30,31,42,30,27,22,62,46,65,23,37,59,56,15,52,52,31,36,50,69,60,71,36,56,90,34,45,46,80,42,81,36,50,66,80,74,56,86,71,54,75,94,75,47,66,62,27,43,30,42,38,47,77,44,64,37,57,79,50,66,23,52,58,46,44,40,38,51,42,50,48,45,74,66,26,41,33,89,76,85,40,41,55,40,57,29,37,35,37,35,32,39,32,34,24,43,40,65,66,57,45,41,66,69,28,53,41,35,41,52,54,95,84,38,50,27,47,71,56,22,56,54,44,53,28,36,58,42,78,42,79,56,62,50,87,31,54,35,39,40,68,27,76,53,46,74,46,45,63,90,70,59,72,78,72,58,62,89,71,50,91,59,60,77,38,73,28,63,46,60,30,43,26,70,42,70,45,51,38,25,27,37,36,34,29,37,37,41,28,30,75,90,43,96,55,96,39,63,52,52,31,36,49,86,48,65,82,42,76,55,26,21,33,35,41,59,67,40,54,95,87,52,73,60,55,46,64,47,46,55,72,39,61,42,35,34,36,45,32,32,31,63,38,76,36,88,61,48,72,67,28,34,38,37,40,39,36,40,40,31,76,48,97,84,40,74,47,78,50,74,47,59,32,44,43,119

Organism: Aedes albopictus (NCBI:txid7160)